Protein AF-0000000079724326 (afdb_homodimer)

Structure (mmCIF, N/CA/C/O backbone):
data_AF-0000000079724326-model_v1
#
loop_
_entity.id
_entity.type
_entity.pdbx_description
1 polymer 'SDR family oxidoreductase'
#
loop_
_atom_site.group_PDB
_atom_site.id
_atom_site.type_symbol
_atom_site.label_atom_id
_atom_site.label_alt_id
_atom_site.label_comp_id
_atom_site.label_asym_id
_atom_site.label_entity_id
_atom_site.label_seq_id
_atom_site.pdbx_PDB_ins_code
_atom_site.Cartn_x
_atom_site.Cartn_y
_atom_site.Cartn_z
_atom_site.occupancy
_atom_site.B_iso_or_equiv
_atom_site.auth_seq_id
_atom_site.auth_comp_id
_atom_site.auth_asym_id
_atom_site.auth_atom_id
_atom_site.pdbx_PDB_model_num
ATOM 1 N N . MET A 1 1 ? -2.639 23.531 23.125 1 91.56 1 MET A N 1
ATOM 2 C CA . MET A 1 1 ? -1.637 22.484 22.891 1 91.56 1 MET A CA 1
ATOM 3 C C . MET A 1 1 ? -0.807 22.812 21.656 1 91.56 1 MET A C 1
ATOM 5 O O . MET A 1 1 ? 0.272 22.25 21.469 1 91.56 1 MET A O 1
ATOM 9 N N . LEU A 1 2 ? -1.224 23.781 20.859 1 97 2 LEU A N 1
ATOM 10 C CA . LEU A 1 2 ? -0.565 24.047 19.594 1 97 2 LEU A CA 1
ATOM 11 C C . LEU A 1 2 ? -0.166 25.516 19.484 1 97 2 LEU A C 1
ATOM 13 O O . LEU A 1 2 ? -0.039 26.047 18.375 1 97 2 LEU A O 1
ATOM 17 N N . LYS A 1 3 ? 0.004 26.156 20.609 1 94.75 3 LYS A N 1
ATOM 18 C CA . LYS A 1 3 ? 0.373 27.578 20.609 1 94.75 3 LYS A CA 1
ATOM 19 C C . LYS A 1 3 ? 1.635 27.812 19.781 1 94.75 3 LYS A C 1
ATOM 21 O O . LYS A 1 3 ? 2.631 27.109 19.938 1 94.75 3 LYS A O 1
ATOM 26 N N . ASN A 1 4 ? 1.562 28.734 18.844 1 91.81 4 ASN A N 1
ATOM 27 C CA . ASN A 1 4 ? 2.637 29.234 17.984 1 91.81 4 ASN A CA 1
ATOM 28 C C . ASN A 1 4 ? 3.016 28.234 16.906 1 91.81 4 ASN A C 1
ATOM 30 O O . ASN A 1 4 ? 4.004 28.406 16.203 1 91.81 4 ASN A O 1
ATOM 34 N N . LYS A 1 5 ? 2.316 27.141 16.812 1 96.75 5 LYS A N 1
ATOM 35 C CA . LYS A 1 5 ? 2.568 26.188 15.742 1 96.75 5 LYS A CA 1
ATOM 36 C C . LYS A 1 5 ? 1.776 26.547 14.484 1 96.75 5 LYS A C 1
ATOM 38 O O . LYS A 1 5 ? 0.598 26.891 14.57 1 96.75 5 LYS A O 1
ATOM 43 N N . VAL A 1 6 ? 2.426 26.516 13.359 1 98 6 VAL A N 1
ATOM 44 C CA . VAL A 1 6 ? 1.787 26.766 12.07 1 98 6 VAL A CA 1
ATOM 45 C C . VAL A 1 6 ? 1.521 25.438 11.367 1 98 6 VAL A C 1
ATOM 47 O O . VAL A 1 6 ? 2.457 24.734 10.969 1 98 6 VAL A O 1
ATOM 50 N N . ILE A 1 7 ? 0.243 25.125 11.188 1 98.62 7 ILE A N 1
ATOM 51 C CA . ILE A 1 7 ? -0.161 23.812 10.695 1 98.62 7 ILE A CA 1
ATOM 52 C C . ILE A 1 7 ? -0.804 23.969 9.312 1 98.62 7 ILE A C 1
ATOM 54 O O . ILE A 1 7 ? -1.754 24.734 9.148 1 98.62 7 ILE A O 1
ATOM 58 N N . PHE A 1 8 ? -0.26 23.281 8.328 1 98.81 8 PHE A N 1
ATOM 59 C CA . PHE A 1 8 ? -0.875 23.172 7.016 1 98.81 8 PHE A CA 1
ATOM 60 C C . PHE A 1 8 ? -1.782 21.938 6.945 1 98.81 8 PHE A C 1
ATOM 62 O O . PHE A 1 8 ? -1.324 20.812 7.129 1 98.81 8 PHE A O 1
ATOM 69 N N . VAL A 1 9 ? -3.033 22.125 6.707 1 98.88 9 VAL A N 1
ATOM 70 C CA . VAL A 1 9 ? -3.969 21.031 6.539 1 98.88 9 VAL A CA 1
ATOM 71 C C . VAL A 1 9 ? -4.367 20.906 5.07 1 98.88 9 VAL A C 1
ATOM 73 O O . VAL A 1 9 ? -5.117 21.734 4.551 1 98.88 9 VAL A O 1
ATOM 76 N N . ALA A 1 10 ? -3.83 19.906 4.391 1 98.81 10 ALA A N 1
ATOM 77 C CA . ALA A 1 10 ? -4.266 19.594 3.031 1 98.81 10 ALA A CA 1
ATOM 78 C C . ALA A 1 10 ? -5.566 18.797 3.043 1 98.81 10 ALA A C 1
ATOM 80 O O . ALA A 1 10 ? -5.691 17.812 3.785 1 98.81 10 ALA A O 1
ATOM 81 N N . GLY A 1 11 ? -6.457 19.172 2.162 1 98.62 11 GLY A N 1
ATOM 82 C CA . GLY A 1 11 ? -7.785 18.578 2.244 1 98.62 11 GLY A CA 1
ATOM 83 C C . GLY A 1 11 ? -8.609 19.125 3.396 1 98.62 11 GLY A C 1
ATOM 84 O O . GLY A 1 11 ? -9.383 18.391 4.016 1 98.62 11 GLY A O 1
ATOM 85 N N . GLY A 1 12 ? -8.43 20.375 3.695 1 98.56 12 GLY A N 1
ATOM 86 C CA . GLY A 1 12 ? -8.953 20.969 4.914 1 98.56 12 GLY A CA 1
ATOM 87 C C . GLY A 1 12 ? -10.445 21.219 4.863 1 98.56 12 GLY A C 1
ATOM 88 O O . GLY A 1 12 ? -11.07 21.484 5.895 1 98.56 12 GLY A O 1
ATOM 89 N N . THR A 1 13 ? -11.062 21.094 3.695 1 98.31 13 THR A N 1
ATOM 90 C CA . THR A 1 13 ? -12.492 21.375 3.604 1 98.31 13 THR A CA 1
ATOM 91 C C . THR A 1 13 ? -13.289 20.062 3.531 1 98.31 13 THR A C 1
ATOM 93 O O . THR A 1 13 ? -14.516 20.094 3.389 1 98.31 13 THR A O 1
ATOM 96 N N . GLY A 1 14 ? -12.617 18.922 3.607 1 96.88 14 GLY A N 1
ATOM 97 C CA . GLY A 1 14 ? -13.289 17.625 3.623 1 96.88 14 GLY A CA 1
ATOM 98 C C . GLY A 1 14 ? -13.898 17.297 4.969 1 96.88 14 GLY A C 1
ATOM 99 O O . GLY A 1 14 ? -13.867 18.109 5.895 1 96.88 14 GLY A O 1
ATOM 100 N N . LEU A 1 15 ? -14.406 16.094 5.098 1 95.31 15 LEU A N 1
ATOM 101 C CA . LEU A 1 15 ? -15.133 15.633 6.277 1 95.31 15 LEU A CA 1
ATOM 102 C C . LEU A 1 15 ? -14.258 15.711 7.523 1 95.31 15 LEU A C 1
ATOM 104 O O . LEU A 1 15 ? -14.625 16.359 8.508 1 95.31 15 LEU A O 1
ATOM 108 N N . LEU A 1 16 ? -13.109 15.078 7.504 1 97.31 16 LEU A N 1
ATOM 109 C CA . LEU A 1 16 ? -12.188 15.117 8.633 1 97.31 16 LEU A CA 1
ATOM 110 C C . LEU A 1 16 ? -11.391 16.422 8.641 1 97.31 16 LEU A C 1
ATOM 112 O O . LEU A 1 16 ? -11.141 16.984 9.703 1 97.31 16 LEU A O 1
ATOM 116 N N . GLY A 1 17 ? -11.055 16.906 7.453 1 98.31 17 GLY A N 1
ATOM 117 C CA . GLY A 1 17 ? -10.227 18.094 7.312 1 98.31 17 GLY A CA 1
ATOM 118 C C . GLY A 1 17 ? -10.812 19.312 7.996 1 98.31 17 GLY A C 1
ATOM 119 O O . GLY A 1 17 ? -10.094 20.062 8.656 1 98.31 17 GLY A O 1
ATOM 120 N N . ARG A 1 18 ? -12.109 19.469 7.875 1 98.25 18 ARG A N 1
ATOM 121 C CA . ARG A 1 18 ? -12.773 20.609 8.484 1 98.25 18 ARG A CA 1
ATOM 122 C C . ARG A 1 18 ? -12.641 20.578 10 1 98.25 18 ARG A C 1
ATOM 124 O O . ARG A 1 18 ? -12.359 21.609 10.625 1 98.25 18 ARG A O 1
ATOM 131 N N . ARG A 1 19 ? -12.797 19.422 10.57 1 98.31 19 ARG A N 1
ATOM 132 C CA . ARG A 1 19 ? -12.758 19.297 12.023 1 98.31 19 ARG A CA 1
ATOM 133 C C . ARG A 1 19 ? -11.328 19.406 12.547 1 98.31 19 ARG A C 1
ATOM 135 O O . ARG A 1 19 ? -11.094 19.953 13.625 1 98.31 19 ARG A O 1
ATOM 142 N N . ILE A 1 20 ? -10.398 18.875 11.789 1 98.56 20 ILE A N 1
ATOM 143 C CA . ILE A 1 20 ? -8.984 19.016 12.148 1 98.56 20 ILE A CA 1
ATOM 144 C C . ILE A 1 20 ? -8.578 20.484 12.109 1 98.56 20 ILE A C 1
ATOM 146 O O . ILE A 1 20 ? -7.898 20.969 13.016 1 98.56 20 ILE A O 1
ATOM 150 N N . SER A 1 21 ? -9.039 21.156 11.094 1 98.62 21 SER A N 1
ATOM 151 C CA . SER A 1 21 ? -8.727 22.578 10.953 1 98.62 21 SER A CA 1
ATOM 152 C C . SER A 1 21 ? -9.273 23.375 12.133 1 98.62 21 SER A C 1
ATOM 154 O O . SER A 1 21 ? -8.562 24.188 12.711 1 98.62 21 SER A O 1
ATOM 156 N N . LYS A 1 22 ? -10.508 23.109 12.5 1 98.38 22 LYS A N 1
ATOM 157 C CA . LYS A 1 22 ? -11.086 23.781 13.648 1 98.38 22 LYS A CA 1
ATOM 158 C C . LYS A 1 22 ? -10.32 23.453 14.93 1 98.38 22 LYS A C 1
ATOM 160 O O . LYS A 1 22 ? -10.094 24.312 15.766 1 98.38 22 LYS A O 1
ATOM 165 N N . ALA A 1 23 ? -9.945 22.203 15.047 1 98.38 23 ALA A N 1
ATOM 166 C CA . ALA A 1 23 ? -9.219 21.766 16.234 1 98.38 23 ALA A CA 1
ATOM 167 C C . ALA A 1 23 ? -7.875 22.484 16.344 1 98.38 23 ALA A C 1
ATOM 169 O O . ALA A 1 23 ? -7.418 22.797 17.453 1 98.38 23 ALA A O 1
ATOM 170 N N . VAL A 1 24 ? -7.238 22.734 15.219 1 98.31 24 VAL A N 1
ATOM 171 C CA . VAL A 1 24 ? -5.98 23.469 15.219 1 98.31 24 VAL A CA 1
ATOM 172 C C . VAL A 1 24 ? -6.199 24.859 15.82 1 98.31 24 VAL A C 1
ATOM 174 O O . VAL A 1 24 ? -5.461 25.281 16.719 1 98.31 24 VAL A O 1
ATOM 177 N N . LEU A 1 25 ? -7.242 25.516 15.391 1 98 25 LEU A N 1
ATOM 178 C CA . LEU A 1 25 ? -7.551 26.859 15.867 1 98 25 LEU A CA 1
ATOM 179 C C . LEU A 1 25 ? -7.977 26.844 17.328 1 98 25 LEU A C 1
ATOM 181 O O . LEU A 1 25 ? -7.539 27.672 18.125 1 98 25 LEU A O 1
ATOM 185 N N . MET A 1 26 ? -8.742 25.828 17.672 1 96.94 26 MET A N 1
ATOM 186 C CA . MET A 1 26 ? -9.242 25.703 19.047 1 96.94 26 MET A CA 1
ATOM 187 C C . MET A 1 26 ? -8.094 25.484 20.016 1 96.94 26 MET A C 1
ATOM 189 O O . MET A 1 26 ? -8.188 25.859 21.188 1 96.94 26 MET A O 1
ATOM 193 N N . ASN A 1 27 ? -7.016 24.969 19.547 1 97.12 27 ASN A N 1
ATOM 194 C CA . ASN A 1 27 ? -5.887 24.656 20.422 1 97.12 27 ASN A CA 1
ATOM 195 C C . ASN A 1 27 ? -4.766 25.688 20.266 1 97.12 27 ASN A C 1
ATOM 197 O O . ASN A 1 27 ? -3.621 25.422 20.641 1 97.12 27 ASN A O 1
ATOM 201 N N . GLY A 1 28 ? -5.082 26.828 19.625 1 96.19 28 GLY A N 1
ATOM 202 C CA . GLY A 1 28 ? -4.199 27.984 19.625 1 96.19 28 GLY A CA 1
ATOM 203 C C . GLY A 1 28 ? -3.221 28 18.469 1 96.19 28 GLY A C 1
ATOM 204 O O . GLY A 1 28 ? -2.342 28.859 18.391 1 96.19 28 GLY A O 1
ATOM 205 N N . GLY A 1 29 ? -3.342 27.031 17.578 1 97.25 29 GLY A N 1
ATOM 206 C CA . GLY A 1 29 ? -2.455 26.984 16.422 1 97.25 29 GLY A CA 1
ATOM 207 C C . GLY A 1 29 ? -2.846 27.953 15.328 1 97.25 29 GLY A C 1
ATOM 208 O O . GLY A 1 29 ? -3.963 28.484 15.32 1 97.25 29 GLY A O 1
ATOM 209 N N . LYS A 1 30 ? -1.854 28.281 14.516 1 97.31 30 LYS A N 1
ATOM 210 C CA . LYS A 1 30 ? -2.105 28.969 13.258 1 97.31 30 LYS A CA 1
ATOM 211 C C . LYS A 1 30 ? -2.393 28 12.125 1 97.31 30 LYS A C 1
ATOM 213 O O . LYS A 1 30 ? -1.738 26.953 12.016 1 97.31 30 LYS A O 1
ATOM 218 N N . LEU A 1 31 ? -3.369 28.344 11.312 1 98.19 31 LEU A N 1
ATOM 219 C CA . LEU A 1 31 ? -3.891 27.375 10.352 1 98.19 31 LEU A CA 1
ATOM 220 C C . LEU A 1 31 ? -3.666 27.859 8.922 1 98.19 31 LEU A C 1
ATOM 222 O O . LEU A 1 31 ? -3.941 29.016 8.602 1 98.19 31 LEU A O 1
ATOM 226 N N . ILE A 1 32 ? -3.033 27.047 8.102 1 98.5 32 ILE A N 1
ATOM 227 C CA . ILE A 1 32 ? -3.104 27.156 6.648 1 98.5 32 ILE A CA 1
ATOM 228 C C . ILE A 1 32 ? -4.09 26.125 6.102 1 98.5 32 ILE A C 1
ATOM 230 O O . ILE A 1 32 ? -3.799 24.922 6.082 1 98.5 32 ILE A O 1
ATOM 234 N N . LEU A 1 33 ? -5.219 26.625 5.668 1 98.56 33 LEU A N 1
ATOM 235 C CA . LEU A 1 33 ? -6.316 25.797 5.195 1 98.56 33 LEU A CA 1
ATOM 236 C C . LEU A 1 33 ? -6.164 25.484 3.709 1 98.56 33 LEU A C 1
ATOM 238 O O . LEU A 1 33 ? -6.535 26.297 2.861 1 98.56 33 LEU A O 1
ATOM 242 N N . GLY A 1 34 ? -5.688 24.297 3.426 1 98.69 34 GLY A N 1
ATOM 243 C CA . GLY A 1 34 ? -5.418 23.906 2.049 1 98.69 34 GLY A CA 1
ATOM 244 C C . GLY A 1 34 ? -6.477 23 1.464 1 98.69 34 GLY A C 1
ATOM 245 O O . GLY A 1 34 ? -6.93 22.062 2.123 1 98.69 34 GLY A O 1
ATOM 246 N N . ASP A 1 35 ? -6.852 23.266 0.25 1 98.75 35 ASP A N 1
ATOM 247 C CA . ASP A 1 35 ? -7.77 22.406 -0.496 1 98.75 35 ASP A CA 1
ATOM 248 C C . ASP A 1 35 ? -7.727 22.734 -1.988 1 98.75 35 ASP A C 1
ATOM 250 O O . ASP A 1 35 ? -7.293 23.812 -2.385 1 98.75 35 ASP A O 1
ATOM 254 N N . ILE A 1 36 ? -8.164 21.75 -2.74 1 98.69 36 ILE A N 1
ATOM 255 C CA . ILE A 1 36 ? -8.156 21.953 -4.184 1 98.69 36 ILE A CA 1
ATOM 256 C C . ILE A 1 36 ? -9.438 22.672 -4.609 1 98.69 36 ILE A C 1
ATOM 258 O O . ILE A 1 36 ? -9.5 23.234 -5.699 1 98.69 36 ILE A O 1
ATOM 262 N N . ASN A 1 37 ? -10.477 22.641 -3.805 1 98.44 37 ASN A N 1
ATOM 263 C CA . ASN A 1 37 ? -11.781 23.188 -4.121 1 98.44 37 ASN A CA 1
ATOM 264 C C . ASN A 1 37 ? -11.914 24.641 -3.637 1 98.44 37 ASN A C 1
ATOM 266 O O . ASN A 1 37 ? -12.211 24.875 -2.465 1 98.44 37 ASN A O 1
ATOM 270 N N . ARG A 1 38 ? -11.836 25.562 -4.555 1 98.19 38 ARG A N 1
ATOM 271 C CA . ARG A 1 38 ? -11.859 26.984 -4.215 1 98.19 38 ARG A CA 1
ATOM 272 C C . ARG A 1 38 ? -13.172 27.375 -3.549 1 98.19 38 ARG A C 1
ATOM 274 O O . ARG A 1 38 ? -13.188 28.078 -2.541 1 98.19 38 ARG A O 1
ATOM 281 N N . SER A 1 39 ? -14.281 26.891 -4.133 1 98.56 39 SER A N 1
ATOM 282 C CA . SER A 1 39 ? -15.594 27.219 -3.584 1 98.56 39 SER A CA 1
ATOM 283 C C . SER A 1 39 ? -15.734 26.719 -2.156 1 98.56 39 SER A C 1
ATOM 285 O O . SER A 1 39 ? -16.281 27.406 -1.296 1 98.56 39 SER A O 1
ATOM 287 N N . ALA A 1 40 ? -15.266 25.516 -1.891 1 98.5 40 ALA A N 1
ATOM 288 C CA . ALA A 1 40 ? -15.312 24.953 -0.548 1 98.5 40 ALA A CA 1
ATOM 289 C C . ALA A 1 40 ? -14.445 25.75 0.422 1 98.5 40 ALA A C 1
ATOM 291 O O . ALA A 1 40 ? -14.82 25.938 1.58 1 98.5 40 ALA A O 1
ATOM 292 N N . LEU A 1 41 ? -13.281 26.203 -0.019 1 98.56 41 LEU A N 1
ATOM 293 C CA . LEU A 1 41 ? -12.406 27.031 0.8 1 98.56 41 LEU A CA 1
ATOM 294 C C . LEU A 1 41 ? -13.102 28.328 1.206 1 98.56 41 LEU A C 1
ATOM 296 O O . LEU A 1 41 ? -13.094 28.703 2.381 1 98.56 41 LEU A O 1
ATOM 300 N N . ASP A 1 42 ? -13.727 28.969 0.241 1 98 42 ASP A N 1
ATOM 301 C CA . ASP A 1 42 ? -14.383 30.25 0.489 1 98 42 ASP A CA 1
ATOM 302 C C . ASP A 1 42 ? -15.531 30.078 1.488 1 98 42 ASP A C 1
ATOM 304 O O . ASP A 1 42 ? -15.672 30.891 2.412 1 98 42 ASP A O 1
ATOM 308 N N . LYS A 1 43 ? -16.344 29.078 1.277 1 98.25 43 LYS A N 1
ATOM 309 C CA . LYS A 1 43 ? -17.469 28.828 2.168 1 98.25 43 LYS A CA 1
ATOM 310 C C . LYS A 1 43 ? -16.984 28.531 3.588 1 98.25 43 LYS A C 1
ATOM 312 O O . LYS A 1 43 ? -17.547 29.062 4.555 1 98.25 43 LYS A O 1
ATOM 317 N N . PHE A 1 44 ? -15.977 27.703 3.703 1 98.25 44 PHE A N 1
ATOM 318 C CA . PHE A 1 44 ? -15.492 27.328 5.023 1 98.25 44 PHE A CA 1
ATOM 319 C C . PHE A 1 44 ? -14.789 28.5 5.699 1 98.25 44 PHE A C 1
ATOM 321 O O . PHE A 1 44 ? -14.867 28.656 6.918 1 98.25 44 PHE A O 1
ATOM 328 N N . LYS A 1 45 ? -14.094 29.297 4.938 1 97.44 45 LYS A N 1
ATOM 329 C CA . LYS A 1 45 ? -13.469 30.516 5.473 1 97.44 45 LYS A CA 1
ATOM 330 C C . LYS A 1 45 ? -14.5 31.391 6.184 1 97.44 45 LYS A C 1
ATOM 332 O O . LYS A 1 45 ? -14.227 31.922 7.258 1 97.44 45 LYS A O 1
ATOM 337 N N . LEU A 1 46 ? -15.625 31.562 5.598 1 97.06 46 LEU A N 1
ATOM 338 C CA . LEU A 1 46 ? -16.672 32.375 6.195 1 97.06 46 LEU A CA 1
ATOM 339 C C . LEU A 1 46 ? -17.109 31.812 7.543 1 97.06 46 LEU A C 1
ATOM 341 O O . LEU A 1 46 ? -17.297 32.562 8.5 1 97.06 46 LEU A O 1
ATOM 345 N N . GLU A 1 47 ? -17.219 30.531 7.555 1 97.38 47 GLU A N 1
ATOM 346 C CA . GLU A 1 47 ? -17.578 29.859 8.805 1 97.38 47 GLU A CA 1
ATOM 347 C C . GLU A 1 47 ? -16.516 30.078 9.867 1 97.38 47 GLU A C 1
ATOM 349 O O . GLU A 1 47 ? -16.828 30.375 11.023 1 97.38 47 GLU A O 1
ATOM 354 N N . LEU A 1 48 ? -15.25 29.953 9.508 1 97.75 48 LEU A N 1
ATOM 355 C CA . LEU A 1 48 ? -14.141 30.109 10.445 1 97.75 48 LEU A CA 1
ATOM 356 C C . LEU A 1 48 ? -14.031 31.547 10.93 1 97.75 48 LEU A C 1
ATOM 358 O O . LEU A 1 48 ? -13.711 31.781 12.102 1 97.75 48 LEU A O 1
ATOM 362 N N . ASP A 1 49 ? -14.305 32.469 10.055 1 97 49 ASP A N 1
ATOM 363 C CA . ASP A 1 49 ? -14.273 33.875 10.43 1 97 49 ASP A CA 1
ATOM 364 C C . ASP A 1 49 ? -15.273 34.156 11.547 1 97 49 ASP A C 1
ATOM 3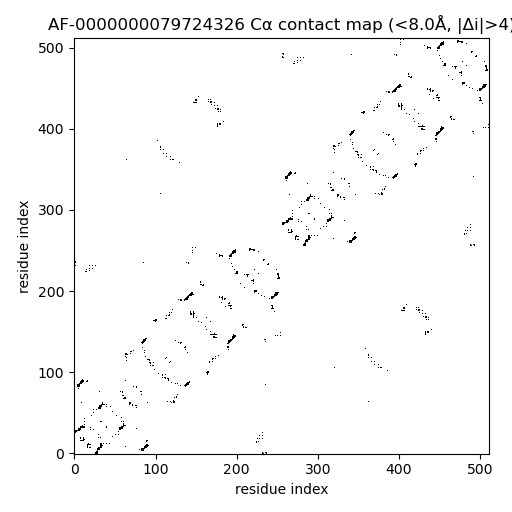66 O O . ASP A 1 49 ? -14.992 34.969 12.445 1 97 49 ASP A O 1
ATOM 370 N N . GLU A 1 50 ? -16.375 33.562 11.445 1 96.94 50 GLU A N 1
ATOM 371 C CA . GLU A 1 50 ? -17.422 33.75 12.438 1 96.94 50 GLU A CA 1
ATOM 372 C C . GLU A 1 50 ? -17.094 33.031 13.75 1 96.94 50 GLU A C 1
ATOM 374 O O . GLU A 1 50 ? -17.281 33.594 14.828 1 96.94 50 GLU A O 1
ATOM 379 N N . GLU A 1 51 ? -16.609 31.844 13.664 1 96.44 51 GLU A N 1
ATOM 380 C CA . GLU A 1 51 ? -16.406 31 14.828 1 96.44 51 GLU A CA 1
ATOM 381 C C . GLU A 1 51 ? -15.117 31.375 15.562 1 96.44 51 GLU A C 1
ATOM 383 O O . GLU A 1 51 ? -15.023 31.234 16.781 1 96.44 51 GLU A O 1
ATOM 388 N N . PHE A 1 52 ? -14.156 31.812 14.797 1 95.06 52 PHE A N 1
ATOM 389 C CA . PHE A 1 52 ? -12.844 32.125 15.344 1 95.06 52 PHE A CA 1
ATOM 390 C C . PHE A 1 52 ? -12.391 33.531 14.922 1 95.06 52 PHE A C 1
ATOM 392 O O . PHE A 1 52 ? -11.352 33.656 14.281 1 95.06 52 PHE A O 1
ATOM 399 N N . PRO A 1 53 ? -13.008 34.531 15.375 1 92 53 PRO A N 1
ATOM 400 C CA . PRO A 1 53 ? -12.75 35.875 14.898 1 92 53 PRO A CA 1
ATOM 401 C C . PRO A 1 53 ? -11.367 36.406 15.281 1 92 53 PRO A C 1
ATOM 403 O O . PRO A 1 53 ? -10.82 37.281 14.617 1 92 53 PRO A O 1
ATOM 406 N N . SER A 1 54 ? -10.75 35.906 16.234 1 91.56 54 SER A N 1
ATOM 407 C CA . SER A 1 54 ? -9.469 36.406 16.719 1 91.56 54 SER A CA 1
ATOM 408 C C . SER A 1 54 ? -8.312 35.531 16.266 1 91.56 54 SER A C 1
ATOM 410 O O . SER A 1 54 ? -7.145 35.844 16.5 1 91.56 54 SER A O 1
ATOM 412 N N . GLN A 1 55 ? -8.625 34.438 15.695 1 87.62 55 GLN A N 1
ATOM 413 C CA . GLN A 1 55 ? -7.57 33.469 15.352 1 87.62 55 GLN A CA 1
ATOM 414 C C . GLN A 1 55 ? -7.023 33.75 13.953 1 87.62 55 GLN A C 1
ATOM 416 O O . GLN A 1 55 ? -7.719 34.312 13.109 1 87.62 55 GLN A O 1
ATOM 421 N N . LYS A 1 56 ? -5.793 33.375 13.773 1 84.88 56 LYS A N 1
ATOM 422 C CA . LYS A 1 56 ? -5.074 33.625 12.523 1 84.88 56 LYS A CA 1
ATOM 423 C C . LYS A 1 56 ? -5.125 32.375 11.617 1 84.88 56 LYS A C 1
ATOM 425 O O . LYS A 1 56 ? -4.82 31.266 12.047 1 84.88 56 LYS A O 1
ATOM 430 N N . TYR A 1 57 ? -5.582 32.531 10.5 1 94.25 57 TYR A N 1
ATOM 431 C CA . TYR A 1 57 ? -5.484 31.484 9.492 1 94.25 57 TYR A CA 1
ATOM 432 C C . TYR A 1 57 ? -5.531 32.062 8.086 1 94.25 57 TYR A C 1
ATOM 434 O O . TYR A 1 57 ? -5.926 33.219 7.902 1 94.25 57 TYR A O 1
ATOM 442 N N . ILE A 1 58 ? -4.984 31.312 7.113 1 96.69 58 ILE A N 1
ATOM 443 C CA . ILE A 1 58 ? -5.086 31.656 5.699 1 96.69 58 ILE A CA 1
ATOM 444 C C . ILE A 1 58 ? -5.578 30.453 4.906 1 96.69 58 ILE A C 1
ATOM 446 O O . ILE A 1 58 ? -5.52 29.312 5.391 1 96.69 58 ILE A O 1
ATOM 450 N N . THR A 1 59 ? -6.145 30.734 3.711 1 97.88 59 THR A N 1
ATOM 451 C CA . THR A 1 59 ? -6.527 29.672 2.793 1 97.88 59 THR A CA 1
ATOM 452 C C . THR A 1 59 ? -5.457 29.453 1.727 1 97.88 59 THR A C 1
ATOM 454 O O . THR A 1 59 ? -4.711 30.391 1.397 1 97.88 59 THR A O 1
ATOM 457 N N . SER A 1 60 ? -5.328 28.266 1.279 1 98 60 SER A N 1
ATOM 458 C CA . SER A 1 60 ? -4.367 27.906 0.239 1 98 60 SER A CA 1
ATOM 459 C C . SER A 1 60 ? -4.977 26.953 -0.774 1 98 60 SER A C 1
ATOM 461 O O . SER A 1 60 ? -5.422 25.859 -0.41 1 98 60 SER A O 1
ATOM 463 N N . LEU A 1 61 ? -5.055 27.453 -2.055 1 98.25 61 LEU A N 1
ATOM 464 C CA . LEU A 1 61 ? -5.461 26.547 -3.127 1 98.25 61 LEU A CA 1
ATOM 465 C C . LEU A 1 61 ? -4.332 25.578 -3.482 1 98.25 61 LEU A C 1
ATOM 467 O O . LEU A 1 61 ? -3.281 26 -3.975 1 98.25 61 LEU A O 1
ATOM 471 N N . ILE A 1 62 ? -4.566 24.281 -3.273 1 98.69 62 ILE A N 1
ATOM 472 C CA . ILE A 1 62 ? -3.477 23.328 -3.455 1 98.69 62 ILE A CA 1
ATOM 473 C C . ILE A 1 62 ? -4.012 22.047 -4.098 1 98.69 62 ILE A C 1
ATOM 475 O O . ILE A 1 62 ? -5.074 21.562 -3.717 1 98.69 62 ILE A O 1
ATOM 479 N N . ASP A 1 63 ? -3.393 21.594 -5.102 1 98.81 63 ASP A N 1
ATOM 480 C CA . ASP A 1 63 ? -3.52 20.234 -5.652 1 98.81 63 ASP A CA 1
ATOM 481 C C . ASP A 1 63 ? -2.326 19.375 -5.258 1 98.81 63 ASP A C 1
ATOM 483 O O . ASP A 1 63 ? -1.205 19.609 -5.715 1 98.81 63 ASP A O 1
ATOM 487 N N . ILE A 1 64 ? -2.576 18.344 -4.422 1 98.81 64 ILE A N 1
ATOM 488 C CA . ILE A 1 64 ? -1.482 17.562 -3.863 1 98.81 64 ILE A CA 1
ATOM 489 C C . ILE A 1 64 ? -0.862 16.688 -4.957 1 98.81 64 ILE A C 1
ATOM 491 O O . ILE A 1 64 ? 0.18 16.062 -4.742 1 98.81 64 ILE A O 1
ATOM 495 N N . ASN A 1 65 ? -1.461 16.625 -6.098 1 98.56 65 ASN A N 1
ATOM 496 C CA . ASN A 1 65 ? -0.959 15.828 -7.219 1 98.56 65 ASN A CA 1
ATOM 497 C C . ASN A 1 65 ? -0.189 16.688 -8.211 1 98.56 65 ASN A C 1
ATOM 499 O O . ASN A 1 65 ? 0.142 16.234 -9.312 1 98.56 65 ASN A O 1
ATOM 503 N N . GLU A 1 66 ? 0.048 17.969 -7.867 1 98.75 66 GLU A N 1
ATOM 504 C CA . GLU A 1 66 ? 0.778 18.891 -8.727 1 98.75 66 GLU A CA 1
ATOM 505 C C . GLU A 1 66 ? 1.916 19.578 -7.969 1 98.75 66 GLU A C 1
ATOM 507 O O . GLU A 1 66 ? 1.677 20.422 -7.105 1 98.75 66 GLU A O 1
ATOM 512 N N . LYS A 1 67 ? 3.135 19.297 -8.383 1 98.44 67 LYS A N 1
ATOM 513 C CA . LYS A 1 67 ? 4.328 19.75 -7.68 1 98.44 67 LYS A CA 1
ATOM 514 C C . LYS A 1 67 ? 4.355 21.281 -7.559 1 98.44 67 LYS A C 1
ATOM 516 O O . LYS A 1 67 ? 4.582 21.812 -6.477 1 98.44 67 LYS A O 1
ATOM 521 N N . ASN A 1 68 ? 4.125 21.906 -8.648 1 98.5 68 ASN A N 1
ATOM 522 C CA . ASN A 1 68 ? 4.172 23.359 -8.625 1 98.5 68 ASN A CA 1
ATOM 523 C C . ASN A 1 68 ? 3.088 23.953 -7.727 1 98.5 68 ASN A C 1
ATOM 525 O O . ASN A 1 68 ? 3.305 24.969 -7.07 1 98.5 68 ASN A O 1
ATOM 529 N N . SER A 1 69 ? 1.933 23.328 -7.746 1 98.75 69 SER A N 1
ATOM 530 C CA . SER A 1 69 ? 0.869 23.75 -6.844 1 98.75 69 SER A CA 1
ATOM 531 C C . SER A 1 69 ? 1.313 23.672 -5.387 1 98.75 69 SER A C 1
ATOM 533 O O . SER A 1 69 ? 1.07 24.594 -4.609 1 98.75 69 SER A O 1
ATOM 535 N N . ILE A 1 70 ? 2.016 22.641 -5.039 1 98.81 70 ILE A N 1
ATOM 536 C CA . ILE A 1 70 ? 2.494 22.422 -3.68 1 98.81 70 ILE A CA 1
ATOM 537 C C . ILE A 1 70 ? 3.578 23.438 -3.338 1 98.81 70 ILE A C 1
ATOM 539 O O . ILE A 1 70 ? 3.531 24.078 -2.281 1 98.81 70 ILE A O 1
ATOM 543 N N . LEU A 1 71 ? 4.492 23.594 -4.258 1 98.25 71 LEU A N 1
ATOM 544 C CA . LEU A 1 71 ? 5.59 24.531 -4.027 1 98.25 71 LEU A CA 1
ATOM 545 C C . LEU A 1 71 ? 5.062 25.953 -3.844 1 98.25 71 LEU A C 1
ATOM 547 O O . LEU A 1 71 ? 5.496 26.656 -2.936 1 98.25 71 LEU A O 1
ATOM 551 N N . ASN A 1 72 ? 4.145 26.312 -4.691 1 98.12 72 ASN A N 1
ATOM 552 C CA . ASN A 1 72 ? 3.537 27.641 -4.57 1 98.12 72 ASN A CA 1
ATOM 553 C C . ASN A 1 72 ? 2.801 27.797 -3.242 1 98.12 72 ASN A C 1
ATOM 555 O O . ASN A 1 72 ? 2.859 28.859 -2.615 1 98.12 72 ASN A O 1
ATOM 559 N N . SER A 1 73 ? 2.107 26.797 -2.854 1 97.81 73 SER A N 1
ATOM 560 C CA . SER A 1 73 ? 1.375 26.828 -1.592 1 97.81 73 SER A CA 1
ATOM 561 C C . SER A 1 73 ? 2.32 27 -0.408 1 97.81 73 SER A C 1
ATOM 563 O O . SER A 1 73 ? 2.027 27.766 0.514 1 97.81 73 SER A O 1
ATOM 565 N N . ILE A 1 74 ? 3.445 26.25 -0.392 1 97.81 74 ILE A N 1
ATOM 566 C CA . ILE A 1 74 ? 4.441 26.375 0.668 1 97.81 74 ILE A CA 1
ATOM 567 C C . ILE A 1 74 ? 4.988 27.797 0.699 1 97.81 74 ILE A C 1
ATOM 569 O O . ILE A 1 74 ? 5.02 28.438 1.754 1 97.81 74 ILE A O 1
ATOM 573 N N . GLN A 1 75 ? 5.316 28.297 -0.459 1 96.31 75 GLN A N 1
ATOM 574 C CA . GLN A 1 75 ? 5.895 29.625 -0.553 1 96.31 75 GLN A CA 1
ATOM 575 C C . GLN A 1 75 ? 4.914 30.688 -0.069 1 96.31 75 GLN A C 1
ATOM 577 O O . GLN A 1 75 ? 5.281 31.578 0.7 1 96.31 75 GLN A O 1
ATOM 582 N N . ASP A 1 76 ? 3.717 30.594 -0.511 1 95.5 76 ASP A N 1
ATOM 583 C CA . ASP A 1 76 ? 2.693 31.562 -0.152 1 95.5 76 ASP A CA 1
ATOM 584 C C . ASP A 1 76 ? 2.391 31.516 1.344 1 95.5 76 ASP A C 1
ATOM 586 O O . ASP A 1 76 ? 1.987 32.531 1.933 1 95.5 76 ASP A O 1
ATOM 590 N N . SER A 1 77 ? 2.533 30.359 1.95 1 93.69 77 SER A N 1
ATOM 591 C CA . SER A 1 77 ? 2.191 30.156 3.355 1 93.69 77 SER A CA 1
ATOM 592 C C . SER A 1 77 ? 3.26 30.75 4.27 1 93.69 77 SER A C 1
ATOM 594 O O . SER A 1 77 ? 2.971 31.125 5.406 1 93.69 77 SER A O 1
ATOM 596 N N . ILE A 1 78 ? 4.465 30.875 3.783 1 93.31 78 ILE A N 1
ATOM 597 C CA . ILE A 1 78 ? 5.578 31.344 4.598 1 93.31 78 ILE A CA 1
ATOM 598 C C . ILE A 1 78 ? 5.496 32.844 4.77 1 93.31 78 ILE A C 1
ATOM 600 O O . ILE A 1 78 ? 5.93 33.406 5.793 1 93.31 78 ILE A O 1
ATOM 604 N N . LEU A 1 79 ? 4.918 33.5 3.844 1 88 79 LEU A N 1
ATOM 605 C CA . LEU A 1 79 ? 4.879 34.969 3.85 1 88 79 LEU A CA 1
ATOM 606 C C . LEU A 1 79 ? 4.172 35.469 5.098 1 88 79 LEU A C 1
ATOM 608 O O . LEU A 1 79 ? 4.746 36.25 5.859 1 88 79 LEU A O 1
ATOM 612 N N . PRO A 1 80 ? 3.082 35.031 5.379 1 90.12 80 PRO A N 1
ATOM 613 C CA . PRO A 1 80 ? 2.35 35.594 6.516 1 90.12 80 PRO A CA 1
ATOM 614 C C . PRO A 1 80 ? 2.779 34.969 7.852 1 90.12 80 PRO A C 1
ATOM 616 O O . PRO A 1 80 ? 2.654 35.625 8.891 1 90.12 80 PRO A O 1
ATOM 619 N N . PHE A 1 81 ? 3.27 33.781 7.914 1 92.31 81 PHE A N 1
ATOM 620 C CA . PHE A 1 81 ? 3.461 33.094 9.188 1 92.31 81 PHE A CA 1
ATOM 621 C C . PHE A 1 81 ? 4.941 32.875 9.469 1 92.31 81 PHE A C 1
ATOM 623 O O . PHE A 1 81 ? 5.32 32.5 10.586 1 92.31 81 PHE A O 1
ATOM 630 N N . GLY A 1 82 ? 5.777 33.062 8.516 1 92.75 82 GLY A N 1
ATOM 631 C CA . GLY A 1 82 ? 7.219 32.969 8.672 1 92.75 82 GLY A CA 1
ATOM 632 C C . GLY A 1 82 ? 7.742 31.531 8.555 1 92.75 82 GLY A C 1
ATOM 633 O O . GLY A 1 82 ? 8.906 31.328 8.203 1 92.75 82 GLY A O 1
ATOM 634 N N . ARG A 1 83 ? 6.852 30.625 8.922 1 95.62 83 ARG A N 1
ATOM 635 C CA . ARG A 1 83 ? 7.281 29.234 8.852 1 95.62 83 ARG A CA 1
ATOM 636 C C . ARG A 1 83 ? 6.082 28.297 8.789 1 95.62 83 ARG A C 1
ATOM 638 O O . ARG A 1 83 ? 4.941 28.719 8.992 1 95.62 83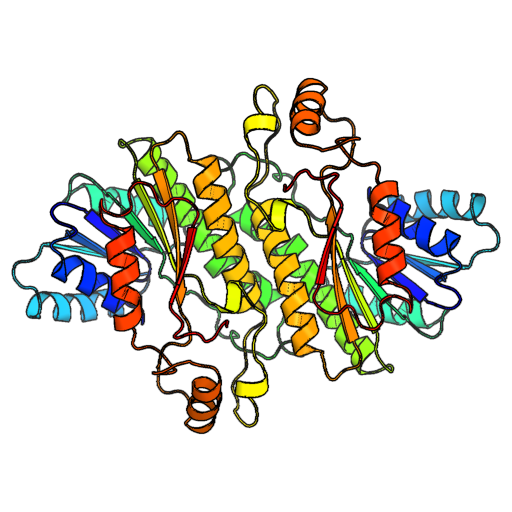 ARG A O 1
ATOM 645 N N . ILE A 1 84 ? 6.281 27.078 8.477 1 98.19 84 ILE A N 1
ATOM 646 C CA . ILE A 1 84 ? 5.336 25.969 8.602 1 98.19 84 ILE A CA 1
ATOM 647 C C . ILE A 1 84 ? 5.918 24.891 9.5 1 98.19 84 ILE A C 1
ATOM 649 O O . ILE A 1 84 ? 7.051 24.438 9.289 1 98.19 84 ILE A O 1
ATOM 653 N N . ASP A 1 85 ? 5.148 24.5 10.492 1 98.12 85 ASP A N 1
ATOM 654 C CA . ASP A 1 85 ? 5.68 23.547 11.461 1 98.12 85 ASP A CA 1
ATOM 655 C C . ASP A 1 85 ? 5.242 22.125 11.141 1 98.12 85 ASP A C 1
ATO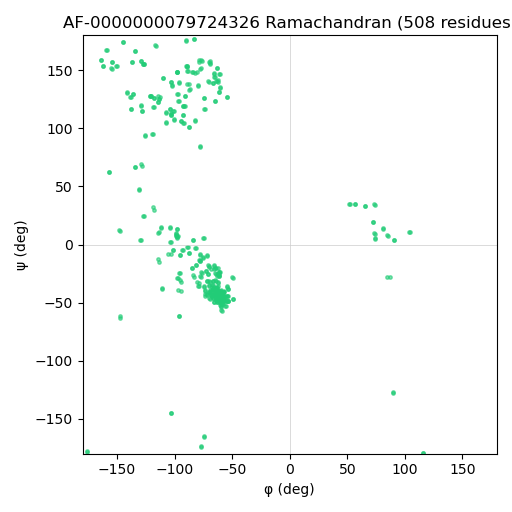M 657 O O . ASP A 1 85 ? 5.93 21.156 11.492 1 98.12 85 ASP A O 1
ATOM 661 N N . ALA A 1 86 ? 4.066 22.031 10.508 1 98.75 86 ALA A N 1
ATOM 662 C CA . ALA A 1 86 ? 3.543 20.688 10.305 1 98.75 86 ALA A CA 1
ATOM 663 C C . ALA A 1 86 ? 2.605 20.625 9.102 1 98.75 86 ALA A C 1
ATOM 665 O O . ALA A 1 86 ? 2.008 21.641 8.727 1 98.75 86 ALA A O 1
ATOM 666 N N . LEU A 1 87 ? 2.568 19.469 8.492 1 98.88 87 LEU A N 1
ATOM 667 C CA . LEU A 1 87 ? 1.62 19.094 7.438 1 98.88 87 LEU A CA 1
ATOM 668 C C . LEU A 1 87 ? 0.672 18 7.914 1 98.88 87 LEU A C 1
ATOM 670 O O . LEU A 1 87 ? 1.111 17 8.477 1 98.88 87 LEU A O 1
ATOM 674 N N . VAL A 1 88 ? -0.601 18.203 7.785 1 98.94 88 VAL A N 1
ATOM 675 C CA . VAL A 1 88 ? -1.594 17.141 7.934 1 98.94 88 VAL A CA 1
ATOM 676 C C . VAL A 1 88 ? -2.16 16.781 6.566 1 98.94 88 VAL A C 1
ATOM 678 O O . VAL A 1 88 ? -2.785 17.609 5.898 1 98.94 88 VAL A O 1
ATOM 681 N N . ASN A 1 89 ? -1.892 15.586 6.137 1 98.75 89 ASN A N 1
ATOM 682 C CA . ASN A 1 89 ? -2.49 15.055 4.918 1 98.75 89 ASN A CA 1
ATOM 683 C C . ASN A 1 89 ? -3.889 14.5 5.172 1 98.75 89 ASN A C 1
ATOM 685 O O . ASN A 1 89 ? -4.035 13.391 5.68 1 98.75 89 ASN A O 1
ATOM 689 N N . SER A 1 90 ? -4.852 15.227 4.711 1 98.5 90 SER A N 1
ATOM 690 C CA . SER A 1 90 ? -6.223 14.773 4.934 1 98.5 90 SER A CA 1
ATOM 691 C C . SER A 1 90 ? -7.02 14.781 3.635 1 98.5 90 SER A C 1
ATOM 693 O O . SER A 1 90 ? -8.227 14.523 3.641 1 98.5 90 SER A O 1
ATOM 695 N N . ALA A 1 91 ? -6.352 15.109 2.518 1 98.19 91 ALA A N 1
ATOM 696 C CA . ALA A 1 91 ? -7.02 15.07 1.218 1 98.19 91 ALA A CA 1
ATOM 697 C C . ALA A 1 91 ? -7.41 13.648 0.838 1 98.19 91 ALA A C 1
ATOM 699 O O . ALA A 1 91 ? -6.688 12.695 1.148 1 98.19 91 ALA A O 1
ATOM 700 N N . TYR A 1 92 ? -8.523 13.531 0.204 1 96.12 92 TYR A N 1
ATOM 701 C CA . TYR A 1 92 ? -9.016 12.219 -0.211 1 96.12 92 TYR A CA 1
ATOM 702 C C . TYR A 1 92 ? -9.508 12.258 -1.652 1 96.12 92 TYR A C 1
ATOM 704 O O . TYR A 1 92 ? -10.688 12.031 -1.916 1 96.12 92 TYR A O 1
ATOM 712 N N . PRO A 1 93 ? -8.602 12.453 -2.576 1 97.19 93 PRO A N 1
ATOM 713 C CA . PRO A 1 93 ? -9.008 12.477 -3.984 1 97.19 93 PRO A CA 1
ATOM 714 C C . PRO A 1 93 ? -9.406 11.094 -4.5 1 97.19 93 PRO A C 1
ATOM 716 O O . PRO A 1 93 ? -8.812 10.086 -4.105 1 97.19 93 PRO A O 1
ATOM 719 N N . ARG A 1 94 ? -10.438 11.016 -5.32 1 96.62 94 ARG A N 1
ATOM 720 C CA . ARG A 1 94 ? -10.891 9.789 -5.965 1 96.62 94 ARG A CA 1
ATOM 721 C C . ARG A 1 94 ? -11.555 10.086 -7.305 1 96.62 94 ARG A C 1
ATOM 723 O O . ARG A 1 94 ? -12.023 11.203 -7.535 1 96.62 94 ARG A O 1
ATOM 730 N N . ASN A 1 95 ? -11.5 9.117 -8.172 1 97.75 95 ASN A N 1
ATOM 731 C CA . ASN A 1 95 ? -12.164 9.328 -9.453 1 97.75 95 ASN A CA 1
ATOM 732 C C . ASN A 1 95 ? -13.656 9.016 -9.367 1 97.75 95 ASN A C 1
ATOM 734 O O . ASN A 1 95 ? -14.156 8.633 -8.305 1 97.75 95 ASN A O 1
ATOM 738 N N . LYS A 1 96 ? -14.398 9.234 -10.477 1 96.25 96 LYS A N 1
ATOM 739 C CA . LYS A 1 96 ? -15.852 9.141 -10.492 1 96.25 96 LYS A CA 1
ATOM 740 C C . LYS A 1 96 ? -16.312 7.695 -10.352 1 96.25 96 LYS A C 1
ATOM 742 O O . LYS A 1 96 ? -17.469 7.438 -10.031 1 96.25 96 LYS A O 1
ATOM 747 N N . ASN A 1 97 ? -15.438 6.715 -10.602 1 96.12 97 ASN A N 1
ATOM 748 C CA . ASN A 1 97 ? -15.797 5.301 -10.594 1 96.12 97 ASN A CA 1
ATOM 749 C C . ASN A 1 97 ? -15.438 4.637 -9.266 1 96.12 97 ASN A C 1
ATOM 751 O O . ASN A 1 97 ? -15.57 3.42 -9.117 1 96.12 97 ASN A O 1
ATOM 755 N N . TYR A 1 98 ? -15.008 5.453 -8.352 1 95.44 98 TYR A N 1
ATOM 756 C CA . TYR A 1 98 ? -14.578 4.938 -7.059 1 95.44 98 TYR A CA 1
ATOM 757 C C . TYR A 1 98 ? -15.742 4.285 -6.316 1 95.44 98 TYR A C 1
ATOM 759 O O . TYR A 1 98 ? -16.859 4.793 -6.344 1 95.44 98 TYR A O 1
ATOM 767 N N . GLY A 1 99 ? -15.461 3.154 -5.637 1 93.44 99 GLY A N 1
ATOM 768 C CA . GLY A 1 99 ? -16.469 2.525 -4.797 1 93.44 99 GLY A CA 1
ATOM 769 C C . GLY A 1 99 ? -17.078 1.284 -5.422 1 93.44 99 GLY A C 1
ATOM 770 O O . GLY A 1 99 ? -18.031 0.716 -4.887 1 93.44 99 GLY A O 1
ATOM 771 N N . ARG A 1 100 ? -16.531 0.752 -6.508 1 95 100 ARG A N 1
ATOM 772 C CA . ARG A 1 100 ? -17.031 -0.452 -7.168 1 95 100 ARG A CA 1
ATOM 773 C C . ARG A 1 100 ? -16.609 -1.704 -6.395 1 95 100 ARG A C 1
ATOM 775 O O . ARG A 1 100 ? -15.68 -1.67 -5.598 1 95 100 ARG A O 1
ATOM 782 N N . HIS A 1 101 ? -17.375 -2.756 -6.656 1 96.25 101 HIS A N 1
ATOM 783 C CA . HIS A 1 101 ? -17.016 -4.062 -6.125 1 96.25 101 HIS A CA 1
ATOM 784 C C . HIS A 1 101 ? -15.766 -4.605 -6.816 1 96.25 101 HIS A C 1
ATOM 786 O O . HIS A 1 101 ? -15.484 -4.258 -7.965 1 96.25 101 HIS A O 1
ATOM 792 N N . PHE A 1 102 ? -15.07 -5.508 -6.172 1 97.62 102 PHE A N 1
ATOM 793 C CA . PHE A 1 102 ? -13.758 -6.012 -6.539 1 97.62 102 PHE A CA 1
ATOM 794 C C . PHE A 1 102 ? -13.719 -6.418 -8.008 1 97.62 102 PHE A C 1
ATOM 796 O O . PHE A 1 102 ? -12.836 -5.988 -8.758 1 97.62 102 PHE A O 1
ATOM 803 N N . PHE A 1 103 ? -14.695 -7.148 -8.484 1 97.62 103 PHE A N 1
ATOM 804 C CA . PHE A 1 103 ? -14.672 -7.707 -9.828 1 97.62 103 PHE A CA 1
ATOM 805 C C . PHE A 1 103 ? -15.039 -6.645 -10.859 1 97.62 103 PHE A C 1
ATOM 807 O O . PHE A 1 103 ? -14.828 -6.84 -12.062 1 97.62 103 PHE A O 1
ATOM 814 N N . ASP A 1 104 ? -15.586 -5.504 -10.367 1 97.38 104 ASP A N 1
ATOM 815 C CA . ASP A 1 104 ? -16.062 -4.461 -11.273 1 97.38 104 ASP A CA 1
ATOM 816 C C . ASP A 1 104 ? -15.047 -3.316 -11.367 1 97.38 104 ASP A C 1
ATOM 818 O O . ASP A 1 104 ? -15.25 -2.365 -12.125 1 97.38 104 ASP A O 1
ATOM 822 N N . VAL A 1 105 ? -14.023 -3.367 -10.609 1 98.06 105 VAL A N 1
ATOM 823 C CA . VAL A 1 105 ? -13 -2.33 -10.641 1 98.06 105 VAL A CA 1
ATOM 824 C C . VAL A 1 105 ? -12.141 -2.49 -11.898 1 98.06 105 VAL A C 1
ATOM 826 O O . VAL A 1 105 ? -11.602 -3.57 -12.156 1 98.06 105 VAL A O 1
ATOM 829 N N . GLU A 1 106 ? -12.039 -1.438 -12.633 1 98.31 106 GLU A N 1
ATOM 830 C CA . GLU A 1 106 ? -11.188 -1.445 -13.812 1 98.31 106 GLU A CA 1
ATOM 831 C C . GLU A 1 106 ? -9.742 -1.115 -13.453 1 98.31 106 GLU A C 1
ATOM 833 O O . GLU A 1 106 ? -9.484 -0.306 -12.555 1 98.31 106 GLU A O 1
ATOM 838 N N . TYR A 1 107 ? -8.844 -1.722 -14.25 1 98.44 107 TYR A N 1
ATOM 839 C CA . TYR A 1 107 ? -7.422 -1.481 -14.047 1 98.44 107 TYR A CA 1
ATOM 840 C C . TYR A 1 107 ? -7.113 0.012 -14.055 1 98.44 107 TYR A C 1
ATOM 842 O O . TYR A 1 107 ? -6.391 0.509 -13.188 1 98.44 107 TYR A O 1
ATOM 850 N N . SER A 1 108 ? -7.625 0.675 -15.039 1 98.5 108 SER A N 1
ATOM 851 C CA . SER A 1 108 ? -7.355 2.102 -15.188 1 98.5 108 SER A CA 1
ATOM 852 C C . SER A 1 108 ? -7.855 2.889 -13.984 1 98.5 108 SER A C 1
ATOM 854 O O . SER A 1 108 ? -7.195 3.826 -13.531 1 98.5 108 SER A O 1
ATOM 856 N N . ASP A 1 109 ? -9.031 2.535 -13.461 1 98.56 109 ASP A N 1
ATOM 857 C CA . ASP A 1 109 ? -9.586 3.199 -12.289 1 98.56 109 ASP A CA 1
ATOM 858 C C . ASP A 1 109 ? -8.727 2.928 -11.047 1 98.56 109 ASP A C 1
ATOM 860 O O . ASP A 1 109 ? -8.445 3.842 -10.273 1 98.56 109 ASP A O 1
ATOM 864 N N . PHE A 1 110 ? -8.359 1.686 -10.859 1 98.75 110 PHE A N 1
ATOM 865 C CA . PHE A 1 110 ? -7.488 1.297 -9.75 1 98.75 110 PHE A CA 1
ATOM 866 C C . PHE A 1 110 ? -6.207 2.119 -9.75 1 98.75 110 PHE A C 1
ATOM 868 O O . PHE A 1 110 ? -5.855 2.736 -8.742 1 98.75 110 PHE A O 1
ATOM 875 N N . CYS A 1 111 ? -5.605 2.207 -10.883 1 98.75 111 CYS A N 1
ATOM 876 C CA . CYS A 1 111 ? -4.328 2.896 -11.023 1 98.75 111 CYS A CA 1
ATOM 877 C C . CYS A 1 111 ? -4.492 4.398 -10.82 1 98.75 111 CYS A C 1
ATOM 879 O O . CYS A 1 111 ? -3.646 5.039 -10.195 1 98.75 111 CYS A O 1
ATOM 881 N N . GLU A 1 112 ? -5.523 4.93 -11.398 1 98.69 112 GLU A N 1
ATOM 882 C CA . GLU A 1 112 ? -5.77 6.359 -11.234 1 98.69 112 GLU A CA 1
ATOM 883 C C . GLU A 1 112 ? -5.961 6.719 -9.758 1 98.69 112 GLU A C 1
ATOM 885 O O . GLU A 1 112 ? -5.41 7.707 -9.281 1 98.69 112 GLU A O 1
ATOM 890 N N . ASN A 1 113 ? -6.715 5.949 -9.07 1 98.75 113 ASN A N 1
ATOM 891 C CA . ASN A 1 113 ? -6.961 6.223 -7.66 1 98.75 113 ASN A CA 1
ATOM 892 C C . ASN A 1 113 ? -5.691 6.07 -6.832 1 98.75 113 ASN A C 1
ATOM 894 O O . ASN A 1 113 ? -5.453 6.844 -5.898 1 98.75 113 ASN A O 1
ATOM 898 N N . LEU A 1 114 ? -4.84 5.066 -7.145 1 98.75 114 LEU A N 1
ATOM 899 C CA . LEU A 1 114 ? -3.533 4.953 -6.508 1 98.75 114 LEU A CA 1
ATOM 900 C C . LEU A 1 114 ? -2.73 6.238 -6.684 1 98.75 114 LEU A C 1
ATOM 902 O O . LEU A 1 114 ? -2.156 6.754 -5.723 1 98.75 114 LEU A O 1
ATOM 906 N N . SER A 1 115 ? -2.711 6.676 -7.883 1 98.69 115 SER A N 1
ATOM 907 C CA . SER A 1 115 ? -1.924 7.859 -8.219 1 98.69 115 SER A CA 1
ATOM 908 C C . SER A 1 115 ? -2.453 9.094 -7.5 1 98.69 115 SER A C 1
ATOM 910 O O . SER A 1 115 ? -1.681 9.867 -6.926 1 98.69 115 SER A O 1
ATOM 912 N N . LEU A 1 116 ? -3.744 9.289 -7.543 1 98.56 116 LEU A N 1
ATOM 913 C CA . LEU A 1 116 ? -4.363 10.492 -6.98 1 98.56 116 LEU A CA 1
ATOM 914 C C . LEU A 1 116 ? -4.129 10.57 -5.477 1 98.56 116 LEU A C 1
ATOM 916 O O . LEU A 1 116 ? -3.732 11.617 -4.961 1 98.56 116 LEU A O 1
ATOM 920 N N . HIS A 1 117 ? -4.301 9.453 -4.797 1 98.56 117 HIS A N 1
ATOM 921 C CA . HIS A 1 117 ? -4.301 9.5 -3.338 1 98.56 117 HIS A CA 1
ATOM 922 C C . HIS A 1 117 ? -2.926 9.164 -2.773 1 98.56 117 HIS A C 1
ATOM 924 O O . HIS A 1 117 ? -2.268 10.023 -2.178 1 98.56 117 HIS A O 1
ATOM 930 N N . LEU A 1 118 ? -2.465 7.945 -3.057 1 98.81 118 LEU A N 1
ATOM 931 C CA . LEU A 1 118 ? -1.156 7.543 -2.555 1 98.81 118 LEU A CA 1
ATOM 932 C C . LEU A 1 118 ? -0.047 8.352 -3.217 1 98.81 118 LEU A C 1
ATOM 934 O O . LEU A 1 118 ? 0.889 8.797 -2.547 1 98.81 118 LEU A O 1
ATOM 938 N N . GLY A 1 119 ? -0.159 8.531 -4.527 1 98.81 119 GLY A N 1
ATOM 939 C CA . GLY A 1 119 ? 0.795 9.383 -5.215 1 98.81 119 GLY A CA 1
ATOM 940 C C . GLY A 1 119 ? 0.806 10.805 -4.691 1 98.81 119 GLY A C 1
ATOM 941 O O . GLY A 1 119 ? 1.872 11.398 -4.52 1 98.81 119 GLY A O 1
ATOM 942 N N . GLY A 1 120 ? -0.353 11.352 -4.48 1 98.88 120 GLY A N 1
ATOM 943 C CA . GLY A 1 120 ? -0.462 12.695 -3.924 1 98.88 120 GLY A CA 1
ATOM 944 C C . GLY A 1 120 ? 0.133 12.812 -2.533 1 98.88 120 GLY A C 1
ATOM 945 O O . GLY A 1 120 ? 0.821 13.789 -2.23 1 98.88 120 GLY A O 1
ATOM 946 N N . TYR A 1 121 ? -0.171 11.836 -1.634 1 98.81 121 TYR A N 1
ATOM 947 C CA . TYR A 1 121 ? 0.395 11.812 -0.29 1 98.81 121 TYR A CA 1
ATOM 948 C C . TYR A 1 121 ? 1.917 11.758 -0.34 1 98.81 121 TYR A C 1
ATOM 950 O O . TYR A 1 121 ? 2.596 12.422 0.45 1 98.81 121 TYR A O 1
ATOM 958 N N . PHE A 1 122 ? 2.438 10.953 -1.237 1 98.88 122 PHE A N 1
ATOM 959 C CA . PHE A 1 122 ? 3.881 10.906 -1.442 1 98.88 122 PHE A CA 1
ATOM 960 C C . PHE A 1 122 ? 4.41 12.273 -1.86 1 98.88 122 PHE A C 1
ATOM 962 O O . PHE A 1 122 ? 5.336 12.805 -1.238 1 98.88 122 PHE A O 1
ATOM 969 N N . LEU A 1 123 ? 3.828 12.836 -2.885 1 98.94 123 LEU A N 1
ATOM 970 C CA . LEU A 1 123 ? 4.348 14.062 -3.479 1 98.94 123 LEU A CA 1
ATOM 971 C C . LEU A 1 123 ? 4.312 15.211 -2.475 1 98.94 123 LEU A C 1
ATOM 973 O O . LEU A 1 123 ? 5.309 15.914 -2.291 1 98.94 123 LEU A O 1
ATOM 977 N N . VAL A 1 124 ? 3.211 15.383 -1.818 1 98.88 124 VAL A N 1
ATOM 978 C CA . VAL A 1 124 ? 3.074 16.516 -0.904 1 98.88 124 VAL A CA 1
ATOM 979 C C . VAL A 1 124 ? 4 16.328 0.296 1 98.88 124 VAL A C 1
ATOM 981 O O . VAL A 1 124 ? 4.629 17.281 0.762 1 98.88 124 VAL A O 1
ATOM 984 N N . SER A 1 125 ? 4.105 15.102 0.817 1 98.88 125 SER A N 1
ATOM 985 C CA . SER A 1 125 ? 5.023 14.812 1.914 1 98.88 125 SER A CA 1
ATOM 986 C C . SER A 1 125 ? 6.469 15.062 1.505 1 98.88 125 SER A C 1
ATOM 988 O O . SER A 1 125 ? 7.254 15.609 2.285 1 98.88 125 SER A O 1
ATOM 990 N N . GLN A 1 126 ? 6.766 14.617 0.259 1 98.81 126 GLN A N 1
ATOM 991 C CA . GLN A 1 126 ? 8.125 14.789 -0.252 1 98.81 126 GLN A CA 1
ATOM 992 C C . GLN A 1 126 ? 8.508 16.266 -0.299 1 98.81 126 GLN A C 1
ATOM 994 O O . GLN A 1 126 ? 9.586 16.641 0.153 1 98.81 126 GLN A O 1
ATOM 999 N N . GLN A 1 127 ? 7.637 17.094 -0.813 1 98.81 127 GLN A N 1
ATOM 1000 C CA . GLN A 1 127 ? 7.934 18.516 -0.963 1 98.81 127 GLN A CA 1
ATOM 1001 C C . GLN A 1 127 ? 7.984 19.203 0.393 1 98.81 127 GLN A C 1
ATOM 1003 O O . GLN A 1 127 ? 8.836 20.062 0.626 1 98.81 127 GLN A O 1
ATOM 1008 N N . PHE A 1 128 ? 7.094 18.891 1.291 1 98.81 128 PHE A N 1
ATOM 1009 C CA . PHE A 1 128 ? 7.137 19.469 2.629 1 98.81 128 PHE A CA 1
ATOM 1010 C C . PHE A 1 128 ? 8.367 19 3.387 1 98.81 128 PHE A C 1
ATOM 1012 O O . PHE A 1 128 ? 8.977 19.766 4.137 1 98.81 128 PHE A O 1
ATOM 1019 N N . ALA A 1 129 ? 8.719 17.719 3.191 1 98.75 129 ALA A N 1
ATOM 1020 C CA . ALA A 1 129 ? 9.938 17.203 3.824 1 98.75 129 ALA A CA 1
ATOM 1021 C C . ALA A 1 129 ? 11.164 17.969 3.346 1 98.75 129 ALA A C 1
ATOM 1023 O O . ALA A 1 129 ? 12.078 18.234 4.129 1 98.75 129 ALA A O 1
ATOM 1024 N N . LYS A 1 130 ? 11.195 18.234 2.033 1 98.38 130 LYS A N 1
ATOM 1025 C CA . LYS A 1 130 ? 12.289 19.047 1.514 1 98.38 130 LYS A CA 1
ATOM 1026 C C . LYS A 1 130 ? 12.336 20.406 2.213 1 98.38 130 LYS A C 1
ATOM 1028 O O . LYS A 1 130 ? 13.398 20.844 2.674 1 98.38 130 LYS A O 1
ATOM 1033 N N . TYR A 1 131 ? 11.203 21.047 2.314 1 98.19 131 TYR A N 1
ATOM 1034 C CA . TYR A 1 131 ? 11.109 22.328 3.006 1 98.19 131 TYR A CA 1
ATOM 1035 C C . TYR A 1 131 ? 11.562 22.188 4.457 1 98.19 131 TYR A C 1
ATOM 1037 O O . TYR A 1 131 ? 12.359 23 4.938 1 98.19 131 TYR A O 1
ATOM 1045 N N . PHE A 1 132 ? 11.07 21.203 5.191 1 98.38 132 PHE A N 1
ATOM 1046 C CA . PHE A 1 132 ? 11.383 21 6.602 1 98.38 132 PHE A CA 1
ATOM 1047 C C . PHE A 1 132 ? 12.867 20.734 6.797 1 98.38 132 PHE A C 1
ATOM 1049 O O . PHE A 1 132 ? 13.469 21.203 7.77 1 98.38 132 PHE A O 1
ATOM 1056 N N . SER A 1 133 ? 13.391 19.938 5.832 1 97.5 133 SER A N 1
ATOM 1057 C CA . SER A 1 133 ? 14.805 19.609 5.922 1 97.5 133 SER A CA 1
ATOM 1058 C C . SER A 1 133 ? 15.672 20.859 5.848 1 97.5 133 SER A C 1
ATOM 1060 O O . SER A 1 133 ? 16.766 20.891 6.434 1 97.5 133 SER A O 1
ATOM 1062 N N . GLU A 1 134 ? 15.133 21.859 5.215 1 95.69 134 GLU A N 1
ATOM 1063 C CA . GLU A 1 134 ? 15.867 23.109 5.023 1 95.69 134 GLU A CA 1
ATOM 1064 C C . GLU A 1 134 ? 15.523 24.125 6.109 1 95.69 134 GLU A C 1
ATOM 1066 O O . GLU A 1 134 ? 16.156 25.172 6.211 1 95.69 134 GLU A O 1
ATOM 1071 N N . ASN A 1 135 ? 14.508 23.906 6.98 1 93.5 135 ASN A N 1
ATOM 1072 C CA . ASN A 1 135 ? 13.992 24.891 7.922 1 93.5 135 ASN A CA 1
ATOM 1073 C C . ASN A 1 135 ? 13.875 24.312 9.328 1 93.5 135 ASN A C 1
ATOM 1075 O O . ASN A 1 135 ? 12.852 24.484 10 1 93.5 135 ASN A O 1
ATOM 1079 N N . GLN A 1 136 ? 14.828 23.625 9.914 1 90.31 136 GLN A N 1
ATOM 1080 C CA . GLN A 1 136 ? 15.016 23.188 11.297 1 90.31 136 GLN A CA 1
ATOM 1081 C C . GLN A 1 136 ? 14.07 22.031 11.641 1 90.31 136 GLN A C 1
ATOM 1083 O O . GLN A 1 136 ? 13.75 21.828 12.812 1 90.31 136 GLN A O 1
ATOM 1088 N N . GLY A 1 137 ? 13.406 21.484 10.688 1 96.25 137 GLY A N 1
ATOM 1089 C CA . GLY A 1 137 ? 12.609 20.297 10.953 1 96.25 137 GLY A CA 1
ATOM 1090 C C . GLY A 1 137 ? 11.125 20.516 10.758 1 96.25 137 GLY A C 1
ATOM 1091 O O . GLY A 1 137 ? 10.703 21.594 10.312 1 96.25 137 GLY A O 1
ATOM 1092 N N . GLY A 1 138 ? 10.352 19.438 11.016 1 98 138 GLY A N 1
ATOM 1093 C CA . GLY A 1 138 ? 8.914 19.5 10.812 1 98 138 GLY A CA 1
ATOM 1094 C C . GLY A 1 138 ? 8.188 18.234 11.242 1 98 138 GLY A C 1
ATOM 1095 O O . GLY A 1 138 ? 8.766 17.391 11.938 1 98 138 GLY A O 1
ATOM 1096 N N . ASN A 1 139 ? 6.93 18.25 11.039 1 98.62 139 ASN A N 1
ATOM 1097 C CA . ASN A 1 139 ? 6.008 17.203 11.469 1 98.62 139 ASN A CA 1
ATOM 1098 C C . ASN A 1 139 ? 4.973 16.906 10.391 1 98.62 139 ASN A C 1
ATOM 1100 O O . ASN A 1 139 ? 4.402 17.812 9.789 1 98.62 139 ASN A O 1
ATOM 1104 N N . ILE A 1 140 ? 4.867 15.633 10.047 1 98.88 140 ILE A N 1
ATOM 1105 C CA . ILE A 1 140 ? 3.881 15.219 9.055 1 98.88 140 ILE A CA 1
ATOM 1106 C C . ILE A 1 140 ? 2.918 14.211 9.68 1 98.88 140 ILE A C 1
ATOM 1108 O O . ILE A 1 140 ? 3.348 13.227 10.289 1 98.88 140 ILE A O 1
ATOM 1112 N N . ILE A 1 141 ? 1.643 14.453 9.57 1 98.94 141 ILE A N 1
ATOM 1113 C CA . ILE A 1 141 ? 0.605 13.523 10.016 1 98.94 141 ILE A CA 1
ATOM 1114 C C . ILE A 1 141 ? -0.237 13.086 8.82 1 98.94 141 ILE A C 1
ATOM 1116 O O . ILE A 1 141 ? -0.837 13.914 8.133 1 98.94 141 ILE A O 1
ATOM 1120 N N . ASN A 1 142 ? -0.237 11.812 8.531 1 98.88 142 ASN A N 1
ATOM 1121 C CA . ASN A 1 142 ? -1.07 11.227 7.488 1 98.88 142 ASN A CA 1
ATOM 1122 C C . ASN A 1 142 ? -2.359 10.641 8.055 1 98.88 142 ASN A C 1
ATOM 1124 O O . ASN A 1 142 ? -2.35 10.031 9.125 1 98.88 142 ASN A O 1
ATOM 1128 N N . ILE A 1 143 ? -3.441 10.859 7.332 1 98.81 143 ILE A N 1
ATOM 1129 C CA . ILE A 1 143 ? -4.695 10.211 7.703 1 98.81 143 ILE A CA 1
ATOM 1130 C C . ILE A 1 143 ? -4.832 8.891 6.953 1 98.81 143 ILE A C 1
ATOM 1132 O O . ILE A 1 143 ? -5.008 8.875 5.73 1 98.81 143 ILE A O 1
ATOM 1136 N N . ALA A 1 144 ? -4.75 7.832 7.672 1 98.56 144 ALA A N 1
ATOM 1137 C CA . ALA A 1 144 ? -4.922 6.484 7.133 1 98.56 144 ALA A CA 1
ATOM 1138 C C . ALA A 1 144 ? -6.293 5.922 7.492 1 98.56 144 ALA A C 1
ATOM 1140 O O . ALA A 1 144 ? -7.309 6.602 7.332 1 98.56 144 ALA A O 1
ATOM 1141 N N . SER A 1 145 ? -6.406 4.629 7.746 1 98.5 145 SER A N 1
ATOM 1142 C CA . SER A 1 145 ? -7.645 3.93 8.078 1 98.5 145 SER A CA 1
ATOM 1143 C C . SER A 1 145 ? -7.363 2.574 8.719 1 98.5 145 SER A C 1
ATOM 1145 O O . SER A 1 145 ? -6.332 1.957 8.445 1 98.5 145 SER A O 1
ATOM 1147 N N . VAL A 1 146 ? -8.328 2.117 9.523 1 98.19 146 VAL A N 1
ATOM 1148 C CA . VAL A 1 146 ? -8.219 0.768 10.07 1 98.19 146 VAL A CA 1
ATOM 1149 C C . VAL A 1 146 ? -8.211 -0.25 8.93 1 98.19 146 VAL A C 1
ATOM 1151 O O . VAL A 1 146 ? -7.641 -1.337 9.07 1 98.19 146 VAL A O 1
ATOM 1154 N N . TYR A 1 147 ? -8.773 0.158 7.809 1 97.5 147 TYR A N 1
ATOM 1155 C CA . TYR A 1 147 ? -8.812 -0.773 6.688 1 97.5 147 TYR A CA 1
ATOM 1156 C C . TYR A 1 147 ? -7.504 -0.731 5.902 1 97.5 147 TYR A C 1
ATOM 1158 O O . TYR A 1 147 ? -7.363 -1.417 4.887 1 97.5 147 TYR A O 1
ATOM 1166 N N . GLY A 1 148 ? -6.531 0.022 6.34 1 98 148 GLY A N 1
ATOM 1167 C CA . GLY A 1 148 ? -5.145 -0.129 5.93 1 98 148 GLY A CA 1
ATOM 1168 C C . GLY A 1 148 ? -4.379 -1.126 6.777 1 98 148 GLY A C 1
ATOM 1169 O O . GLY A 1 148 ? -3.256 -1.506 6.434 1 98 148 GLY A O 1
ATOM 1170 N N . MET A 1 149 ? -5.039 -1.595 7.859 1 95.81 149 MET A N 1
ATOM 1171 C CA . MET A 1 149 ? -4.383 -2.463 8.836 1 95.81 149 MET A CA 1
ATOM 1172 C C . MET A 1 149 ? -4.953 -3.875 8.773 1 95.81 149 MET A C 1
ATOM 1174 O O . MET A 1 149 ? -4.223 -4.852 8.961 1 95.81 149 MET A O 1
ATOM 1178 N N . ILE A 1 150 ? -6.246 -3.961 8.57 1 96.62 150 ILE A N 1
ATOM 1179 C CA . ILE A 1 150 ? -6.918 -5.254 8.57 1 96.62 150 ILE A CA 1
ATOM 1180 C C . ILE A 1 150 ? -7.738 -5.41 7.289 1 96.62 150 ILE A C 1
ATOM 1182 O O . ILE A 1 150 ? -8.102 -4.418 6.652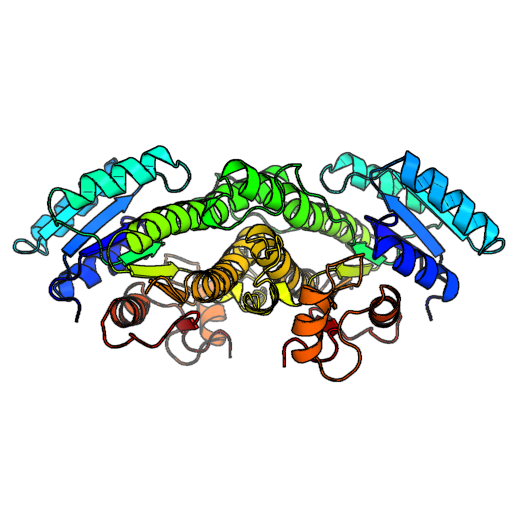 1 96.62 150 ILE A O 1
ATOM 1186 N N . ALA A 1 151 ? -7.992 -6.652 6.895 1 96.56 151 ALA A N 1
ATOM 1187 C CA . ALA A 1 151 ? -8.969 -6.906 5.836 1 96.56 151 ALA A CA 1
ATOM 1188 C C . ALA A 1 151 ? -10.352 -6.414 6.242 1 96.56 151 ALA A C 1
ATOM 1190 O O . ALA A 1 151 ? -10.727 -6.48 7.414 1 96.56 151 ALA A O 1
ATOM 1191 N N . PRO A 1 152 ? -11.109 -5.945 5.273 1 96.56 152 PRO A N 1
ATOM 1192 C CA . PRO A 1 152 ? -12.453 -5.457 5.598 1 96.56 152 PRO A CA 1
ATOM 1193 C C . PRO A 1 152 ? -13.359 -6.547 6.156 1 96.56 152 PRO A C 1
ATOM 1195 O O . PRO A 1 152 ? -13.258 -7.711 5.754 1 96.56 152 PRO A O 1
ATOM 1198 N N . LYS A 1 153 ? -14.117 -6.156 7.125 1 96.25 153 LYS A N 1
ATOM 1199 C CA . LYS A 1 153 ? -15.203 -7.016 7.582 1 96.25 153 LYS A CA 1
ATOM 1200 C C . LYS A 1 153 ? -16.391 -6.945 6.629 1 96.25 153 LYS A C 1
ATOM 1202 O O . LYS A 1 153 ? -17.391 -6.27 6.914 1 96.25 153 LYS A O 1
ATOM 1207 N N . PHE A 1 154 ? -16.359 -7.715 5.59 1 96.25 154 PHE A N 1
ATOM 1208 C CA . PHE A 1 154 ? -17.312 -7.582 4.492 1 96.25 154 PHE A CA 1
ATOM 1209 C C . PHE A 1 154 ? -18.719 -7.918 4.957 1 96.25 154 PHE A C 1
ATOM 1211 O O . PHE A 1 154 ? -19.703 -7.516 4.324 1 96.25 154 PHE A O 1
ATOM 1218 N N . GLU A 1 155 ? -18.844 -8.656 6.062 1 94.62 155 GLU A N 1
ATOM 1219 C CA . GLU A 1 155 ? -20.141 -9.055 6.574 1 94.62 155 GLU A CA 1
ATOM 1220 C C . GLU A 1 155 ? -20.984 -7.84 6.965 1 94.62 155 GLU A C 1
ATOM 1222 O O . GLU A 1 155 ? -22.219 -7.895 6.949 1 94.62 155 GLU A O 1
ATOM 1227 N N . ILE A 1 156 ? -20.344 -6.715 7.301 1 96 156 ILE A N 1
ATOM 1228 C CA . ILE A 1 156 ? -21.094 -5.559 7.781 1 96 156 ILE A CA 1
ATOM 1229 C C . ILE A 1 156 ? -21.75 -4.844 6.598 1 96 156 ILE A C 1
ATOM 1231 O O . ILE A 1 156 ? -22.625 -3.986 6.785 1 96 156 ILE A O 1
ATOM 1235 N N . TYR A 1 157 ? -21.312 -5.172 5.414 1 95.12 157 TYR A N 1
ATOM 1236 C CA . TYR A 1 157 ? -21.859 -4.543 4.211 1 95.12 157 TYR A CA 1
ATOM 1237 C C . TYR A 1 157 ? -23 -5.371 3.631 1 95.12 157 TYR A C 1
ATOM 1239 O O . TYR A 1 157 ? -23.656 -4.949 2.682 1 95.12 157 TYR A O 1
ATOM 1247 N N . LYS A 1 158 ? -23.281 -6.578 4.223 1 91.12 158 LYS A N 1
ATOM 1248 C CA . LYS A 1 158 ? -24.328 -7.453 3.713 1 91.12 158 LYS A CA 1
ATOM 1249 C C . LYS A 1 158 ? -25.688 -6.766 3.754 1 91.12 158 LYS A C 1
ATOM 1251 O O . LYS A 1 158 ? -26.016 -6.082 4.727 1 91.12 158 LYS A O 1
ATOM 1256 N N . ASP A 1 159 ? -26.438 -6.898 2.678 1 88.69 159 ASP A N 1
ATOM 1257 C CA . ASP A 1 159 ? -27.781 -6.367 2.547 1 88.69 159 ASP A CA 1
ATOM 1258 C C . ASP A 1 159 ? -27.766 -4.848 2.414 1 88.69 159 ASP A C 1
ATOM 1260 O O . ASP A 1 159 ? -28.688 -4.168 2.875 1 88.69 159 ASP A O 1
ATOM 1264 N N . THR A 1 160 ? -26.672 -4.281 2.047 1 90.75 160 THR A N 1
ATOM 1265 C CA . THR A 1 160 ? -26.516 -2.881 1.677 1 90.75 160 THR A CA 1
ATOM 1266 C C . THR A 1 160 ? -25.859 -2.752 0.304 1 90.75 160 THR A C 1
ATOM 1268 O O . THR A 1 160 ? -25.234 -3.697 -0.182 1 90.75 160 THR A O 1
ATOM 1271 N N . PRO A 1 161 ? -26.109 -1.685 -0.291 1 88.31 161 PRO A N 1
ATOM 1272 C CA . PRO A 1 161 ? -25.422 -1.483 -1.564 1 88.31 161 PRO A CA 1
ATOM 1273 C C . PRO A 1 161 ? -23.953 -1.113 -1.383 1 88.31 161 PRO A C 1
ATOM 1275 O O . PRO A 1 161 ? -23.25 -0.863 -2.365 1 88.31 161 PRO A O 1
ATOM 1278 N N . MET A 1 162 ? -23.5 -1.135 -0.177 1 91.69 162 MET A N 1
ATOM 1279 C CA . MET A 1 162 ? -22.156 -0.651 0.125 1 91.69 162 MET A CA 1
ATOM 1280 C C . MET A 1 162 ? -21.141 -1.774 0.001 1 91.69 162 MET A C 1
ATOM 1282 O O . MET A 1 162 ? -21.5 -2.953 0.048 1 91.69 162 MET A O 1
ATOM 1286 N N . THR A 1 163 ? -19.922 -1.443 -0.275 1 93.44 163 THR A N 1
ATOM 1287 C CA . THR A 1 163 ? -18.766 -2.332 -0.206 1 93.44 163 THR A CA 1
ATOM 1288 C C . THR A 1 163 ? -17.531 -1.569 0.248 1 93.44 163 THR A C 1
ATOM 1290 O O . THR A 1 163 ? -17.594 -0.379 0.559 1 93.44 163 THR A O 1
ATOM 1293 N N . MET A 1 164 ? -16.484 -2.285 0.443 1 94.88 164 MET A N 1
ATOM 1294 C CA . MET A 1 164 ? -15.188 -1.671 0.694 1 94.88 164 MET A CA 1
ATOM 1295 C C . MET A 1 164 ? -14.297 -1.754 -0.542 1 94.88 164 MET A C 1
ATOM 1297 O O . MET A 1 164 ? -13.938 -2.848 -0.979 1 94.88 164 MET A O 1
ATOM 1301 N N . PRO A 1 165 ? -13.977 -0.581 -1.05 1 96.5 165 PRO A N 1
ATOM 1302 C CA . PRO A 1 165 ? -13.188 -0.598 -2.285 1 96.5 165 PRO A CA 1
ATOM 1303 C C . PRO A 1 165 ? -11.781 -1.155 -2.084 1 96.5 165 PRO A C 1
ATOM 1305 O O . PRO A 1 165 ? -11.117 -0.82 -1.1 1 96.5 165 PRO A O 1
ATOM 1308 N N . VAL A 1 166 ? -11.297 -1.978 -3.053 1 98.19 166 VAL A N 1
ATOM 1309 C CA . VAL A 1 166 ? -9.984 -2.6 -2.98 1 98.19 166 VAL A CA 1
ATOM 1310 C C . VAL A 1 166 ? -8.898 -1.527 -3.078 1 98.19 166 VAL A C 1
ATOM 1312 O O . VAL A 1 166 ? -7.84 -1.646 -2.455 1 98.19 166 VAL A O 1
ATOM 1315 N N . GLU A 1 167 ? -9.148 -0.428 -3.807 1 98 167 GLU A N 1
ATOM 1316 C CA . GLU A 1 167 ? -8.219 0.69 -3.908 1 98 167 GLU A CA 1
ATOM 1317 C C . GLU A 1 167 ? -7.957 1.317 -2.541 1 98 167 GLU A C 1
ATOM 1319 O O . GLU A 1 167 ? -6.816 1.659 -2.217 1 98 167 GLU A O 1
ATOM 1324 N N . TYR A 1 168 ? -9.07 1.442 -1.782 1 97.5 168 TYR A N 1
ATOM 1325 C CA . TYR A 1 168 ? -8.969 2.045 -0.457 1 97.5 168 TYR A CA 1
ATOM 1326 C C . TYR A 1 168 ? -8.047 1.235 0.443 1 97.5 168 TYR A C 1
ATOM 1328 O O . TYR A 1 168 ? -7.148 1.791 1.08 1 97.5 168 TYR A O 1
ATOM 1336 N N . ALA A 1 169 ? -8.305 -0.036 0.449 1 97.44 169 ALA A N 1
ATOM 1337 C CA . ALA A 1 169 ? -7.496 -0.939 1.268 1 97.44 169 ALA A CA 1
ATOM 1338 C C . ALA A 1 169 ? -6.023 -0.868 0.877 1 97.44 169 ALA A C 1
ATOM 1340 O O . ALA A 1 169 ? -5.152 -0.752 1.741 1 97.44 169 ALA A O 1
ATOM 1341 N N . ALA A 1 170 ? -5.766 -0.944 -0.398 1 98.5 170 ALA A N 1
ATOM 1342 C CA . ALA A 1 170 ? -4.395 -0.885 -0.896 1 98.5 170 ALA A CA 1
ATOM 1343 C C . ALA A 1 170 ? -3.744 0.452 -0.555 1 98.5 170 ALA A C 1
ATOM 1345 O O . ALA A 1 170 ? -2.623 0.491 -0.041 1 98.5 170 ALA A O 1
ATOM 1346 N N . ILE A 1 171 ? -4.414 1.548 -0.811 1 98.75 171 ILE A N 1
ATOM 1347 C CA . ILE A 1 171 ? -3.896 2.9 -0.628 1 98.75 171 ILE A CA 1
ATOM 1348 C C . ILE A 1 171 ? -3.605 3.146 0.851 1 98.75 171 ILE A C 1
ATOM 1350 O O . ILE A 1 171 ? -2.51 3.582 1.209 1 98.75 171 ILE A O 1
ATOM 1354 N N . LYS A 1 172 ? -4.562 2.842 1.688 1 98.81 172 LYS A N 1
ATOM 1355 C CA . LYS A 1 172 ? -4.418 3.195 3.098 1 98.81 172 LYS A CA 1
ATOM 1356 C C . LYS A 1 172 ? -3.379 2.312 3.783 1 98.81 172 LYS A C 1
ATOM 1358 O O . LYS A 1 172 ? -2.678 2.762 4.691 1 98.81 172 LYS A O 1
ATOM 1363 N N . SER A 1 173 ? -3.234 1.06 3.354 1 98.75 173 SER A N 1
ATOM 1364 C CA . SER A 1 173 ? -2.135 0.247 3.861 1 98.75 173 SER A CA 1
ATOM 1365 C C . SER A 1 173 ? -0.784 0.825 3.453 1 98.75 173 SER A C 1
ATOM 1367 O O . SER A 1 173 ? 0.147 0.875 4.262 1 98.75 173 SER A O 1
ATOM 1369 N N . ALA A 1 174 ? -0.733 1.24 2.236 1 98.81 174 ALA A N 1
ATOM 1370 C CA . ALA A 1 174 ? 0.509 1.825 1.736 1 98.81 174 ALA A CA 1
ATOM 1371 C C . ALA A 1 174 ? 0.804 3.156 2.424 1 98.81 174 ALA A C 1
ATOM 1373 O O . ALA A 1 174 ? 1.966 3.5 2.652 1 98.81 174 ALA A O 1
ATOM 1374 N N . VAL A 1 175 ? -0.188 3.922 2.754 1 98.88 175 VAL A N 1
ATOM 1375 C CA . VAL A 1 175 ? -0.007 5.176 3.479 1 98.88 175 VAL A CA 1
ATOM 1376 C C . VAL A 1 175 ? 0.604 4.898 4.852 1 98.88 175 VAL A C 1
ATOM 1378 O O . VAL A 1 175 ? 1.522 5.602 5.281 1 98.88 175 VAL A O 1
ATOM 1381 N N . ILE A 1 176 ? 0.074 3.896 5.562 1 98.81 176 ILE A N 1
ATOM 1382 C CA . ILE A 1 176 ? 0.613 3.523 6.867 1 98.81 176 ILE A CA 1
ATOM 1383 C C . ILE A 1 176 ? 2.09 3.16 6.73 1 98.81 176 ILE A C 1
ATOM 1385 O O . ILE A 1 176 ? 2.924 3.627 7.508 1 98.81 176 ILE A O 1
ATOM 1389 N N . HIS A 1 177 ? 2.369 2.412 5.703 1 98.81 177 HIS A N 1
ATOM 1390 C CA . HIS A 1 177 ? 3.752 1.977 5.539 1 98.81 177 HIS A CA 1
ATOM 1391 C C . HIS A 1 177 ? 4.637 3.123 5.066 1 98.81 177 HIS A C 1
ATOM 1393 O O . HIS A 1 177 ? 5.809 3.207 5.449 1 98.81 177 HIS A O 1
ATOM 1399 N N . LEU A 1 178 ? 4.133 3.941 4.172 1 98.75 178 LEU A N 1
ATOM 1400 C CA . LEU A 1 178 ? 4.84 5.145 3.744 1 98.75 178 LEU A CA 1
ATOM 1401 C C . LEU A 1 178 ? 5.23 6 4.945 1 98.75 178 LEU A C 1
ATOM 1403 O O . LEU A 1 178 ? 6.312 6.594 4.965 1 98.75 178 LEU A O 1
ATOM 1407 N N . THR A 1 179 ? 4.363 6.066 5.918 1 98.81 179 THR A N 1
ATOM 1408 C CA . THR A 1 179 ? 4.625 6.793 7.156 1 98.81 179 THR A CA 1
ATOM 1409 C C . THR A 1 179 ? 5.871 6.25 7.852 1 98.81 179 THR A C 1
ATOM 1411 O O . THR A 1 179 ? 6.785 7.008 8.18 1 98.81 179 THR A O 1
ATOM 1414 N N . ALA A 1 180 ? 5.914 4.945 8.031 1 98.5 180 ALA A N 1
ATOM 1415 C CA . ALA A 1 180 ? 7.059 4.309 8.68 1 98.5 180 ALA A CA 1
ATOM 1416 C C . ALA A 1 180 ? 8.328 4.504 7.855 1 98.5 180 ALA A C 1
ATOM 1418 O O . ALA A 1 180 ? 9.398 4.766 8.406 1 98.5 180 ALA A O 1
ATOM 1419 N N . TYR A 1 181 ? 8.219 4.355 6.551 1 98.69 181 TYR A N 1
ATOM 1420 C CA . TYR A 1 181 ? 9.344 4.57 5.652 1 98.69 181 TYR A CA 1
ATOM 1421 C C . TYR A 1 181 ? 9.93 5.965 5.84 1 98.69 181 TYR A C 1
ATOM 1423 O O . TYR A 1 181 ? 11.141 6.117 6.039 1 98.69 181 TYR A O 1
ATOM 1431 N N . MET A 1 182 ? 9.086 6.969 5.758 1 98.75 182 MET A N 1
ATOM 1432 C CA . MET A 1 182 ? 9.531 8.352 5.824 1 98.75 182 MET A CA 1
ATOM 1433 C C . MET A 1 182 ? 10.125 8.672 7.195 1 98.75 182 MET A C 1
ATOM 1435 O O . MET A 1 182 ? 11.125 9.391 7.293 1 98.75 182 MET A O 1
ATOM 1439 N N . ALA A 1 183 ? 9.477 8.164 8.258 1 98.62 183 ALA A N 1
ATOM 1440 C CA . ALA A 1 183 ? 10 8.391 9.602 1 98.62 183 ALA A CA 1
ATOM 1441 C C . ALA A 1 183 ? 11.453 7.93 9.703 1 98.62 183 ALA A C 1
ATOM 1443 O O . ALA A 1 183 ? 12.297 8.625 10.266 1 98.62 183 ALA A O 1
ATOM 1444 N N . LYS A 1 184 ? 11.734 6.719 9.133 1 98 184 LYS A N 1
ATOM 1445 C CA . LYS A 1 184 ? 13.094 6.176 9.172 1 98 184 LYS A CA 1
ATOM 1446 C C . LYS A 1 184 ? 14.023 6.945 8.234 1 98 184 LYS A C 1
ATOM 1448 O O . LYS A 1 184 ? 15.133 7.312 8.617 1 98 184 LYS A O 1
ATOM 1453 N N . TYR A 1 185 ? 13.57 7.242 7.043 1 97.69 185 TYR A N 1
ATOM 1454 C CA . TYR A 1 185 ? 14.391 7.906 6.035 1 97.69 185 TYR A CA 1
ATOM 1455 C C . TYR A 1 185 ? 14.781 9.305 6.492 1 97.69 185 TYR A C 1
ATOM 1457 O O . TYR A 1 185 ? 15.891 9.766 6.215 1 97.69 185 TYR A O 1
ATOM 1465 N N . LEU A 1 186 ? 13.859 9.969 7.152 1 97.62 186 LEU A N 1
ATOM 1466 C CA . LEU A 1 186 ? 14.039 11.375 7.508 1 97.62 186 LEU A CA 1
ATOM 1467 C C . LEU A 1 186 ? 14.531 11.508 8.945 1 97.62 186 LEU A C 1
ATOM 1469 O O . LEU A 1 186 ? 14.492 12.602 9.516 1 97.62 186 LEU A O 1
ATOM 1473 N N . SER A 1 187 ? 14.969 10.438 9.523 1 94 187 SER A N 1
ATOM 1474 C CA . SER A 1 187 ? 15.281 10.391 10.945 1 94 187 SER A CA 1
ATOM 1475 C C . SER A 1 187 ? 16.391 11.367 11.297 1 94 187 SER A C 1
ATOM 1477 O O . SER A 1 187 ? 16.484 11.828 12.438 1 94 187 SER A O 1
ATOM 1479 N N . ASP A 1 188 ? 17.219 11.742 10.344 1 94.62 188 ASP A N 1
ATOM 1480 C CA . ASP A 1 188 ? 18.344 12.625 10.617 1 94.62 188 ASP A CA 1
ATOM 1481 C C . ASP A 1 188 ? 18.016 14.07 10.25 1 94.62 188 ASP A C 1
ATOM 1483 O O . ASP A 1 188 ? 18.891 14.938 10.281 1 94.62 188 ASP A O 1
ATOM 1487 N N . LYS A 1 189 ? 16.781 14.383 9.945 1 96.5 189 LYS A N 1
ATOM 1488 C CA . LYS A 1 189 ? 16.391 15.703 9.453 1 96.5 189 LYS A CA 1
ATOM 1489 C C . LYS A 1 189 ? 15.492 16.422 10.453 1 96.5 189 LYS A C 1
ATOM 1491 O O . LYS A 1 189 ? 14.906 17.453 10.141 1 96.5 189 LYS A O 1
ATOM 1496 N N . ASN A 1 190 ? 15.359 15.867 11.695 1 96.88 190 ASN A N 1
ATOM 1497 C CA . ASN A 1 190 ? 14.469 16.422 12.711 1 96.88 190 ASN A CA 1
ATOM 1498 C C . ASN A 1 190 ? 13.031 16.516 12.211 1 96.88 190 ASN A C 1
ATOM 1500 O O . ASN A 1 190 ? 12.367 17.531 12.375 1 96.88 190 ASN A O 1
ATOM 1504 N N . ILE A 1 191 ? 12.664 15.578 11.43 1 98.31 191 ILE A N 1
ATOM 1505 C CA . ILE A 1 191 ? 11.305 15.469 10.906 1 98.31 191 ILE A CA 1
ATOM 1506 C C . ILE A 1 191 ? 10.633 14.219 11.469 1 98.31 191 ILE A C 1
ATOM 1508 O O . ILE A 1 191 ? 11.211 13.125 11.43 1 98.31 191 ILE A O 1
ATOM 1512 N N . ARG A 1 192 ? 9.461 14.383 12.094 1 98.06 192 ARG A N 1
ATOM 1513 C CA . ARG A 1 192 ? 8.664 13.234 12.523 1 98.06 192 ARG A CA 1
ATOM 1514 C C . ARG A 1 192 ? 7.496 12.992 11.578 1 98.06 192 ARG A C 1
ATOM 1516 O O . ARG A 1 192 ? 6.906 13.938 11.055 1 98.06 192 ARG A O 1
ATOM 1523 N N . VAL A 1 193 ? 7.246 11.75 11.305 1 98.81 193 VAL A N 1
ATOM 1524 C CA . VAL A 1 193 ? 6.141 11.336 10.445 1 98.81 193 VAL A CA 1
ATOM 1525 C C . VAL A 1 193 ? 5.312 10.266 11.148 1 98.81 193 VAL A C 1
ATOM 1527 O O . VAL A 1 193 ? 5.84 9.227 11.555 1 98.81 193 VAL A O 1
ATOM 1530 N N . ASN A 1 194 ? 4.023 10.547 11.375 1 98.88 194 ASN A N 1
ATOM 1531 C CA . ASN A 1 194 ? 3.084 9.602 11.969 1 98.88 194 ASN A CA 1
ATOM 1532 C C . ASN A 1 194 ? 1.761 9.578 11.211 1 98.88 194 ASN A C 1
ATOM 1534 O O . ASN A 1 194 ? 1.542 10.383 10.305 1 98.88 194 ASN A O 1
ATOM 1538 N N . CYS A 1 195 ? 0.951 8.586 11.477 1 98.69 195 CYS A N 1
ATOM 1539 C CA . CYS A 1 195 ? -0.393 8.57 10.906 1 98.69 195 CYS A CA 1
ATOM 1540 C C . CYS A 1 195 ? -1.419 8.141 11.953 1 98.69 195 CYS A C 1
ATOM 1542 O O . CYS A 1 195 ? -1.056 7.641 13.016 1 98.69 195 CYS A O 1
ATOM 1544 N N . VAL A 1 196 ? -2.641 8.508 11.742 1 98.62 196 VAL A N 1
ATOM 1545 C CA . VAL A 1 196 ? -3.77 7.996 12.508 1 98.62 196 VAL A CA 1
ATOM 1546 C C . VAL A 1 196 ? -4.629 7.098 11.625 1 98.62 196 VAL A C 1
ATOM 1548 O O . VAL A 1 196 ? -4.766 7.344 10.422 1 98.62 196 VAL A O 1
ATOM 1551 N N . SER A 1 197 ? -5.152 6.074 12.172 1 98.75 197 SER A N 1
ATOM 1552 C CA . SER A 1 197 ? -6.074 5.164 11.5 1 98.75 197 SER A CA 1
ATOM 1553 C C . SER A 1 197 ? -7.426 5.129 12.203 1 98.75 197 SER A C 1
ATOM 1555 O O . SER A 1 197 ? -7.621 4.363 13.148 1 98.75 197 SER A O 1
ATOM 1557 N N . PRO A 1 198 ? -8.367 5.953 11.688 1 98.44 198 PRO A N 1
ATOM 1558 C CA . PRO A 1 198 ? -9.719 5.922 12.266 1 98.44 198 PRO A CA 1
ATOM 1559 C C . PRO A 1 198 ? -10.531 4.723 11.797 1 98.44 198 PRO A C 1
ATOM 1561 O O . PRO A 1 198 ? -10.312 4.215 10.695 1 98.44 198 PRO A O 1
ATOM 1564 N N . GLY A 1 199 ? -11.445 4.34 12.688 1 97.81 199 GLY A N 1
ATOM 1565 C CA . GLY A 1 199 ? -12.547 3.506 12.234 1 97.81 199 GLY A CA 1
ATOM 1566 C C . GLY A 1 199 ? -13.586 4.27 11.43 1 97.81 199 GLY A C 1
ATOM 1567 O O . GLY A 1 199 ? -13.297 5.348 10.898 1 97.81 199 GLY A O 1
ATOM 1568 N N . GLY A 1 200 ? -14.711 3.688 11.25 1 97 200 GLY A N 1
ATOM 1569 C CA . GLY A 1 200 ? -15.758 4.301 10.445 1 97 200 GLY A CA 1
ATOM 1570 C C . GLY A 1 200 ? -16.234 5.629 11 1 97 200 GLY A C 1
ATOM 1571 O O . GLY A 1 200 ? -16.438 5.766 12.211 1 97 200 GLY A O 1
ATOM 1572 N N . ILE A 1 201 ? -16.297 6.613 10.117 1 96.94 201 ILE A N 1
ATOM 1573 C CA . ILE A 1 201 ? -16.812 7.926 10.461 1 96.94 201 ILE A CA 1
ATOM 1574 C C . ILE A 1 201 ? -18.281 8.031 10.031 1 96.94 201 ILE A C 1
ATOM 1576 O O . ILE A 1 201 ? -18.625 7.723 8.883 1 96.94 201 ILE A O 1
ATOM 1580 N N . LEU A 1 202 ? -19.062 8.445 10.914 1 95.31 202 LEU A N 1
ATOM 1581 C CA . LEU A 1 202 ? -20.484 8.57 10.625 1 95.31 202 LEU A CA 1
ATOM 1582 C C . LEU A 1 202 ? -20.734 9.625 9.555 1 95.31 202 LEU A C 1
ATOM 1584 O O . LEU A 1 202 ? -20.219 10.742 9.648 1 95.31 202 LEU A O 1
ATOM 1588 N N . ASP A 1 203 ? -21.391 9.289 8.445 1 93.19 203 ASP A N 1
ATOM 1589 C CA . ASP A 1 203 ? -21.719 10.18 7.336 1 93.19 203 ASP A CA 1
ATOM 1590 C C . ASP A 1 203 ? -22.906 9.656 6.543 1 93.19 203 ASP A C 1
ATOM 1592 O O . ASP A 1 203 ? -22.812 9.422 5.34 1 93.19 203 ASP A O 1
ATOM 1596 N N . ASN A 1 204 ? -24.047 9.531 7.109 1 92.25 204 ASN A N 1
ATOM 1597 C CA . ASN A 1 204 ? -25.344 9.188 6.535 1 92.25 204 ASN A CA 1
ATOM 1598 C C . ASN A 1 204 ? -25.344 7.758 5.992 1 92.25 204 ASN A C 1
ATOM 1600 O O . ASN A 1 204 ? -25.984 7.484 4.969 1 92.25 204 ASN A O 1
ATOM 1604 N N . GLN A 1 205 ? -24.641 6.809 6.559 1 94.25 205 GLN A N 1
ATOM 1605 C CA . GLN A 1 205 ? -24.703 5.406 6.152 1 94.25 205 GLN A CA 1
ATOM 1606 C C . GLN A 1 205 ? -26.047 4.785 6.523 1 94.25 205 GLN A C 1
ATOM 1608 O O . GLN A 1 205 ? -26.719 5.25 7.449 1 94.25 205 GLN A O 1
ATOM 1613 N N . PRO A 1 206 ? -26.438 3.742 5.824 1 94.31 206 PRO A N 1
ATOM 1614 C CA . PRO A 1 206 ? -27.703 3.072 6.121 1 94.31 206 PRO A CA 1
ATOM 1615 C C . PRO A 1 206 ? -27.734 2.459 7.52 1 94.31 206 PRO A C 1
ATOM 1617 O O . PRO A 1 206 ? -26.703 1.984 8.016 1 94.31 206 PRO A O 1
ATOM 1620 N N . GLU A 1 207 ? -28.938 2.389 8.016 1 93.62 207 GLU A N 1
ATOM 1621 C CA . GLU A 1 207 ? -29.141 1.887 9.375 1 93.62 207 GLU A CA 1
ATOM 1622 C C . GLU A 1 207 ? -28.656 0.445 9.508 1 93.62 207 GLU A C 1
ATOM 1624 O O . GLU A 1 207 ? -28.078 0.072 10.523 1 93.62 207 GLU A O 1
ATOM 1629 N N . ALA A 1 208 ? -28.984 -0.342 8.523 1 94.25 208 ALA A N 1
ATOM 1630 C CA . ALA A 1 208 ? -28.578 -1.743 8.57 1 94.25 208 ALA A CA 1
ATOM 1631 C C . ALA A 1 208 ? -27.062 -1.866 8.703 1 94.25 208 ALA A C 1
ATOM 1633 O O . ALA A 1 208 ? -26.562 -2.711 9.461 1 94.25 208 ALA A O 1
ATOM 1634 N N . PHE A 1 209 ? -26.328 -1.062 8.031 1 95.94 209 PHE A N 1
ATOM 1635 C CA . PHE A 1 209 ? -24.875 -1.021 8.117 1 95.94 209 PHE A CA 1
ATOM 1636 C C . PHE A 1 209 ? -24.422 -0.548 9.492 1 95.94 209 PHE A C 1
ATOM 1638 O O . PHE A 1 209 ? -23.516 -1.142 10.094 1 95.94 209 PHE A O 1
ATOM 1645 N N . LEU A 1 210 ? -25.062 0.475 10.016 1 96.06 210 LEU A N 1
ATOM 1646 C CA . LEU A 1 210 ? -24.672 1.06 11.297 1 96.06 210 LEU A CA 1
ATOM 1647 C C . LEU A 1 210 ? -24.844 0.046 12.422 1 96.06 210 LEU A C 1
ATOM 1649 O O . LEU A 1 210 ? -23.984 -0.038 13.312 1 96.06 210 LEU A O 1
ATOM 1653 N N . LYS A 1 211 ? -25.891 -0.704 12.359 1 95 211 LYS A N 1
ATOM 1654 C CA . LYS A 1 211 ? -26.156 -1.713 13.383 1 95 211 LYS A CA 1
ATOM 1655 C C . LYS A 1 211 ? -25.094 -2.805 13.359 1 95 211 LYS A C 1
ATOM 1657 O O . LYS A 1 211 ? -24.531 -3.15 14.398 1 95 211 LYS A O 1
ATOM 1662 N N . LYS A 1 212 ? -24.844 -3.322 12.203 1 96.44 212 LYS A N 1
ATOM 1663 C CA . LYS A 1 212 ? -23.844 -4.375 12.062 1 96.44 212 LYS A CA 1
ATOM 1664 C C . LYS A 1 212 ? -22.453 -3.869 12.438 1 96.44 212 LYS A C 1
ATOM 1666 O O . LYS A 1 212 ? -21.656 -4.59 13.055 1 96.44 212 LYS A O 1
ATOM 1671 N N . TYR A 1 213 ? -22.125 -2.613 12.016 1 97.38 213 TYR A N 1
ATOM 1672 C CA . TYR A 1 213 ? -20.844 -2.01 12.352 1 97.38 213 TYR A CA 1
ATOM 1673 C C . TYR A 1 213 ? -20.656 -1.91 13.859 1 97.38 213 TYR A C 1
ATOM 1675 O O . TYR A 1 213 ? -19.594 -2.258 14.391 1 97.38 213 TYR A O 1
ATOM 1683 N N . ARG A 1 214 ? -21.656 -1.488 14.555 1 96.62 214 ARG A N 1
ATOM 1684 C CA . ARG A 1 214 ? -21.609 -1.298 16 1 96.62 214 ARG A CA 1
ATOM 1685 C C . ARG A 1 214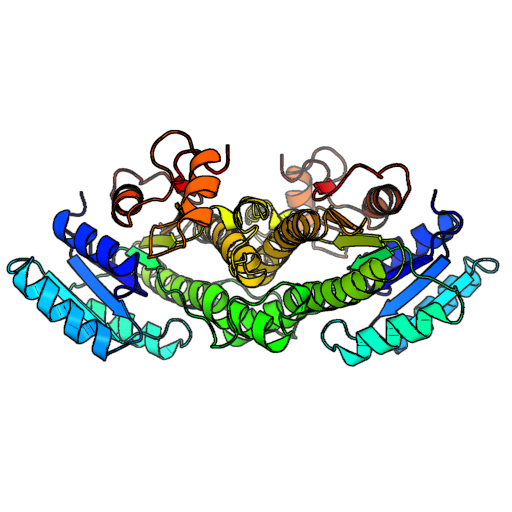 ? -21.344 -2.617 16.719 1 96.62 214 ARG A C 1
ATOM 1687 O O . ARG A 1 214 ? -20.641 -2.646 17.734 1 96.62 214 ARG A O 1
ATOM 1694 N N . GLU A 1 215 ? -21.812 -3.699 16.172 1 96.38 215 GLU A N 1
ATOM 1695 C CA . GLU A 1 215 ? -21.641 -5.02 16.781 1 96.38 215 GLU A CA 1
ATOM 1696 C C . GLU A 1 215 ? -20.156 -5.402 16.828 1 96.38 215 GLU A C 1
ATOM 1698 O O . GLU A 1 215 ? -19.766 -6.297 17.578 1 96.38 215 GLU A O 1
ATOM 1703 N N . ASN A 1 216 ? -19.391 -4.746 16 1 96.81 216 ASN A N 1
ATOM 1704 C CA . ASN A 1 216 ? -17.969 -5.047 15.953 1 96.81 216 ASN A CA 1
ATOM 1705 C C . ASN A 1 216 ? -17.141 -4.043 16.766 1 96.81 216 ASN A C 1
ATOM 1707 O O . ASN A 1 216 ? -15.914 -4.043 16.703 1 96.81 216 ASN A O 1
ATOM 1711 N N . CYS A 1 217 ? -17.812 -3.176 17.516 1 96.81 217 CYS A N 1
ATOM 1712 C CA . CYS A 1 217 ? -17.156 -2.145 18.312 1 96.81 217 CYS A CA 1
ATOM 1713 C C . CYS A 1 217 ? -17.406 -2.354 19.797 1 96.81 217 CYS A C 1
ATOM 1715 O O . CYS A 1 217 ? -18.172 -3.236 20.188 1 96.81 217 CYS A O 1
ATOM 1717 N N . LEU A 1 218 ? -16.703 -1.586 20.641 1 94.75 218 LEU A N 1
ATOM 1718 C CA . LEU A 1 218 ? -16.734 -1.823 22.078 1 94.75 218 LEU A CA 1
ATOM 1719 C C . LEU A 1 218 ? -17.797 -0.946 22.75 1 94.75 218 LEU A C 1
ATOM 1721 O O . LEU A 1 218 ? -18.359 -1.323 23.781 1 94.75 218 LEU A O 1
ATOM 1725 N N . SER A 1 219 ? -18.062 0.21 22.266 1 91.5 219 SER A N 1
ATOM 1726 C CA . SER A 1 219 ? -18.938 1.125 23 1 91.5 219 SER A CA 1
ATOM 1727 C C . SER A 1 219 ? -19.75 1.982 22.031 1 91.5 219 SER A C 1
ATOM 1729 O O . SER A 1 219 ? -20.938 1.709 21.797 1 91.5 219 SER A O 1
ATOM 1731 N N . LYS A 1 220 ? -19.297 2.795 21.188 1 92.38 220 LYS A N 1
ATOM 1732 C CA . LYS A 1 220 ? -19.922 3.861 20.422 1 92.38 220 LYS A CA 1
ATOM 1733 C C . LYS A 1 220 ? -20.297 3.379 19.016 1 92.38 220 LYS A C 1
ATOM 1735 O O . LYS A 1 220 ? -21.375 3.691 18.516 1 92.38 220 LYS A O 1
ATOM 1740 N N . GLY A 1 221 ? -19.469 2.635 18.484 1 94.75 221 GLY A N 1
ATOM 1741 C CA . GLY A 1 221 ? -19.594 2.303 17.078 1 94.75 221 GLY A CA 1
ATOM 1742 C C . GLY A 1 221 ? -18.875 3.273 16.172 1 94.75 221 GLY A C 1
ATOM 1743 O O . GLY A 1 221 ? -17.672 3.527 16.359 1 94.75 221 GLY A O 1
ATOM 1744 N N . MET A 1 222 ? -19.641 3.803 15.141 1 96.75 222 MET A N 1
ATOM 1745 C CA . MET A 1 222 ? -19.016 4.742 14.219 1 96.75 222 MET A CA 1
ATOM 1746 C C . MET A 1 222 ? -18.625 6.031 14.93 1 96.75 222 MET A C 1
ATOM 1748 O O . MET A 1 222 ? -19.344 6.504 15.805 1 96.75 222 MET A O 1
ATOM 1752 N N . LEU A 1 223 ? -17.578 6.609 14.516 1 97.44 223 LEU A N 1
ATOM 1753 C CA . LEU A 1 223 ? -17.016 7.805 15.125 1 97.44 223 LEU A CA 1
ATOM 1754 C C . LEU A 1 223 ? -17.625 9.07 14.523 1 97.44 223 LEU A C 1
ATOM 1756 O O . LEU A 1 223 ? -18.031 9.07 13.359 1 97.44 223 LEU A O 1
ATOM 1760 N N . ASP A 1 224 ? -17.688 10.094 15.391 1 96.44 224 ASP A N 1
ATOM 1761 C CA . ASP A 1 224 ? -17.797 11.453 14.867 1 96.44 224 ASP A CA 1
ATOM 1762 C C . ASP A 1 224 ? -16.422 11.984 14.438 1 96.44 224 ASP A C 1
ATOM 1764 O O . ASP A 1 224 ? -15.406 11.648 15.039 1 96.44 224 ASP A O 1
ATOM 1768 N N . PRO A 1 225 ? -16.406 12.82 13.438 1 95.69 225 PRO A N 1
ATOM 1769 C CA . PRO A 1 225 ? -15.109 13.391 13.039 1 95.69 225 PRO A CA 1
ATOM 1770 C C . PRO A 1 225 ? -14.336 13.977 14.211 1 95.69 225 PRO A C 1
ATOM 1772 O O . PRO A 1 225 ? -13.102 13.883 14.25 1 95.69 225 PRO A O 1
ATOM 1775 N N . ASP A 1 226 ? -15 14.414 15.195 1 96.31 226 ASP A N 1
ATOM 1776 C CA . ASP A 1 226 ? -14.352 15.031 16.359 1 96.31 226 ASP A CA 1
ATOM 1777 C C . ASP A 1 226 ? -13.617 13.984 17.188 1 96.31 226 ASP A C 1
ATOM 1779 O O . ASP A 1 226 ? -12.656 14.312 17.891 1 96.31 226 ASP A O 1
ATOM 1783 N N . ASP A 1 227 ? -14.07 12.773 17.094 1 96.5 227 ASP A N 1
ATOM 1784 C CA . ASP A 1 227 ? -13.445 11.695 17.859 1 96.5 227 ASP A CA 1
ATOM 1785 C C . ASP A 1 227 ? -12.016 11.453 17.391 1 96.5 227 ASP A C 1
ATOM 1787 O O . ASP A 1 227 ? -11.211 10.859 18.109 1 96.5 227 ASP A O 1
ATOM 1791 N N . VAL A 1 228 ? -11.688 11.93 16.188 1 97.31 228 VAL A N 1
ATOM 1792 C CA . VAL A 1 228 ? -10.383 11.672 15.57 1 97.31 228 VAL A CA 1
ATOM 1793 C C . VAL A 1 228 ? -9.438 12.828 15.859 1 97.31 228 VAL A C 1
ATOM 1795 O O . VAL A 1 228 ? -8.219 12.641 15.922 1 97.31 228 VAL A O 1
ATOM 1798 N N . THR A 1 229 ? -9.914 14.039 16.125 1 97.75 229 THR A N 1
ATOM 1799 C CA . THR A 1 229 ? -9.133 15.266 16.125 1 97.75 229 THR A CA 1
ATOM 1800 C C . THR A 1 229 ? -8.164 15.305 17.297 1 97.75 229 THR A C 1
ATOM 1802 O O . THR A 1 229 ? -7.078 15.875 17.203 1 97.75 229 THR A O 1
ATOM 1805 N N . GLY A 1 230 ? -8.57 14.672 18.438 1 96.88 230 GLY A N 1
ATOM 1806 C CA . GLY A 1 230 ? -7.691 14.672 19.609 1 96.88 230 GLY A CA 1
ATOM 1807 C C . GLY A 1 230 ? -6.348 14.023 19.328 1 96.88 230 GLY A C 1
ATOM 1808 O O . GLY A 1 230 ? -5.309 14.547 19.75 1 96.88 230 GLY A O 1
ATOM 1809 N N . SER A 1 231 ? -6.383 12.898 18.688 1 97.88 231 SER A N 1
ATOM 1810 C CA . SER A 1 231 ? -5.148 12.195 18.359 1 97.88 231 SER A CA 1
ATOM 1811 C C . SER A 1 231 ? -4.285 13.008 17.406 1 97.88 231 SER A C 1
ATOM 1813 O O . SER A 1 231 ? -3.059 13.008 17.516 1 97.88 231 SER A O 1
ATOM 1815 N N . VAL A 1 232 ? -4.926 13.719 16.453 1 98.5 232 VAL A N 1
ATOM 1816 C CA . VAL A 1 232 ? -4.191 14.547 15.508 1 98.5 232 VAL A CA 1
ATOM 1817 C C . VAL A 1 232 ? -3.535 15.719 16.234 1 98.5 232 VAL A C 1
ATOM 1819 O O . VAL A 1 232 ? -2.35 16 16.031 1 98.5 232 VAL A O 1
ATOM 1822 N N . VAL A 1 233 ? -4.27 16.359 17.125 1 98.56 233 VAL A N 1
ATOM 1823 C CA . VAL A 1 233 ? -3.748 17.484 17.906 1 98.56 233 VAL A CA 1
ATOM 1824 C C . VAL A 1 233 ? -2.588 17.016 18.781 1 98.56 233 VAL A C 1
ATOM 1826 O O . VAL A 1 233 ? -1.558 17.688 18.859 1 98.56 233 VAL A O 1
ATOM 1829 N N . PHE A 1 234 ? -2.775 15.852 19.406 1 98.31 234 PHE A N 1
ATOM 1830 C CA . PHE A 1 234 ? -1.72 15.258 20.219 1 98.31 234 PHE A CA 1
ATOM 1831 C C . PHE A 1 234 ? -0.452 15.062 19.391 1 98.31 234 PHE A C 1
ATOM 1833 O O . PHE A 1 234 ? 0.632 15.477 19.797 1 98.31 234 PHE A O 1
ATOM 1840 N N . LEU A 1 235 ? -0.592 14.539 18.172 1 98.38 235 LEU A N 1
ATOM 1841 C CA . LEU A 1 235 ? 0.555 14.25 17.328 1 98.38 235 LEU A CA 1
ATOM 1842 C C . LEU A 1 235 ? 1.171 15.531 16.781 1 98.38 235 LEU A C 1
ATOM 1844 O O . LEU A 1 235 ? 2.348 15.555 16.422 1 98.38 235 LEU A O 1
ATOM 1848 N N . LEU A 1 236 ? 0.417 16.594 16.719 1 98.44 236 LEU A N 1
ATOM 1849 C CA . LEU A 1 236 ? 0.915 17.891 16.25 1 98.44 236 LEU A CA 1
ATOM 1850 C C . LEU A 1 236 ? 1.663 18.625 17.359 1 98.44 236 LEU A C 1
ATOM 1852 O O . LEU A 1 236 ? 2.41 19.562 17.094 1 98.44 236 LEU A O 1
ATOM 1856 N N . SER A 1 237 ? 1.446 18.203 18.594 1 97.62 237 SER A N 1
ATOM 1857 C CA . SER A 1 237 ? 1.971 18.938 19.75 1 97.62 237 SER A CA 1
ATOM 1858 C C . SER A 1 237 ? 3.365 18.438 20.125 1 97.62 237 SER A C 1
ATOM 1860 O O . SER A 1 237 ? 3.836 17.422 19.594 1 97.62 237 SER A O 1
ATOM 1862 N N . ASP A 1 238 ? 3.932 19.094 21.094 1 95.19 238 ASP A N 1
ATOM 1863 C CA . ASP A 1 238 ? 5.25 18.734 21.594 1 95.19 238 ASP A CA 1
ATOM 1864 C C . ASP A 1 238 ? 5.16 17.578 22.594 1 95.19 238 ASP A C 1
ATOM 1866 O O . ASP A 1 238 ? 6.18 17 22.984 1 95.19 238 ASP A O 1
ATOM 1870 N N . GLN A 1 239 ? 3.961 17.188 22.859 1 94.31 239 GLN A N 1
ATOM 1871 C CA . GLN A 1 239 ? 3.771 16.062 23.781 1 94.31 239 GLN A CA 1
ATOM 1872 C C . GLN A 1 239 ? 4.051 14.734 23.094 1 94.31 239 GLN A C 1
ATOM 1874 O O . GLN A 1 239 ? 4.156 13.695 23.766 1 94.31 239 GLN A O 1
ATOM 1879 N N . SER A 1 240 ? 4.227 14.812 21.812 1 96.12 240 SER A N 1
ATOM 1880 C CA . SER A 1 240 ? 4.453 13.594 21.047 1 96.12 240 SER A CA 1
ATOM 1881 C C . SER A 1 240 ? 5.82 13.602 20.375 1 96.12 240 SER A C 1
ATOM 1883 O O . SER A 1 240 ? 5.996 13.016 19.297 1 96.12 240 SER A O 1
ATOM 1885 N N . LYS A 1 241 ? 6.785 14.258 20.969 1 93.69 241 LYS A N 1
ATOM 1886 C CA . LYS A 1 241 ? 8.078 14.539 20.359 1 93.69 241 LYS A CA 1
ATOM 1887 C C . LYS A 1 241 ? 8.82 13.25 20.016 1 93.69 241 LYS A C 1
ATOM 1889 O O . LYS A 1 241 ? 9.609 13.219 19.062 1 93.69 241 LYS A O 1
ATOM 1894 N N . PHE A 1 242 ? 8.5 12.188 20.797 1 95.06 242 PHE A N 1
ATOM 1895 C CA . PHE A 1 242 ? 9.273 10.969 20.594 1 95.06 242 PHE A CA 1
ATOM 1896 C C . PHE A 1 242 ? 8.406 9.867 20 1 95.06 242 PHE A C 1
ATOM 1898 O O . PHE A 1 242 ? 8.766 8.688 20.047 1 95.06 242 PHE A O 1
ATOM 1905 N N . ILE A 1 243 ? 7.266 10.227 19.5 1 96.75 243 ILE A N 1
ATOM 1906 C CA . ILE A 1 243 ? 6.441 9.336 18.688 1 96.75 243 ILE A CA 1
ATOM 1907 C C . ILE A 1 243 ? 6.73 9.555 17.203 1 96.75 243 ILE A C 1
ATOM 1909 O O . ILE A 1 243 ? 6.398 10.609 16.656 1 96.75 243 ILE A O 1
ATOM 1913 N N . ASN A 1 244 ? 7.414 8.656 16.609 1 98.19 244 ASN A N 1
ATOM 1914 C CA . ASN A 1 244 ? 7.824 8.734 15.219 1 98.19 244 ASN A CA 1
ATOM 1915 C C . ASN A 1 244 ? 7.621 7.41 14.492 1 98.19 244 ASN A C 1
ATOM 1917 O O . ASN A 1 244 ? 8.016 6.355 15 1 98.19 244 ASN A O 1
ATOM 1921 N N . GLY A 1 245 ? 6.949 7.434 13.312 1 98.44 245 GLY A N 1
ATOM 1922 C CA . GLY A 1 245 ? 6.711 6.246 12.508 1 98.44 245 GLY A CA 1
ATOM 1923 C C . GLY A 1 245 ? 5.535 5.418 12.992 1 98.44 245 GLY A C 1
ATOM 1924 O O . GLY A 1 245 ? 5.402 4.25 12.625 1 98.44 245 GLY A O 1
ATOM 1925 N N . GLN A 1 246 ? 4.703 5.984 13.875 1 97.75 246 GLN A N 1
ATOM 1926 C CA . GLN A 1 246 ? 3.654 5.207 14.523 1 97.75 246 GLN A CA 1
ATOM 1927 C C . GLN A 1 246 ? 2.309 5.402 13.828 1 97.75 246 GLN A C 1
ATOM 1929 O O . GLN A 1 246 ? 2.078 6.43 13.195 1 97.75 246 GLN A O 1
ATOM 1934 N N . ASN A 1 247 ? 1.486 4.434 13.828 1 98.44 247 ASN A N 1
ATOM 1935 C CA . ASN A 1 247 ? 0.073 4.461 13.469 1 98.44 247 ASN A CA 1
ATOM 1936 C C . ASN A 1 247 ? -0.822 4.426 14.703 1 98.44 247 ASN A C 1
ATOM 1938 O O . ASN A 1 247 ? -0.882 3.414 15.406 1 98.44 247 ASN A O 1
ATOM 1942 N N . ILE A 1 248 ? -1.51 5.484 15 1 97.88 248 ILE A N 1
ATOM 1943 C CA . ILE A 1 248 ? -2.422 5.531 16.141 1 97.88 248 ILE A CA 1
ATOM 1944 C C . ILE A 1 248 ? -3.83 5.148 15.688 1 97.88 248 ILE A C 1
ATOM 1946 O O . ILE A 1 248 ? -4.43 5.836 14.859 1 97.88 248 ILE A O 1
ATOM 1950 N N . VAL A 1 249 ? -4.363 4.109 16.234 1 98.31 249 VAL A N 1
ATOM 1951 C CA . VAL A 1 249 ? -5.66 3.568 15.844 1 98.31 249 VAL A CA 1
ATOM 1952 C C . VAL A 1 249 ? -6.758 4.195 16.703 1 98.31 249 VAL A C 1
ATOM 1954 O O . VAL A 1 249 ? -6.629 4.273 17.922 1 98.31 249 VAL A O 1
ATOM 1957 N N . ILE A 1 250 ? -7.789 4.746 16.109 1 98 250 ILE A N 1
ATOM 1958 C CA . ILE A 1 250 ? -8.984 5.289 16.75 1 98 250 ILE A CA 1
ATOM 1959 C C . ILE A 1 250 ? -10.227 4.641 16.156 1 98 250 ILE A C 1
ATOM 1961 O O . ILE A 1 250 ? -10.766 5.125 15.156 1 98 250 ILE A O 1
ATOM 1965 N N . ASP A 1 251 ? -10.719 3.529 16.828 1 97.88 251 ASP A N 1
ATOM 1966 C CA . ASP A 1 251 ? -11.727 2.779 16.078 1 97.88 251 ASP A CA 1
ATOM 1967 C C . ASP A 1 251 ? -12.758 2.154 17.016 1 97.88 251 ASP A C 1
ATOM 1969 O O . ASP A 1 251 ? -13.469 1.229 16.625 1 97.88 251 ASP A O 1
ATOM 1973 N N . ASP A 1 252 ? -12.766 2.553 18.312 1 97.06 252 ASP A N 1
ATOM 1974 C CA . ASP A 1 252 ? -13.672 1.995 19.312 1 97.06 252 ASP A CA 1
ATOM 1975 C C . ASP A 1 252 ? -13.594 0.471 19.344 1 97.06 252 ASP A C 1
ATOM 1977 O O . ASP A 1 252 ? -14.609 -0.208 19.453 1 97.06 252 ASP A O 1
ATOM 1981 N N . GLY A 1 253 ? -12.422 -0.049 19.109 1 94.94 253 GLY A N 1
ATOM 1982 C CA . GLY A 1 253 ? -12.18 -1.478 19.234 1 94.94 253 GLY A CA 1
ATOM 1983 C C . GLY A 1 253 ? -12.547 -2.26 18 1 94.94 253 GLY A C 1
ATOM 1984 O O . GLY A 1 253 ? -12.516 -3.492 18 1 94.94 253 GLY A O 1
ATOM 1985 N N . PHE A 1 254 ? -12.891 -1.601 16.875 1 97.06 254 PHE A N 1
ATOM 1986 C CA . PHE A 1 254 ? -13.359 -2.26 15.656 1 97.06 254 PHE A CA 1
ATOM 1987 C C . PHE A 1 254 ? -12.359 -3.311 15.188 1 97.06 254 PHE A C 1
ATOM 1989 O O . PHE A 1 254 ? -12.75 -4.379 14.719 1 97.06 254 PHE A O 1
ATOM 1996 N N . THR A 1 255 ? -11.023 -3.053 15.352 1 96.25 255 THR A N 1
ATOM 1997 C CA . THR A 1 255 ? -10 -3.939 14.797 1 96.25 255 THR A CA 1
ATOM 1998 C C . THR A 1 255 ? -9.641 -5.039 15.797 1 96.25 255 THR A C 1
ATOM 2000 O O . THR A 1 255 ? -8.812 -5.898 15.5 1 96.25 255 THR A O 1
ATOM 2003 N N . LEU A 1 256 ? -10.281 -4.992 17.047 1 90.38 256 LEU A N 1
ATOM 2004 C CA . LEU A 1 256 ? -10 -6.008 18.047 1 90.38 256 LEU A CA 1
ATOM 2005 C C . LEU A 1 256 ? -10.836 -7.262 17.812 1 90.38 256 LEU A C 1
ATOM 2007 O O . LEU A 1 256 ? -11.945 -7.18 17.297 1 90.38 256 LEU A O 1
ATOM 2011 N N . MET B 1 1 ? 4.934 -32.812 -4.039 1 91.38 1 MET B N 1
ATOM 2012 C CA . MET B 1 1 ? 3.98 -32.062 -3.242 1 91.38 1 MET B CA 1
ATOM 2013 C C . MET B 1 1 ? 2.949 -31.359 -4.133 1 91.38 1 MET B C 1
ATOM 2015 O O . MET B 1 1 ? 1.896 -30.938 -3.656 1 91.38 1 MET B O 1
ATOM 2019 N N . LEU B 1 2 ? 3.156 -31.344 -5.438 1 97 2 LEU B N 1
ATOM 2020 C CA . LEU B 1 2 ? 2.289 -30.594 -6.336 1 97 2 LEU B CA 1
ATOM 2021 C C . LEU B 1 2 ? 1.771 -31.484 -7.461 1 97 2 LEU B C 1
ATOM 2023 O O . LEU B 1 2 ? 1.431 -30.984 -8.539 1 97 2 LEU B O 1
ATOM 2027 N N . LYS B 1 3 ? 1.732 -32.75 -7.223 1 94.81 3 LYS B N 1
ATOM 2028 C CA . LYS B 1 3 ? 1.269 -33.688 -8.242 1 94.81 3 LYS B CA 1
ATOM 2029 C C . LYS B 1 3 ? -0.121 -33.312 -8.75 1 94.81 3 LYS B C 1
ATOM 2031 O O . LYS B 1 3 ? -1.027 -33.062 -7.953 1 94.81 3 LYS B O 1
ATOM 2036 N N . ASN B 1 4 ? -0.256 -33.188 -10.055 1 91.88 4 ASN B N 1
ATOM 2037 C CA . ASN B 1 4 ? -1.482 -32.938 -10.805 1 91.88 4 ASN B CA 1
ATOM 2038 C C . ASN B 1 4 ? -1.95 -31.5 -10.648 1 91.88 4 ASN B C 1
ATOM 2040 O O . ASN B 1 4 ? -3.049 -31.141 -11.078 1 91.88 4 ASN B O 1
ATOM 2044 N N . LYS B 1 5 ? -1.196 -30.672 -9.992 1 96.75 5 LYS B N 1
ATOM 2045 C CA . LYS B 1 5 ? -1.541 -29.25 -9.891 1 96.75 5 LYS B CA 1
ATOM 2046 C C . LYS B 1 5 ? -0.984 -28.469 -11.07 1 96.75 5 LYS B C 1
ATOM 2048 O O . LYS B 1 5 ? 0.164 -28.672 -11.469 1 96.75 5 LYS B O 1
ATOM 2053 N N . VAL B 1 6 ? -1.795 -27.641 -11.664 1 98 6 VAL B N 1
ATOM 2054 C CA . VAL B 1 6 ? -1.385 -26.766 -12.758 1 98 6 VAL B CA 1
ATOM 2055 C C . VAL B 1 6 ? -1.131 -25.359 -12.227 1 98 6 VAL B C 1
ATOM 2057 O O . VAL B 1 6 ? -2.062 -24.672 -11.797 1 98 6 VAL B O 1
ATOM 2060 N N . ILE B 1 7 ? 0.121 -24.938 -12.305 1 98.62 7 ILE B N 1
ATOM 2061 C CA . ILE B 1 7 ? 0.54 -23.688 -11.68 1 98.62 7 ILE B CA 1
ATOM 2062 C C . ILE B 1 7 ? 0.95 -22.688 -12.75 1 98.62 7 ILE B C 1
ATOM 2064 O O . ILE B 1 7 ? 1.806 -22.984 -13.586 1 98.62 7 ILE B O 1
ATOM 2068 N N . PHE B 1 8 ? 0.312 -21.531 -12.758 1 98.81 8 PHE B N 1
ATOM 2069 C CA . PHE B 1 8 ? 0.721 -20.406 -13.594 1 98.81 8 PHE B CA 1
ATOM 2070 C C . PHE B 1 8 ? 1.692 -19.5 -12.844 1 98.81 8 PHE B C 1
ATOM 2072 O O . PHE B 1 8 ? 1.35 -18.953 -11.797 1 98.81 8 PHE B O 1
ATOM 2079 N N . VAL B 1 9 ? 2.879 -19.344 -13.328 1 98.88 9 VAL B N 1
ATOM 2080 C CA . VAL B 1 9 ? 3.855 -18.438 -12.734 1 98.88 9 VAL B CA 1
ATOM 2081 C C . VAL B 1 9 ? 4.027 -17.219 -13.625 1 98.88 9 VAL B C 1
ATOM 2083 O O . VAL B 1 9 ? 4.625 -17.297 -14.695 1 98.88 9 VAL B O 1
ATOM 2086 N N . ALA B 1 10 ? 3.467 -16.094 -13.211 1 98.81 10 ALA B N 1
ATOM 2087 C CA . ALA B 1 10 ? 3.715 -14.82 -13.891 1 98.81 10 ALA B CA 1
ATOM 2088 C C . ALA B 1 10 ? 5.055 -14.227 -13.469 1 98.81 10 ALA B C 1
ATOM 2090 O O . ALA B 1 10 ? 5.363 -14.164 -12.273 1 98.81 10 ALA B O 1
ATOM 2091 N N . GLY B 1 11 ? 5.762 -13.719 -14.43 1 98.62 11 GLY B N 1
ATOM 2092 C CA . GLY B 1 11 ? 7.125 -13.312 -14.133 1 98.62 11 GLY B CA 1
ATOM 2093 C C . GLY B 1 11 ? 8.07 -14.477 -13.961 1 98.62 11 GLY B C 1
ATOM 2094 O O . GLY B 1 11 ? 8.984 -14.43 -13.133 1 98.62 11 GLY B O 1
ATOM 2095 N N . GLY B 1 12 ? 7.859 -15.516 -14.703 1 98.56 12 GLY B N 1
ATOM 2096 C CA . GLY B 1 12 ? 8.523 -16.797 -14.477 1 98.56 12 GLY B CA 1
ATOM 2097 C C . GLY B 1 12 ? 9.969 -16.797 -14.93 1 98.56 12 GLY B C 1
ATOM 2098 O O . GLY B 1 12 ? 10.727 -17.719 -14.586 1 98.56 12 GLY B O 1
ATOM 2099 N N . THR B 1 13 ? 10.406 -15.797 -15.664 1 98.25 13 THR B N 1
ATOM 2100 C CA . THR B 1 13 ? 11.781 -15.805 -16.156 1 98.25 13 THR B CA 1
ATOM 2101 C C . THR B 1 13 ? 12.648 -14.852 -15.328 1 98.25 13 THR B C 1
ATOM 2103 O O . THR B 1 13 ? 13.828 -14.672 -15.625 1 98.25 13 THR B O 1
ATOM 2106 N N . GLY B 1 14 ? 12.07 -14.219 -14.305 1 96.81 14 GLY B N 1
ATOM 2107 C CA . GLY B 1 14 ? 12.828 -13.359 -13.406 1 96.81 14 GLY B CA 1
ATOM 2108 C C . GLY B 1 14 ? 13.664 -14.125 -12.398 1 96.81 14 GLY B C 1
ATOM 2109 O O . GLY B 1 14 ? 13.719 -15.352 -12.445 1 96.81 14 GLY B O 1
ATOM 2110 N N . LEU B 1 15 ? 14.281 -13.414 -11.484 1 95.19 15 LEU B N 1
ATOM 2111 C CA . LEU B 1 15 ? 15.211 -13.969 -10.508 1 95.19 15 LEU B CA 1
ATOM 2112 C C . LEU B 1 15 ? 14.531 -15.039 -9.656 1 95.19 15 LEU B C 1
ATOM 2114 O O . LEU B 1 15 ? 15 -16.172 -9.586 1 95.19 15 LEU B O 1
ATOM 2118 N N . LEU B 1 16 ? 13.445 -14.688 -8.992 1 97.25 16 LEU B N 1
ATOM 2119 C CA . LEU B 1 16 ? 12.711 -15.648 -8.172 1 97.25 16 LEU B CA 1
ATOM 2120 C C . LEU B 1 16 ? 11.836 -16.547 -9.047 1 97.25 16 LEU B C 1
ATOM 2122 O O . LEU B 1 16 ? 11.711 -17.734 -8.773 1 97.25 16 LEU B O 1
ATOM 2126 N N . GLY B 1 17 ? 11.281 -15.977 -10.109 1 98.31 17 GLY B N 1
ATOM 2127 C CA . GLY B 1 17 ? 10.352 -16.688 -10.977 1 98.31 17 GLY B CA 1
ATOM 2128 C C . GLY B 1 17 ? 10.945 -17.953 -11.57 1 98.31 17 GLY B C 1
ATOM 2129 O O . GLY B 1 17 ? 10.289 -18.984 -11.617 1 98.31 17 GLY B O 1
ATOM 2130 N N . ARG B 1 18 ? 12.195 -17.859 -11.961 1 98.19 18 ARG B N 1
ATOM 2131 C CA . ARG B 1 18 ? 12.859 -19.016 -12.562 1 98.19 18 ARG B CA 1
ATOM 2132 C C . ARG B 1 18 ? 12.961 -20.172 -11.578 1 98.19 18 ARG B C 1
ATOM 2134 O O . ARG B 1 18 ? 12.711 -21.312 -11.93 1 98.19 18 ARG B O 1
ATOM 2141 N N . ARG B 1 19 ? 13.289 -19.844 -10.352 1 98.31 19 ARG B N 1
ATOM 2142 C CA . ARG B 1 19 ? 13.484 -20.875 -9.344 1 98.31 19 ARG B CA 1
ATOM 2143 C C . ARG B 1 19 ? 12.148 -21.453 -8.883 1 98.31 19 ARG B C 1
ATOM 2145 O O . ARG B 1 19 ? 12.047 -22.641 -8.586 1 98.31 19 ARG B O 1
ATOM 2152 N N . ILE B 1 20 ? 11.156 -20.609 -8.805 1 98.5 20 ILE B N 1
ATOM 2153 C CA . ILE B 1 20 ? 9.812 -21.062 -8.461 1 98.5 20 ILE B CA 1
ATOM 2154 C C . ILE B 1 20 ? 9.297 -22 -9.547 1 98.5 20 ILE B C 1
ATOM 2156 O O . ILE B 1 20 ? 8.734 -23.062 -9.25 1 98.5 20 ILE B O 1
ATOM 2160 N N . SER B 1 21 ? 9.539 -21.625 -10.766 1 98.62 21 SER B N 1
ATOM 2161 C CA . SER B 1 21 ? 9.109 -22.453 -11.891 1 98.62 21 SER B CA 1
ATOM 2162 C C . SER B 1 21 ? 9.766 -23.828 -11.852 1 98.62 21 SER B C 1
ATOM 2164 O O . SER B 1 21 ? 9.094 -24.844 -12 1 98.62 21 SER B O 1
ATOM 2166 N N . LYS B 1 22 ? 11.062 -23.844 -11.609 1 98.38 22 LYS B N 1
ATOM 2167 C CA . LYS B 1 22 ? 11.758 -25.109 -11.5 1 98.38 22 LYS B CA 1
ATOM 2168 C C . LYS B 1 22 ? 11.234 -25.938 -10.32 1 98.38 22 LYS B C 1
ATOM 2170 O O . LYS B 1 22 ? 11.07 -27.156 -10.422 1 98.38 22 LYS B O 1
ATOM 2175 N N . ALA B 1 23 ? 10.977 -25.25 -9.227 1 98.31 23 ALA B N 1
ATOM 2176 C CA . ALA B 1 23 ? 10.469 -25.938 -8.039 1 98.31 23 ALA B CA 1
ATOM 2177 C C . ALA B 1 23 ? 9.117 -26.578 -8.312 1 98.31 23 ALA B C 1
ATOM 2179 O O . ALA B 1 23 ? 8.82 -27.656 -7.789 1 98.31 23 ALA B O 1
ATOM 2180 N N . VAL B 1 24 ? 8.289 -25.922 -9.117 1 98.31 24 VAL B N 1
ATOM 2181 C CA . VAL B 1 24 ? 6.996 -26.5 -9.492 1 98.31 24 VAL B CA 1
ATOM 2182 C C . VAL B 1 24 ? 7.203 -27.828 -10.211 1 98.31 24 VAL B C 1
ATOM 2184 O O . VAL B 1 24 ? 6.586 -28.828 -9.859 1 98.31 24 VAL B O 1
ATOM 2187 N N . LEU B 1 25 ? 8.125 -27.844 -11.141 1 98 25 LEU B N 1
ATOM 2188 C CA . LEU B 1 25 ? 8.406 -29.047 -11.914 1 98 25 LEU B CA 1
ATOM 2189 C C . LEU B 1 25 ? 9.055 -30.109 -11.047 1 98 25 LEU B C 1
ATOM 2191 O O . LEU B 1 25 ? 8.68 -31.297 -11.125 1 98 25 LEU B O 1
ATOM 2195 N N . MET B 1 26 ? 9.93 -29.672 -10.18 1 97 26 MET B N 1
ATOM 2196 C CA . MET B 1 26 ? 10.648 -30.594 -9.297 1 97 26 MET B CA 1
ATOM 2197 C C . MET B 1 26 ? 9.68 -31.297 -8.344 1 97 26 MET B C 1
ATOM 2199 O O . MET B 1 26 ? 9.93 -32.438 -7.922 1 97 26 MET B O 1
ATOM 2203 N N . ASN B 1 27 ? 8.578 -30.672 -8.078 1 97.12 27 ASN B N 1
ATOM 2204 C CA . ASN B 1 27 ? 7.625 -31.234 -7.125 1 97.12 27 ASN B CA 1
ATOM 2205 C C . ASN B 1 27 ? 6.422 -31.844 -7.828 1 97.12 27 ASN B C 1
ATOM 2207 O O . ASN B 1 27 ? 5.379 -32.062 -7.211 1 97.12 27 ASN B O 1
ATOM 2211 N N . GLY B 1 28 ? 6.555 -32.062 -9.148 1 96.19 28 GLY B N 1
ATOM 2212 C CA . GLY B 1 28 ? 5.602 -32.875 -9.891 1 96.19 28 GLY B CA 1
ATOM 2213 C C . GLY B 1 28 ? 4.457 -32.062 -10.477 1 96.19 28 GLY B C 1
ATOM 2214 O O . GLY B 1 28 ? 3.518 -32.625 -11.039 1 96.19 28 GLY B O 1
ATOM 2215 N N . GLY B 1 29 ? 4.508 -30.766 -10.32 1 97.25 29 GLY B N 1
ATOM 2216 C CA . GLY B 1 29 ? 3.461 -29.922 -10.867 1 97.25 29 GLY B CA 1
ATOM 2217 C C . GLY B 1 29 ? 3.604 -29.688 -12.359 1 97.25 29 GLY B C 1
ATOM 2218 O O . GLY B 1 29 ? 4.664 -29.938 -12.93 1 97.25 29 GLY B O 1
ATOM 2219 N N . LYS B 1 30 ? 2.471 -29.328 -12.953 1 97.38 30 LYS B N 1
ATOM 2220 C CA . LYS B 1 30 ? 2.469 -28.812 -14.32 1 97.38 30 LYS B CA 1
ATOM 2221 C C . LYS B 1 30 ? 2.648 -27.297 -14.32 1 97.38 30 LYS B C 1
ATOM 2223 O O . LYS B 1 30 ? 2.051 -26.594 -13.508 1 97.38 30 LYS B O 1
ATOM 2228 N N . LEU B 1 31 ? 3.463 -26.828 -15.25 1 98.19 31 LEU B N 1
ATOM 2229 C CA . LEU B 1 31 ? 3.898 -25.438 -15.188 1 98.19 31 LEU B CA 1
ATOM 2230 C C . LEU B 1 31 ? 3.42 -24.672 -16.422 1 98.19 31 LEU B C 1
ATOM 2232 O O . LEU B 1 31 ? 3.559 -25.141 -17.547 1 98.19 31 LEU B O 1
ATOM 2236 N N . ILE B 1 32 ? 2.734 -23.562 -16.203 1 98.5 32 ILE B N 1
ATOM 2237 C CA . ILE B 1 32 ? 2.572 -22.516 -17.203 1 98.5 32 ILE B CA 1
ATOM 2238 C C . ILE B 1 32 ? 3.537 -21.375 -16.922 1 98.5 32 ILE B C 1
ATOM 2240 O O . ILE B 1 32 ? 3.336 -20.609 -15.969 1 98.5 32 ILE B O 1
ATOM 2244 N N . LEU B 1 33 ? 4.547 -21.281 -17.75 1 98.56 33 LEU B N 1
ATOM 2245 C CA . LEU B 1 33 ? 5.613 -20.312 -17.578 1 98.56 33 LEU B CA 1
ATOM 2246 C C . LEU B 1 33 ? 5.254 -18.984 -18.25 1 98.56 33 LEU B C 1
ATOM 2248 O O . LEU B 1 33 ? 5.43 -18.828 -19.469 1 98.56 33 LEU B O 1
ATOM 2252 N N . GLY B 1 34 ? 4.82 -18.031 -17.453 1 98.69 34 GLY B N 1
ATOM 2253 C CA . GLY B 1 34 ? 4.371 -16.766 -17.969 1 98.69 34 GLY B CA 1
ATOM 2254 C C . GLY B 1 34 ? 5.391 -15.648 -17.812 1 98.69 34 GLY B C 1
ATOM 2255 O O . GLY B 1 34 ? 6.012 -15.523 -16.75 1 98.69 34 GLY B O 1
ATOM 2256 N N . ASP B 1 35 ? 5.551 -14.859 -18.828 1 98.75 35 ASP B N 1
ATOM 2257 C CA . ASP B 1 35 ? 6.402 -13.672 -18.781 1 98.75 35 ASP B CA 1
ATOM 2258 C C . ASP B 1 35 ? 6.109 -12.742 -19.953 1 98.75 35 ASP B C 1
ATOM 2260 O O . ASP B 1 35 ? 5.539 -13.172 -20.969 1 98.75 35 ASP B O 1
ATOM 2264 N N . ILE B 1 36 ? 6.488 -11.516 -19.75 1 98.69 36 ILE B N 1
ATOM 2265 C CA . ILE B 1 36 ? 6.25 -10.539 -20.797 1 98.69 36 ILE B CA 1
ATOM 2266 C C . ILE B 1 36 ? 7.391 -10.578 -21.812 1 98.69 36 ILE B C 1
ATOM 2268 O O . ILE B 1 36 ? 7.246 -10.109 -22.938 1 98.69 36 ILE B O 1
ATOM 2272 N N . ASN B 1 37 ? 8.539 -11.094 -21.453 1 98.44 37 ASN B N 1
ATOM 2273 C CA . ASN B 1 37 ? 9.742 -11.109 -22.281 1 98.44 37 ASN B CA 1
ATOM 2274 C C . ASN B 1 37 ? 9.844 -12.391 -23.094 1 98.44 37 ASN B C 1
ATOM 2276 O O . ASN B 1 37 ? 10.305 -13.422 -22.594 1 98.44 37 ASN B O 1
ATOM 2280 N N . ARG B 1 38 ? 9.555 -12.305 -24.375 1 98.19 38 ARG B N 1
ATOM 2281 C CA . ARG B 1 38 ? 9.523 -13.469 -25.25 1 98.19 38 ARG B CA 1
ATOM 2282 C C . ARG B 1 38 ? 10.898 -14.125 -25.328 1 98.19 38 ARG B C 1
ATOM 2284 O O . ARG B 1 38 ? 11.016 -15.352 -25.234 1 98.19 38 ARG B O 1
ATOM 2291 N N . SER B 1 39 ? 11.93 -13.297 -25.5 1 98.56 39 SER B N 1
ATOM 2292 C CA . SER B 1 39 ? 13.289 -13.828 -25.609 1 98.56 39 SER B CA 1
ATOM 2293 C C . SER B 1 39 ? 13.688 -14.586 -24.344 1 98.56 39 SER B C 1
ATOM 2295 O O . SER B 1 39 ? 14.312 -15.641 -24.422 1 98.56 39 SER B O 1
ATOM 2297 N N . ALA B 1 40 ? 13.352 -14.055 -23.188 1 98.44 40 ALA B N 1
ATOM 2298 C CA . ALA B 1 40 ? 13.648 -14.711 -21.922 1 98.44 40 ALA B CA 1
ATOM 2299 C C . ALA B 1 40 ? 12.883 -16.031 -21.797 1 98.44 40 ALA B C 1
ATOM 2301 O O . ALA B 1 40 ? 13.422 -17.016 -21.281 1 98.44 40 ALA B O 1
ATOM 2302 N N . LEU B 1 41 ? 11.641 -16.062 -22.25 1 98.62 41 LEU B N 1
ATOM 2303 C CA . LEU B 1 41 ? 10.844 -17.281 -22.234 1 98.62 41 LEU B CA 1
ATOM 2304 C C . LEU B 1 41 ? 11.5 -18.375 -23.078 1 98.62 41 LEU B C 1
ATOM 2306 O O . LEU B 1 41 ? 11.648 -19.516 -22.625 1 98.62 41 LEU B O 1
ATOM 2310 N N . ASP B 1 42 ? 11.914 -18 -24.266 1 98.06 42 ASP B N 1
ATOM 2311 C CA . ASP B 1 42 ? 12.516 -18.953 -25.188 1 98.06 42 ASP B CA 1
ATOM 2312 C C . ASP B 1 42 ? 13.805 -19.531 -24.609 1 98.06 42 ASP B C 1
ATOM 2314 O O . ASP B 1 42 ? 14.031 -20.75 -24.672 1 98.06 42 ASP B O 1
ATOM 2318 N N . LYS B 1 43 ? 14.633 -18.672 -24.109 1 98.25 43 LYS B N 1
ATOM 2319 C CA . LYS B 1 43 ? 15.906 -19.109 -23.531 1 98.25 43 LYS B CA 1
ATOM 2320 C C . LYS B 1 43 ? 15.672 -20.047 -22.344 1 98.25 43 LYS B C 1
ATOM 2322 O O . LYS B 1 43 ? 16.328 -21.078 -22.234 1 98.25 43 LYS B O 1
ATOM 2327 N N . PHE B 1 44 ? 14.75 -19.672 -21.469 1 98.25 44 PHE B N 1
ATOM 2328 C CA . PHE B 1 44 ? 14.5 -20.469 -20.281 1 98.25 44 PHE B CA 1
ATOM 2329 C C . PHE B 1 44 ? 13.828 -21.781 -20.641 1 98.25 44 PHE B C 1
ATOM 2331 O O . PHE B 1 44 ? 14.086 -22.812 -20.016 1 98.25 44 PHE B O 1
ATOM 2338 N N . LYS B 1 45 ? 12.984 -21.781 -21.641 1 97.44 45 LYS B N 1
ATOM 2339 C CA . LYS B 1 45 ? 12.367 -23 -22.125 1 97.44 45 LYS B CA 1
ATOM 2340 C C . LYS B 1 45 ? 13.422 -24.031 -22.516 1 97.44 45 LYS B C 1
ATOM 2342 O O . LYS B 1 45 ? 13.281 -25.219 -22.203 1 97.44 45 LYS B O 1
ATOM 2347 N N . LEU B 1 46 ? 14.422 -23.609 -23.188 1 97.12 46 LEU B N 1
ATOM 2348 C CA . LEU B 1 46 ? 15.492 -24.516 -23.609 1 97.12 46 LEU B CA 1
ATOM 2349 C C . LEU B 1 46 ? 16.156 -25.156 -22.391 1 97.12 46 LEU B C 1
ATOM 2351 O O . LEU B 1 46 ? 16.453 -26.344 -22.391 1 97.12 46 LEU B O 1
ATOM 2355 N N . GLU B 1 47 ? 16.375 -24.344 -21.438 1 97.44 47 GLU B N 1
ATOM 2356 C CA . GLU B 1 47 ? 16.969 -24.844 -20.203 1 97.44 47 GLU B CA 1
ATOM 2357 C C . GLU B 1 47 ? 16.062 -25.875 -19.531 1 97.44 47 GLU B C 1
ATOM 2359 O O . GLU B 1 47 ? 16.547 -26.922 -19.078 1 97.44 47 GLU B O 1
ATOM 2364 N N . LEU B 1 48 ? 14.781 -25.594 -19.453 1 97.75 48 LEU B N 1
ATOM 2365 C CA . LEU B 1 48 ? 13.82 -26.484 -18.812 1 97.75 48 LEU B CA 1
ATOM 2366 C C . LEU B 1 48 ? 13.688 -27.797 -19.594 1 97.75 48 LEU B C 1
ATOM 2368 O O . LEU B 1 48 ? 13.531 -28.859 -19 1 97.75 48 LEU B O 1
ATOM 2372 N N . ASP B 1 49 ? 13.758 -27.703 -20.875 1 97.06 49 ASP B N 1
ATOM 2373 C CA . ASP B 1 49 ? 13.688 -28.891 -21.719 1 97.06 49 ASP B CA 1
ATOM 2374 C C . ASP B 1 49 ? 14.828 -29.859 -21.391 1 97.06 49 ASP B C 1
ATOM 2376 O O . ASP B 1 49 ? 14.633 -31.078 -21.391 1 97.06 49 ASP B O 1
ATOM 2380 N N . GLU B 1 50 ? 15.922 -29.312 -21.156 1 96.94 50 GLU B N 1
ATOM 2381 C CA . GLU B 1 50 ? 17.094 -30.109 -20.844 1 96.94 50 GLU B CA 1
ATOM 2382 C C . GLU B 1 50 ? 17.016 -30.688 -19.438 1 96.94 50 GLU B C 1
ATOM 2384 O O . GLU B 1 50 ? 17.328 -31.859 -19.219 1 96.94 50 GLU B O 1
ATOM 2389 N N . GLU B 1 51 ? 16.625 -29.891 -18.5 1 96.5 51 GLU B N 1
ATOM 2390 C CA . GLU B 1 51 ? 16.656 -30.25 -17.094 1 96.5 51 GLU B CA 1
ATOM 2391 C C . GLU B 1 51 ? 15.484 -31.141 -16.719 1 96.5 51 GLU B C 1
ATOM 2393 O O . GLU B 1 51 ? 15.594 -32 -15.828 1 96.5 51 GLU B O 1
ATOM 2398 N N . PHE B 1 52 ? 14.391 -30.906 -17.375 1 95.19 52 PHE B N 1
ATOM 2399 C CA . PHE B 1 52 ? 13.156 -31.625 -17.062 1 95.19 52 PHE B CA 1
ATOM 2400 C C . PHE B 1 52 ? 12.555 -32.219 -18.328 1 95.19 52 PHE B C 1
ATOM 2402 O O . PHE B 1 52 ? 11.414 -31.906 -18.688 1 95.19 52 PHE B O 1
ATOM 2409 N N . PRO B 1 53 ? 13.164 -33.188 -18.906 1 92.12 53 PRO B N 1
ATOM 2410 C CA . PRO B 1 53 ? 12.742 -33.688 -20.203 1 92.12 53 PRO B CA 1
ATOM 2411 C C . PRO B 1 53 ? 11.398 -34.438 -20.141 1 92.12 53 PRO B C 1
ATOM 2413 O O . PRO B 1 53 ? 10.695 -34.5 -21.156 1 92.12 53 PRO B O 1
ATOM 2416 N N . SER B 1 54 ? 10.961 -34.875 -19.062 1 91.69 54 SER B N 1
ATOM 2417 C CA . SER B 1 54 ? 9.742 -35.688 -18.969 1 91.69 54 SER B CA 1
ATOM 2418 C C . SER B 1 54 ? 8.594 -34.844 -18.391 1 91.69 54 SER B C 1
ATOM 2420 O O . SER B 1 54 ? 7.461 -35.344 -18.312 1 91.69 54 SER B O 1
ATOM 2422 N N . GLN B 1 55 ? 8.891 -33.688 -17.953 1 87.75 55 GLN B N 1
ATOM 2423 C CA . GLN B 1 55 ? 7.863 -32.906 -17.297 1 87.75 55 GLN B CA 1
ATOM 2424 C C . GLN B 1 55 ? 7.094 -32.031 -18.297 1 87.75 55 GLN B C 1
ATOM 2426 O O . GLN B 1 55 ? 7.609 -31.719 -19.359 1 87.75 55 GLN B O 1
ATOM 2431 N N . LYS B 1 56 ? 5.879 -31.75 -17.922 1 85.12 56 LYS B N 1
ATOM 2432 C CA . LYS B 1 56 ? 4.965 -31 -18.781 1 85.12 56 LYS B CA 1
ATOM 2433 C C . LYS B 1 56 ? 4.961 -29.516 -18.422 1 85.12 56 LYS B C 1
ATOM 2435 O O . LYS B 1 56 ? 4.805 -29.156 -17.25 1 85.12 56 LYS B O 1
ATOM 2440 N N . TYR B 1 57 ? 5.23 -28.719 -19.297 1 94.38 57 TYR B N 1
ATOM 2441 C CA . TYR B 1 57 ? 5.047 -27.281 -19.109 1 94.38 57 TYR B CA 1
ATOM 2442 C C . TYR B 1 57 ? 4.832 -26.578 -20.453 1 94.38 57 TYR B C 1
ATOM 2444 O O . TYR B 1 57 ? 5.105 -27.156 -21.5 1 94.38 57 TYR B O 1
ATOM 2452 N N . ILE B 1 58 ? 4.184 -25.391 -20.391 1 96.75 58 ILE B N 1
ATOM 2453 C CA . ILE B 1 58 ? 4.035 -24.531 -21.547 1 96.75 58 ILE B CA 1
ATOM 2454 C C . ILE B 1 58 ? 4.484 -23.109 -21.203 1 96.75 58 ILE B C 1
ATOM 2456 O O . ILE B 1 58 ? 4.582 -22.766 -20.031 1 96.75 58 ILE B O 1
ATOM 2460 N N . THR B 1 59 ? 4.844 -22.344 -22.266 1 97.94 59 THR B N 1
ATOM 2461 C CA . THR B 1 59 ? 5.16 -20.938 -22.078 1 97.94 59 THR B CA 1
ATOM 2462 C C . THR B 1 59 ? 3.953 -20.062 -22.422 1 97.94 59 THR B C 1
ATOM 2464 O O . THR B 1 59 ? 3.102 -20.453 -23.219 1 97.94 59 THR B O 1
ATOM 2467 N N . SER B 1 60 ? 3.842 -18.969 -21.766 1 98 60 SER B N 1
ATOM 2468 C CA . SER B 1 60 ? 2.76 -18.016 -22 1 98 60 SER B CA 1
ATOM 2469 C C . SER B 1 60 ? 3.275 -16.578 -21.984 1 98 60 SER B C 1
ATOM 2471 O O . SER B 1 60 ? 3.848 -16.125 -21 1 98 60 SER B O 1
ATOM 2473 N N . LEU B 1 61 ? 3.131 -15.914 -23.188 1 98.25 61 LEU B N 1
ATOM 2474 C CA . LEU B 1 61 ? 3.434 -14.492 -23.234 1 98.25 61 LEU B CA 1
ATOM 2475 C C . LEU B 1 61 ? 2.338 -13.68 -22.547 1 98.25 61 LEU B C 1
ATOM 2477 O O . LEU B 1 61 ? 1.2 -13.641 -23.016 1 98.25 61 LEU B O 1
ATOM 2481 N N . ILE B 1 62 ? 2.688 -13 -21.469 1 98.69 62 ILE B N 1
ATOM 2482 C CA . ILE B 1 62 ? 1.654 -12.328 -20.688 1 98.69 62 ILE B CA 1
ATOM 2483 C C . ILE B 1 62 ? 2.172 -10.977 -20.188 1 98.69 62 ILE B C 1
ATOM 2485 O O . ILE B 1 62 ? 3.311 -10.875 -19.734 1 98.69 62 ILE B O 1
ATOM 2489 N N . ASP B 1 63 ? 1.445 -9.953 -20.359 1 98.81 63 ASP B N 1
ATOM 2490 C CA . ASP B 1 63 ? 1.581 -8.656 -19.703 1 98.81 63 ASP B CA 1
ATOM 2491 C C . ASP B 1 63 ? 0.531 -8.484 -18.609 1 98.81 63 ASP B C 1
ATOM 2493 O O . ASP B 1 63 ? -0.662 -8.367 -18.906 1 98.81 63 ASP B O 1
ATOM 2497 N N . ILE B 1 64 ? 0.983 -8.445 -17.344 1 98.81 64 ILE B N 1
ATOM 2498 C CA . ILE B 1 64 ? 0.048 -8.445 -16.234 1 98.81 64 ILE B CA 1
ATOM 2499 C C . ILE B 1 64 ? -0.668 -7.098 -16.156 1 98.81 64 ILE B C 1
ATOM 2501 O O . ILE B 1 64 ? -1.617 -6.938 -15.383 1 98.81 64 ILE B O 1
ATOM 2505 N N . ASN B 1 65 ? -0.248 -6.141 -16.891 1 98.56 65 ASN B N 1
ATOM 2506 C CA . ASN B 1 65 ? -0.858 -4.812 -16.922 1 98.56 65 ASN B CA 1
ATOM 2507 C C . ASN B 1 65 ? -1.832 -4.664 -18.078 1 98.56 65 ASN B C 1
ATOM 2509 O O . ASN B 1 65 ? -2.287 -3.557 -18.375 1 98.56 65 ASN B O 1
ATOM 2513 N N . GLU B 1 66 ? -2.117 -5.77 -18.812 1 98.75 66 GLU B N 1
ATOM 2514 C CA . GLU B 1 66 ? -3.035 -5.762 -19.938 1 98.75 66 GLU B CA 1
ATOM 2515 C C . GLU B 1 66 ? -4.09 -6.859 -19.812 1 98.75 66 GLU B C 1
ATOM 2517 O O . GLU B 1 66 ? -3.779 -8.047 -19.953 1 98.75 66 GLU B O 1
ATOM 2522 N N . LYS B 1 67 ? -5.328 -6.457 -19.672 1 98.44 67 LYS B N 1
ATOM 2523 C CA . LYS B 1 67 ? -6.43 -7.375 -19.391 1 98.44 67 LYS B CA 1
ATOM 2524 C C . LYS B 1 67 ? -6.543 -8.445 -20.469 1 98.44 67 LYS B C 1
ATOM 2526 O O . LYS B 1 67 ? -6.641 -9.633 -20.156 1 98.44 67 LYS B O 1
ATOM 2531 N N . ASN B 1 68 ? -6.543 -8 -21.672 1 98.5 68 ASN B N 1
ATOM 2532 C CA . ASN B 1 68 ? -6.695 -8.961 -22.75 1 98.5 68 ASN B CA 1
ATOM 2533 C C . ASN B 1 68 ? -5.527 -9.945 -22.797 1 98.5 68 ASN B C 1
ATOM 2535 O O . ASN B 1 68 ? -5.711 -11.117 -23.141 1 98.5 68 ASN B O 1
ATOM 2539 N N . SER B 1 69 ? -4.352 -9.445 -22.531 1 98.75 69 SER B N 1
ATOM 2540 C CA . SER B 1 69 ? -3.193 -10.336 -22.453 1 98.75 69 SER B CA 1
ATOM 2541 C C . SER B 1 69 ? -3.4 -11.43 -21.406 1 98.75 69 SER B C 1
ATOM 2543 O O . SER B 1 69 ? -3.109 -12.594 -21.672 1 98.75 69 SER B O 1
ATOM 2545 N N . ILE B 1 70 ? -3.953 -11.078 -20.297 1 98.81 70 ILE B N 1
ATOM 2546 C CA . ILE B 1 70 ? -4.199 -12.008 -19.188 1 98.81 70 ILE B CA 1
ATOM 2547 C C . ILE B 1 70 ? -5.289 -13 -19.594 1 98.81 70 ILE B C 1
ATOM 2549 O O . ILE B 1 70 ? -5.125 -14.211 -19.422 1 98.81 70 ILE B O 1
ATOM 2553 N N . LEU B 1 71 ? -6.344 -12.461 -20.141 1 98.25 71 LEU B N 1
ATOM 2554 C CA . LEU B 1 71 ? -7.457 -13.312 -20.547 1 98.25 71 LEU B CA 1
ATOM 2555 C C . LEU B 1 71 ? -7.016 -14.328 -21.594 1 98.25 71 LEU B C 1
ATOM 2557 O O . LEU B 1 71 ? -7.355 -15.508 -21.5 1 98.25 71 LEU B O 1
ATOM 2561 N N . ASN B 1 72 ? -6.277 -13.852 -22.562 1 98.12 72 ASN B N 1
ATOM 2562 C CA . ASN B 1 72 ? -5.758 -14.75 -23.578 1 98.12 72 ASN B CA 1
ATOM 2563 C C . ASN B 1 72 ? -4.836 -15.805 -22.984 1 98.12 72 ASN B C 1
ATOM 2565 O O . ASN B 1 72 ? -4.871 -16.969 -23.391 1 98.12 72 ASN B O 1
ATOM 2569 N N . SER B 1 73 ? -4.016 -15.406 -22.078 1 97.88 73 SER B N 1
ATOM 2570 C CA . SER B 1 73 ? -3.102 -16.344 -21.422 1 97.88 73 SER B CA 1
ATOM 2571 C C . SER B 1 73 ? -3.861 -17.422 -20.672 1 97.88 73 SER B C 1
ATOM 2573 O O . SER B 1 73 ? -3.486 -18.594 -20.719 1 97.88 73 SER B O 1
ATOM 2575 N N . ILE B 1 74 ? -4.91 -17.031 -19.906 1 97.81 74 ILE B N 1
ATOM 2576 C CA . ILE B 1 74 ? -5.738 -18 -19.188 1 97.81 74 ILE B CA 1
ATOM 2577 C C . ILE B 1 74 ? -6.379 -18.969 -20.172 1 97.81 74 ILE B C 1
ATOM 2579 O O . ILE B 1 74 ? -6.293 -20.188 -20 1 97.81 74 ILE B O 1
ATOM 2583 N N . GLN B 1 75 ? -6.914 -18.422 -21.219 1 96.38 75 GLN B N 1
ATOM 2584 C CA . GLN B 1 75 ? -7.598 -19.25 -22.203 1 96.38 75 GLN B CA 1
ATOM 2585 C C . GLN B 1 75 ? -6.633 -20.234 -22.875 1 96.38 75 GLN B C 1
ATOM 2587 O O . GLN B 1 75 ? -6.941 -21.422 -23.016 1 96.38 75 GLN B O 1
ATOM 2592 N N . ASP B 1 76 ? -5.523 -19.75 -23.266 1 95.56 76 ASP B N 1
ATOM 2593 C CA . ASP B 1 76 ? -4.527 -20.562 -23.938 1 95.56 76 ASP B CA 1
ATOM 2594 C C . ASP B 1 76 ? -3.994 -21.656 -23.016 1 95.56 76 ASP B C 1
ATOM 2596 O O . ASP B 1 76 ? -3.582 -22.734 -23.484 1 95.56 76 ASP B O 1
ATOM 2600 N N . SER B 1 77 ? -3.955 -21.391 -21.734 1 93.75 77 SER B N 1
ATOM 2601 C CA . SER B 1 77 ? -3.385 -22.312 -20.75 1 93.75 77 SER B CA 1
ATOM 2602 C C . SER B 1 77 ? -4.34 -23.469 -20.453 1 93.75 77 SER B C 1
ATOM 2604 O O . SER B 1 77 ? -3.904 -24.562 -20.078 1 93.75 77 SER B O 1
ATOM 2606 N N . ILE B 1 78 ? -5.609 -23.266 -20.672 1 93.31 78 ILE B N 1
ATOM 2607 C CA . ILE B 1 78 ? -6.613 -24.266 -20.344 1 93.31 78 ILE B CA 1
ATOM 2608 C C . ILE B 1 78 ? -6.617 -25.359 -21.406 1 93.31 78 ILE B C 1
ATOM 2610 O O . ILE B 1 78 ? -6.918 -26.516 -21.109 1 93.31 78 ILE B O 1
ATOM 2614 N N . LEU B 1 79 ? -6.238 -25.016 -22.562 1 87.94 79 LEU B N 1
ATOM 2615 C CA . LEU B 1 79 ? -6.305 -25.953 -23.688 1 87.94 79 LEU B CA 1
ATOM 2616 C C . LEU B 1 79 ? -5.457 -27.188 -23.406 1 87.94 79 LEU B C 1
ATOM 2618 O O . LEU B 1 79 ? -5.961 -28.312 -23.453 1 87.94 79 LEU B O 1
ATOM 2622 N N . PRO B 1 80 ? -4.305 -27.047 -23.047 1 90.12 80 PRO B N 1
ATOM 2623 C CA . PRO B 1 80 ? -3.445 -28.219 -22.875 1 90.12 80 PRO B CA 1
ATOM 2624 C C . PRO B 1 80 ? -3.619 -28.891 -21.516 1 90.12 80 PRO B C 1
ATOM 2626 O O . PRO B 1 80 ? -3.389 -30.094 -21.391 1 90.12 80 PRO B O 1
ATOM 2629 N N . PHE B 1 81 ? -4.004 -28.203 -20.484 1 92.31 81 PHE B N 1
ATOM 2630 C CA . PHE B 1 81 ? -3.945 -28.75 -19.141 1 92.31 81 PHE B CA 1
ATOM 2631 C C . PHE B 1 81 ? -5.348 -28.938 -18.578 1 92.31 81 PHE B C 1
ATOM 2633 O O . PHE B 1 81 ? -5.52 -29.578 -17.531 1 92.31 81 PHE B O 1
ATOM 2640 N N . GLY B 1 82 ? -6.324 -28.359 -19.156 1 92.75 82 GLY B N 1
ATOM 2641 C CA . GLY B 1 82 ? -7.719 -28.531 -18.766 1 92.75 82 GLY B CA 1
ATOM 2642 C C . GLY B 1 82 ? -8.148 -27.578 -17.672 1 92.75 82 GLY B C 1
ATOM 2643 O O . GLY B 1 82 ? -9.336 -27.266 -17.547 1 92.75 82 GLY B O 1
ATOM 2644 N N . ARG B 1 83 ? -7.152 -27.203 -16.891 1 95.62 83 ARG B N 1
ATOM 2645 C CA . ARG B 1 83 ? -7.484 -26.281 -15.805 1 95.62 83 ARG B CA 1
ATOM 2646 C C . ARG B 1 83 ? -6.242 -25.547 -15.312 1 95.62 83 ARG B C 1
ATOM 2648 O O . ARG B 1 83 ? -5.121 -25.875 -15.703 1 95.62 83 ARG B O 1
ATOM 2655 N N . ILE B 1 84 ? -6.395 -24.547 -14.547 1 98.19 84 ILE B N 1
ATOM 2656 C CA . ILE B 1 84 ? -5.359 -23.859 -13.773 1 98.19 84 ILE B CA 1
ATOM 2657 C C . ILE B 1 84 ? -5.715 -23.906 -12.289 1 98.19 84 ILE B C 1
ATOM 2659 O O . ILE B 1 84 ? -6.828 -23.531 -11.906 1 98.19 84 ILE B O 1
ATOM 2663 N N . ASP B 1 85 ? -4.773 -24.359 -11.492 1 98.12 85 ASP B N 1
ATOM 2664 C CA . ASP B 1 85 ? -5.074 -24.531 -10.078 1 98.12 85 ASP B CA 1
ATOM 2665 C C . ASP B 1 85 ? -4.59 -23.328 -9.258 1 98.12 85 ASP B C 1
ATOM 2667 O O . ASP B 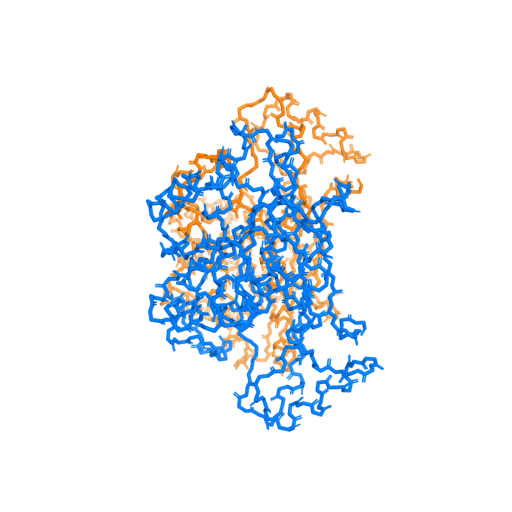1 85 ? -5.141 -23.031 -8.195 1 98.12 85 ASP B O 1
ATOM 2671 N N . ALA B 1 86 ? -3.529 -22.703 -9.773 1 98.75 86 ALA B N 1
ATOM 2672 C CA . ALA B 1 86 ? -2.947 -21.641 -8.953 1 98.75 86 ALA B CA 1
ATOM 2673 C C . ALA B 1 86 ? -2.203 -20.625 -9.812 1 98.75 86 ALA B C 1
ATOM 2675 O O . ALA B 1 86 ? -1.749 -20.953 -10.906 1 98.75 86 ALA B O 1
ATOM 2676 N N . LEU B 1 87 ? -2.17 -19.406 -9.297 1 98.88 87 LEU B N 1
ATOM 2677 C CA . LEU B 1 87 ? -1.373 -18.312 -9.828 1 98.88 87 LEU B CA 1
ATOM 2678 C C . LEU B 1 87 ? -0.285 -17.891 -8.836 1 98.88 87 LEU B C 1
ATOM 2680 O O . LEU B 1 87 ? -0.556 -17.719 -7.648 1 98.88 87 LEU B O 1
ATOM 2684 N N . VAL B 1 88 ? 0.94 -17.828 -9.273 1 98.94 88 VAL B N 1
ATOM 2685 C CA . VAL B 1 88 ? 2.02 -17.203 -8.523 1 98.94 88 VAL B CA 1
ATOM 2686 C C . VAL B 1 88 ? 2.396 -15.875 -9.188 1 98.94 88 VAL B C 1
ATOM 2688 O O . VAL B 1 88 ? 2.852 -15.852 -10.336 1 98.94 88 VAL B O 1
ATOM 2691 N N . ASN B 1 89 ? 2.146 -14.805 -8.508 1 98.75 89 ASN B N 1
ATOM 2692 C CA . ASN B 1 89 ? 2.584 -13.484 -8.961 1 98.75 89 ASN B CA 1
ATOM 2693 C C . ASN B 1 89 ? 4.039 -13.219 -8.586 1 98.75 89 ASN B C 1
ATOM 2695 O O . ASN B 1 89 ? 4.34 -12.883 -7.441 1 98.75 89 ASN B O 1
ATOM 2699 N N . SER B 1 90 ? 4.867 -13.266 -9.57 1 98.5 90 SER B N 1
ATOM 2700 C CA . SER B 1 90 ? 6.285 -13.039 -9.297 1 98.5 90 SER B CA 1
ATOM 2701 C C . SER B 1 90 ? 6.867 -11.992 -10.242 1 98.5 90 SER B C 1
ATOM 2703 O O . SER B 1 90 ? 8.07 -11.742 -10.219 1 98.5 90 SER B O 1
ATOM 2705 N N . ALA B 1 91 ? 6.008 -11.406 -11.094 1 98.12 91 ALA B N 1
ATOM 2706 C CA . ALA B 1 91 ? 6.461 -10.336 -11.984 1 98.12 91 ALA B CA 1
ATOM 2707 C C . ALA B 1 91 ? 6.887 -9.102 -11.195 1 98.12 91 ALA B C 1
ATOM 2709 O O . ALA B 1 91 ? 6.289 -8.789 -10.164 1 98.12 91 ALA B O 1
ATOM 2710 N N . TYR B 1 92 ? 7.887 -8.461 -11.672 1 95.88 92 TYR B N 1
ATOM 2711 C CA . TYR B 1 92 ? 8.391 -7.266 -11.008 1 95.88 92 TYR B CA 1
ATOM 2712 C C . TYR B 1 92 ? 8.656 -6.156 -12.016 1 95.88 92 TYR B C 1
ATOM 2714 O O . TYR B 1 92 ? 9.797 -5.723 -12.188 1 95.88 92 TYR B O 1
ATOM 2722 N N . PRO B 1 93 ? 7.609 -5.645 -12.617 1 97.12 93 PRO B N 1
ATOM 2723 C CA . PRO B 1 93 ? 7.789 -4.551 -13.578 1 97.12 93 PRO B CA 1
ATOM 2724 C C . PRO B 1 93 ? 8.195 -3.24 -12.906 1 97.12 93 PRO B C 1
ATOM 2726 O O . PRO B 1 93 ? 7.746 -2.939 -11.805 1 97.12 93 PRO B O 1
ATOM 2729 N N . ARG B 1 94 ? 9.102 -2.488 -13.508 1 96.56 94 ARG B N 1
ATOM 2730 C CA . ARG B 1 94 ? 9.539 -1.176 -13.047 1 96.56 94 ARG B CA 1
ATOM 2731 C C . ARG B 1 94 ? 9.969 -0.299 -14.219 1 96.56 94 ARG B C 1
ATOM 2733 O O . ARG B 1 94 ? 10.32 -0.808 -15.281 1 96.56 94 ARG B O 1
ATOM 2740 N N . ASN B 1 95 ? 9.852 0.98 -14.016 1 97.69 95 ASN B N 1
ATOM 2741 C CA . ASN B 1 95 ? 10.297 1.87 -15.086 1 97.69 95 ASN B CA 1
ATOM 2742 C C . ASN B 1 95 ? 11.805 2.105 -15.016 1 97.69 95 ASN B C 1
ATOM 2744 O O . ASN B 1 95 ? 12.484 1.586 -14.133 1 97.69 95 ASN B O 1
ATOM 2748 N N . LYS B 1 96 ? 12.344 2.855 -16 1 96.19 96 LYS B N 1
ATOM 2749 C CA . LYS B 1 96 ? 13.781 3.029 -16.172 1 96.19 96 LYS B CA 1
ATOM 2750 C C . LYS B 1 96 ? 14.367 3.891 -15.047 1 96.19 96 LYS B C 1
ATOM 2752 O O . LYS B 1 96 ? 15.578 3.889 -14.828 1 96.19 96 LYS B O 1
ATOM 2757 N N . ASN B 1 97 ? 13.539 4.652 -14.32 1 96.06 97 ASN B N 1
ATOM 2758 C CA . ASN B 1 97 ? 14 5.582 -13.297 1 96.06 97 ASN B CA 1
ATOM 2759 C C . ASN B 1 97 ? 13.898 4.973 -11.898 1 96.06 97 ASN B C 1
ATOM 2761 O O . ASN B 1 97 ? 14.148 5.652 -10.906 1 96.06 97 ASN B O 1
ATOM 2765 N N . TYR B 1 98 ? 13.539 3.725 -11.875 1 95.25 98 TYR B N 1
ATOM 2766 C CA . TYR B 1 98 ? 13.359 3.037 -10.602 1 95.25 98 TYR B CA 1
ATOM 2767 C C . TYR B 1 98 ? 14.672 2.977 -9.82 1 95.25 98 TYR B C 1
ATOM 2769 O O . TYR B 1 98 ? 15.734 2.76 -10.406 1 95.25 98 TYR B O 1
ATOM 2777 N N . GLY B 1 99 ? 14.586 3.148 -8.484 1 93.19 99 GLY B N 1
ATOM 2778 C CA . GLY B 1 99 ? 15.75 2.984 -7.641 1 93.19 99 GLY B CA 1
ATOM 2779 C C . GLY B 1 99 ? 16.344 4.301 -7.184 1 93.19 99 GLY B C 1
ATOM 2780 O O . GLY B 1 99 ? 17.422 4.328 -6.57 1 93.19 99 GLY B O 1
ATOM 2781 N N . ARG B 1 100 ? 15.688 5.441 -7.375 1 94.88 100 ARG B N 1
ATOM 2782 C CA . ARG B 1 100 ? 16.156 6.75 -6.945 1 94.88 100 ARG B CA 1
ATOM 2783 C C . ARG B 1 100 ? 15.969 6.938 -5.441 1 94.88 100 ARG B C 1
ATOM 2785 O O . ARG B 1 100 ? 15.172 6.234 -4.82 1 94.88 100 ARG B O 1
ATOM 2792 N N . HIS B 1 101 ? 16.766 7.859 -4.926 1 96.19 101 HIS B N 1
ATOM 2793 C CA . HIS B 1 101 ? 16.578 8.266 -3.535 1 96.19 101 HIS B CA 1
ATOM 2794 C C . HIS B 1 101 ? 15.289 9.047 -3.357 1 96.19 101 HIS B C 1
ATOM 2796 O O . HIS B 1 101 ? 14.812 9.68 -4.301 1 96.19 101 HIS B O 1
ATOM 2802 N N . PHE B 1 102 ? 14.766 9.086 -2.16 1 97.56 102 PHE B N 1
ATOM 2803 C CA . PHE B 1 102 ? 13.445 9.594 -1.8 1 97.56 102 PHE B CA 1
ATOM 2804 C C . PHE B 1 102 ? 13.211 10.969 -2.404 1 97.56 102 PHE B C 1
ATOM 2806 O O . PHE B 1 102 ? 12.195 11.203 -3.064 1 97.56 102 PHE B O 1
ATOM 2813 N N . PHE B 1 103 ? 14.148 11.883 -2.295 1 97.62 103 PHE B N 1
ATOM 2814 C CA . PHE B 1 103 ? 13.953 13.266 -2.709 1 97.62 103 PHE B CA 1
ATOM 2815 C C . PHE B 1 103 ? 14.07 13.398 -4.223 1 97.62 103 PHE B C 1
ATOM 2817 O O . PHE B 1 103 ? 13.688 14.422 -4.789 1 97.62 103 PHE B O 1
ATOM 2824 N N . ASP B 1 104 ? 14.602 12.336 -4.875 1 97.38 104 ASP B N 1
ATOM 2825 C CA . ASP B 1 104 ? 14.852 12.391 -6.312 1 97.38 104 ASP B CA 1
ATOM 2826 C C . ASP B 1 104 ? 13.758 11.656 -7.086 1 97.38 104 ASP B C 1
ATOM 2828 O O . ASP B 1 104 ? 13.773 11.633 -8.32 1 97.38 104 ASP B O 1
ATOM 2832 N N . VAL B 1 105 ? 12.867 11.031 -6.41 1 98.06 105 VAL B N 1
ATOM 2833 C CA . VAL B 1 105 ? 11.781 10.312 -7.062 1 98.06 105 VAL B CA 1
ATOM 2834 C C . VAL B 1 105 ? 10.75 11.312 -7.594 1 98.06 105 VAL B C 1
ATOM 2836 O O . VAL B 1 105 ? 10.258 12.164 -6.848 1 98.06 105 VAL B O 1
ATOM 2839 N N . GLU B 1 106 ? 10.469 11.195 -8.844 1 98.31 106 GLU B N 1
ATOM 2840 C CA . GLU B 1 106 ? 9.438 12.039 -9.445 1 98.31 106 GLU B CA 1
ATOM 2841 C C . GLU B 1 106 ? 8.047 11.453 -9.242 1 98.31 106 GLU B C 1
ATOM 2843 O O . GLU B 1 106 ? 7.879 10.234 -9.266 1 98.31 106 GLU B O 1
ATOM 2848 N N . TYR B 1 107 ? 7.094 12.383 -9.133 1 98.44 107 TYR B N 1
ATOM 2849 C CA . TYR B 1 107 ? 5.703 11.969 -8.969 1 98.44 107 TYR B CA 1
ATOM 2850 C C . TYR B 1 107 ? 5.289 11 -10.062 1 98.44 107 TYR B C 1
ATOM 2852 O O . TYR B 1 107 ? 4.672 9.969 -9.789 1 98.44 107 TYR B O 1
ATOM 2860 N N . SER B 1 108 ? 5.59 11.367 -11.266 1 98.5 108 SER B N 1
ATOM 2861 C CA . SER B 1 108 ? 5.195 10.547 -12.414 1 98.5 108 SER B CA 1
ATOM 2862 C C . SER B 1 108 ? 5.82 9.156 -12.336 1 98.5 108 SER B C 1
ATOM 2864 O O . SER B 1 108 ? 5.168 8.164 -12.664 1 98.5 108 SER B O 1
ATOM 2866 N N . ASP B 1 109 ? 7.082 9.07 -11.922 1 98.56 109 ASP B N 1
ATOM 2867 C CA . ASP B 1 109 ? 7.758 7.785 -11.781 1 98.56 109 ASP B CA 1
ATOM 2868 C C . ASP B 1 109 ? 7.129 6.953 -10.664 1 98.56 109 ASP B C 1
ATOM 2870 O O . ASP B 1 109 ? 6.902 5.754 -10.836 1 98.56 109 ASP B O 1
ATOM 2874 N N . PHE B 1 110 ? 6.887 7.574 -9.531 1 98.69 110 PHE B N 1
ATOM 2875 C CA . PHE B 1 110 ? 6.234 6.914 -8.406 1 98.69 110 PHE B CA 1
ATOM 2876 C C . PHE B 1 110 ? 4.906 6.297 -8.844 1 98.69 110 PHE B C 1
ATOM 2878 O O . PHE B 1 110 ? 4.676 5.105 -8.633 1 98.69 110 PHE B O 1
ATOM 2885 N N . CYS B 1 111 ? 4.133 7.062 -9.523 1 98.75 111 CYS B N 1
ATOM 2886 C CA . CYS B 1 111 ? 2.803 6.633 -9.938 1 98.75 111 CYS B CA 1
ATOM 2887 C C . CYS B 1 111 ? 2.889 5.527 -10.984 1 98.75 111 CYS B C 1
ATOM 2889 O O . CYS B 1 111 ? 2.104 4.578 -10.953 1 98.75 111 CYS B O 1
ATOM 2891 N N . GLU B 1 112 ? 3.773 5.711 -11.922 1 98.62 112 GLU B N 1
ATOM 2892 C CA . GLU B 1 112 ? 3.939 4.688 -12.945 1 98.62 112 GLU B CA 1
ATOM 2893 C C . GLU B 1 112 ? 4.328 3.346 -12.328 1 98.62 112 GLU B C 1
ATOM 2895 O O . GLU B 1 112 ? 3.785 2.305 -12.703 1 98.62 112 GLU B O 1
ATOM 2900 N N . ASN B 1 113 ? 5.23 3.363 -11.422 1 98.75 113 ASN B N 1
ATOM 2901 C CA . ASN B 1 113 ? 5.668 2.127 -10.789 1 98.75 113 ASN B CA 1
ATOM 2902 C C . ASN B 1 113 ? 4.555 1.5 -9.953 1 98.75 113 ASN B C 1
ATOM 2904 O O . ASN B 1 113 ? 4.41 0.277 -9.922 1 98.75 113 ASN B O 1
ATOM 2908 N N . LEU B 1 114 ? 3.746 2.318 -9.25 1 98.69 114 LEU B N 1
ATOM 2909 C CA . LEU B 1 114 ? 2.562 1.808 -8.57 1 98.69 114 LEU B CA 1
ATOM 2910 C C . LEU B 1 114 ? 1.653 1.061 -9.539 1 98.69 114 LEU B C 1
ATOM 2912 O O . LEU B 1 114 ? 1.197 -0.046 -9.242 1 98.69 114 LEU B O 1
ATOM 2916 N N . SER B 1 115 ? 1.42 1.702 -10.625 1 98.69 115 SER B N 1
ATOM 2917 C CA . SER B 1 115 ? 0.507 1.142 -11.617 1 98.69 115 SER B CA 1
ATOM 2918 C C . SER B 1 115 ? 1.05 -0.163 -12.188 1 98.69 115 SER B C 1
ATOM 2920 O O . SER B 1 115 ? 0.32 -1.15 -12.297 1 98.69 115 SER B O 1
ATOM 2922 N N . LEU B 1 116 ? 2.307 -0.164 -12.57 1 98.56 116 LEU B N 1
ATOM 2923 C CA . LEU B 1 116 ? 2.916 -1.314 -13.227 1 98.56 116 LEU B CA 1
ATOM 2924 C C . LEU B 1 116 ? 2.912 -2.531 -12.305 1 98.56 116 LEU B C 1
ATOM 2926 O O . LEU B 1 116 ? 2.521 -3.625 -12.719 1 98.56 116 LEU B O 1
ATOM 2930 N N . HIS B 1 117 ? 3.26 -2.328 -11.055 1 98.56 117 HIS B N 1
ATOM 2931 C CA . HIS B 1 117 ? 3.48 -3.473 -10.18 1 98.56 117 HIS B CA 1
ATOM 2932 C C . HIS B 1 117 ? 2.236 -3.787 -9.359 1 98.56 117 HIS B C 1
ATOM 2934 O O . HIS B 1 117 ? 1.618 -4.84 -9.539 1 98.56 117 HIS B O 1
ATOM 2940 N N . LEU B 1 118 ? 1.83 -2.826 -8.531 1 98.81 118 LEU B N 1
ATOM 2941 C CA . LEU B 1 118 ? 0.649 -3.051 -7.707 1 98.81 118 LEU B CA 1
ATOM 2942 C C . LEU B 1 118 ? -0.607 -3.143 -8.57 1 98.81 118 LEU B C 1
ATOM 2944 O O . LEU B 1 118 ? -1.457 -4.008 -8.344 1 98.81 118 LEU B O 1
ATOM 2948 N N . GLY B 1 119 ? -0.709 -2.236 -9.539 1 98.81 119 GLY B N 1
ATOM 2949 C CA . GLY B 1 119 ? -1.817 -2.332 -10.477 1 98.81 119 GLY B CA 1
ATOM 2950 C C . GLY B 1 119 ? -1.85 -3.648 -11.234 1 98.81 119 GLY B C 1
ATOM 2951 O O . GLY B 1 119 ? -2.916 -4.238 -11.414 1 98.81 119 GLY B O 1
ATOM 2952 N N . GLY B 1 120 ? -0.716 -4.074 -11.688 1 98.88 120 GLY B N 1
ATOM 2953 C CA . GLY B 1 120 ? -0.618 -5.352 -12.375 1 98.88 120 GLY B CA 1
ATOM 2954 C C . GLY B 1 120 ? -1.001 -6.531 -11.508 1 98.88 120 GLY B C 1
ATOM 2955 O O . GLY B 1 120 ? -1.704 -7.438 -11.953 1 98.88 120 GLY B O 1
ATOM 2956 N N . TYR B 1 121 ? -0.49 -6.57 -10.242 1 98.81 121 TYR B N 1
ATOM 2957 C CA . TYR B 1 121 ? -0.84 -7.629 -9.305 1 98.81 121 TYR B CA 1
ATOM 2958 C C . TYR B 1 121 ? -2.344 -7.664 -9.055 1 98.81 121 TYR B C 1
ATOM 2960 O O . TYR B 1 121 ? -2.938 -8.742 -8.961 1 98.81 121 TYR B O 1
ATOM 2968 N N . PHE B 1 122 ? -2.938 -6.5 -8.922 1 98.81 122 PHE B N 1
ATOM 2969 C CA . PHE B 1 122 ? -4.387 -6.418 -8.789 1 98.81 122 PHE B CA 1
ATOM 2970 C C . PHE B 1 122 ? -5.07 -7.02 -10.016 1 98.81 122 PHE B C 1
ATOM 2972 O O . PHE B 1 122 ? -5.922 -7.902 -9.891 1 98.81 122 PHE B O 1
ATOM 2979 N N . LEU B 1 123 ? -4.699 -6.555 -11.172 1 98.94 123 LEU B N 1
ATOM 2980 C CA . LEU B 1 123 ? -5.391 -6.926 -12.398 1 98.94 123 LEU B CA 1
ATOM 2981 C C . LEU B 1 123 ? -5.281 -8.43 -12.656 1 98.94 123 LEU B C 1
ATOM 2983 O O . LEU B 1 123 ? -6.285 -9.094 -12.922 1 98.94 123 LEU B O 1
ATOM 2987 N N . VAL B 1 124 ? -4.102 -8.953 -12.547 1 98.88 124 VAL B N 1
ATOM 2988 C CA . VAL B 1 124 ? -3.908 -10.367 -12.859 1 98.88 124 VAL B CA 1
ATOM 2989 C C . VAL B 1 124 ? -4.621 -11.227 -11.812 1 98.88 124 VAL B C 1
ATOM 2991 O O . VAL B 1 124 ? -5.238 -12.242 -12.156 1 98.88 124 VAL B O 1
ATOM 2994 N N . SER B 1 125 ? -4.559 -10.859 -10.539 1 98.88 125 SER B N 1
ATOM 2995 C CA . SER B 1 125 ? -5.273 -11.578 -9.492 1 98.88 125 SER B CA 1
ATOM 2996 C C . SER B 1 125 ? -6.781 -11.531 -9.719 1 98.88 125 SER B C 1
ATOM 2998 O O . SER B 1 125 ? -7.473 -12.531 -9.523 1 98.88 125 SER B O 1
ATOM 3000 N N . GLN B 1 126 ? -7.23 -10.312 -10.117 1 98.81 126 GLN B N 1
ATOM 3001 C CA . GLN B 1 126 ? -8.656 -10.133 -10.359 1 98.81 126 GLN B CA 1
ATOM 3002 C C . GLN B 1 126 ? -9.148 -11.078 -11.461 1 98.81 126 GLN B C 1
ATOM 3004 O O . GLN B 1 126 ? -10.172 -11.742 -11.297 1 98.81 126 GLN B O 1
ATOM 3009 N N . GLN B 1 127 ? -8.438 -11.148 -12.547 1 98.81 127 GLN B N 1
ATOM 3010 C CA . GLN B 1 127 ? -8.859 -11.969 -13.68 1 98.81 127 GLN B CA 1
ATOM 3011 C C . GLN B 1 127 ? -8.75 -13.453 -13.352 1 98.81 127 GLN B C 1
ATOM 3013 O O . GLN B 1 127 ? -9.617 -14.242 -13.727 1 98.81 127 GLN B O 1
ATOM 3018 N N . PHE B 1 128 ? -7.711 -13.875 -12.68 1 98.81 128 PHE B N 1
ATOM 3019 C CA . PHE B 1 128 ? -7.59 -15.266 -12.273 1 98.81 128 PHE B CA 1
ATOM 3020 C C . PHE B 1 128 ? -8.656 -15.633 -11.25 1 98.81 128 PHE B C 1
ATOM 3022 O O . PHE B 1 128 ? -9.195 -16.734 -11.273 1 98.81 128 PHE B O 1
ATOM 3029 N N . ALA B 1 129 ? -8.93 -14.68 -10.328 1 98.75 129 ALA B N 1
ATOM 3030 C CA . ALA B 1 129 ? -9.992 -14.93 -9.359 1 98.75 129 ALA B CA 1
ATOM 3031 C C . ALA B 1 129 ? -11.336 -15.141 -10.047 1 98.75 129 ALA B C 1
ATOM 3033 O O . ALA B 1 129 ? -12.133 -15.977 -9.625 1 98.75 129 ALA B O 1
ATOM 3034 N N . LYS B 1 130 ? -11.594 -14.32 -11.078 1 98.38 130 LYS B N 1
ATOM 3035 C CA . LYS B 1 130 ? -12.805 -14.523 -11.859 1 98.38 130 LYS B CA 1
ATOM 3036 C C . LYS B 1 130 ? -12.844 -15.93 -12.453 1 98.38 130 LYS B C 1
ATOM 3038 O O . LYS B 1 130 ? -13.852 -16.641 -12.328 1 98.38 130 LYS B O 1
ATOM 3043 N N . TYR B 1 131 ? -11.758 -16.328 -13.047 1 98.19 131 TYR B N 1
ATOM 3044 C CA . TYR B 1 131 ? -11.648 -17.672 -13.609 1 98.19 131 TYR B CA 1
ATOM 3045 C C . TYR B 1 131 ? -11.859 -18.734 -12.531 1 98.19 131 TYR B C 1
ATOM 3047 O O . TYR B 1 131 ? -12.641 -19.672 -12.727 1 98.19 131 TYR B O 1
ATOM 3055 N N . PHE B 1 132 ? -11.195 -18.625 -11.383 1 98.38 132 PHE B N 1
ATOM 3056 C CA . PHE B 1 132 ? -11.266 -19.594 -10.297 1 98.38 132 PHE B CA 1
ATOM 3057 C C . PHE B 1 132 ? -12.688 -19.672 -9.742 1 98.38 132 PHE B C 1
ATOM 3059 O O . PHE B 1 132 ? -13.156 -20.766 -9.398 1 98.38 132 PHE B O 1
ATOM 3066 N N . SER B 1 133 ? -13.289 -18.469 -9.656 1 97.44 133 SER B N 1
ATOM 3067 C CA . SER B 1 133 ? -14.641 -18.422 -9.125 1 97.44 133 SER B CA 1
ATOM 3068 C C . SER B 1 133 ? -15.602 -19.234 -9.992 1 97.44 133 SER B C 1
ATOM 3070 O O . SER B 1 133 ? -16.578 -19.781 -9.5 1 97.44 133 SER B O 1
ATOM 3072 N N . GLU B 1 134 ? -15.242 -19.344 -11.25 1 95.69 134 GLU B N 1
ATOM 3073 C CA . GLU B 1 134 ? -16.094 -20.047 -12.211 1 95.69 134 GLU B CA 1
ATOM 3074 C C . GLU B 1 134 ? -15.656 -21.5 -12.359 1 95.69 134 GLU B C 1
ATOM 3076 O O . GLU B 1 134 ? -16.344 -22.297 -13 1 95.69 134 GLU B O 1
ATOM 3081 N N . ASN B 1 135 ? -14.5 -21.969 -11.805 1 93.38 135 ASN B N 1
ATOM 3082 C CA . ASN B 1 135 ? -13.914 -23.281 -12.047 1 93.38 135 ASN B CA 1
ATOM 3083 C C . ASN B 1 135 ? -13.547 -23.969 -10.734 1 93.38 135 ASN B C 1
ATOM 3085 O O . ASN B 1 135 ? -12.445 -24.516 -10.609 1 93.38 135 ASN B O 1
ATOM 3089 N N . GLN B 1 136 ? -14.328 -24.062 -9.703 1 90.25 136 GLN B N 1
ATOM 3090 C CA . GLN B 1 136 ? -14.273 -24.844 -8.469 1 90.25 136 GLN B CA 1
ATOM 3091 C C . GLN B 1 136 ? -13.211 -24.297 -7.52 1 90.25 136 GLN B C 1
ATOM 3093 O O . GLN B 1 136 ? -12.703 -25.016 -6.668 1 90.25 136 GLN B O 1
ATOM 3098 N N . GLY B 1 137 ? -12.664 -23.172 -7.797 1 96.19 137 GLY B N 1
ATOM 3099 C CA . GLY B 1 137 ? -11.758 -22.547 -6.848 1 96.19 137 GLY B CA 1
ATOM 3100 C C . GLY B 1 137 ? -10.336 -22.438 -7.367 1 96.19 137 GLY B C 1
ATOM 3101 O O . GLY B 1 137 ? -10.062 -22.75 -8.523 1 96.19 137 GLY B O 1
ATOM 3102 N N . GLY B 1 138 ? -9.453 -21.875 -6.504 1 98 138 GLY B N 1
ATOM 3103 C CA . GLY B 1 138 ? -8.07 -21.672 -6.902 1 98 138 GLY B CA 1
ATOM 3104 C C . GLY B 1 138 ? -7.203 -21.125 -5.777 1 98 138 GLY B C 1
ATOM 3105 O O . GLY B 1 138 ? -7.598 -21.172 -4.609 1 98 138 GLY B O 1
ATOM 3106 N N . ASN B 1 139 ? -5.988 -20.891 -6.109 1 98.62 139 ASN B N 1
ATOM 3107 C CA . ASN B 1 139 ? -4.941 -20.484 -5.184 1 98.62 139 ASN B CA 1
ATOM 3108 C C . ASN B 1 139 ? -4.059 -19.391 -5.781 1 98.62 139 ASN B C 1
ATOM 3110 O O . ASN B 1 139 ? -3.656 -19.484 -6.945 1 98.62 139 ASN B O 1
ATOM 3114 N N . ILE B 1 140 ? -3.918 -18.312 -5.043 1 98.88 140 ILE B N 1
ATOM 3115 C CA . ILE B 1 140 ? -3.068 -17.219 -5.5 1 98.88 140 ILE B CA 1
ATOM 3116 C C . ILE B 1 140 ? -1.95 -16.969 -4.488 1 98.88 140 ILE B C 1
ATOM 3118 O O . ILE B 1 140 ? -2.207 -16.828 -3.289 1 98.88 140 ILE B O 1
ATOM 3122 N N . ILE B 1 141 ? -0.727 -16.938 -4.938 1 98.94 141 ILE B N 1
ATOM 3123 C CA . ILE B 1 141 ? 0.431 -16.609 -4.113 1 98.94 141 ILE B CA 1
ATOM 3124 C C . ILE B 1 141 ? 1.109 -15.359 -4.66 1 98.94 141 ILE B C 1
ATOM 3126 O O . ILE B 1 141 ? 1.538 -15.328 -5.816 1 98.94 141 ILE B O 1
ATOM 3130 N N . ASN B 1 142 ? 1.15 -14.32 -3.869 1 98.88 142 ASN B N 1
ATOM 3131 C CA . ASN B 1 142 ? 1.854 -13.086 -4.211 1 98.88 142 ASN B CA 1
ATOM 3132 C C . ASN B 1 142 ? 3.256 -13.055 -3.605 1 98.88 142 ASN B C 1
ATOM 3134 O O . ASN B 1 142 ? 3.453 -13.484 -2.467 1 98.88 142 ASN B O 1
ATOM 3138 N N . ILE B 1 143 ? 4.199 -12.562 -4.387 1 98.81 143 ILE B N 1
ATOM 3139 C CA . ILE B 1 143 ? 5.539 -12.336 -3.852 1 98.81 143 ILE B CA 1
ATOM 3140 C C . ILE B 1 143 ? 5.656 -10.906 -3.334 1 98.81 143 ILE B C 1
ATOM 3142 O O . ILE B 1 143 ? 5.637 -9.953 -4.113 1 98.81 143 ILE B O 1
ATOM 3146 N N . ALA B 1 144 ? 5.758 -10.781 -2.064 1 98.56 144 ALA B N 1
ATOM 3147 C CA . ALA B 1 144 ? 5.941 -9.492 -1.4 1 98.56 144 ALA B CA 1
ATOM 3148 C C . ALA B 1 144 ? 7.391 -9.305 -0.959 1 98.56 144 ALA B C 1
ATOM 3150 O O . ALA B 1 144 ? 8.32 -9.555 -1.734 1 98.56 144 ALA B O 1
ATOM 3151 N N . SER B 1 145 ? 7.641 -8.664 0.172 1 98.5 145 SER B N 1
ATOM 3152 C CA . SER B 1 145 ? 8.961 -8.383 0.722 1 98.5 145 SER B CA 1
ATOM 3153 C C . SER B 1 145 ? 8.875 -8.023 2.203 1 98.5 145 SER B C 1
ATOM 3155 O O . SER B 1 145 ? 7.863 -7.5 2.664 1 98.5 145 SER B O 1
ATOM 3157 N N . VAL B 1 146 ? 9.984 -8.281 2.906 1 98.19 146 VAL B N 1
ATOM 3158 C CA . VAL B 1 146 ? 10.062 -7.84 4.297 1 98.19 146 VAL B CA 1
ATOM 3159 C C . VAL B 1 146 ? 9.945 -6.316 4.363 1 98.19 146 VAL B C 1
ATOM 3161 O O . VAL B 1 146 ? 9.484 -5.766 5.367 1 98.19 146 VAL B O 1
ATOM 3164 N N . TYR B 1 147 ? 10.305 -5.684 3.262 1 97.44 147 TYR B N 1
ATOM 3165 C CA . TYR B 1 147 ? 10.234 -4.227 3.264 1 97.44 147 TYR B CA 1
ATOM 3166 C C . TYR B 1 147 ? 8.828 -3.744 2.938 1 97.44 147 TYR B C 1
ATOM 3168 O O . TYR B 1 147 ? 8.586 -2.539 2.848 1 97.44 147 TYR B O 1
ATOM 3176 N N . GLY B 1 148 ? 7.883 -4.629 2.779 1 98 148 GLY B N 1
ATOM 3177 C CA . GLY B 1 148 ? 6.461 -4.32 2.848 1 98 148 GLY B CA 1
ATOM 3178 C C . GLY B 1 148 ? 5.906 -4.383 4.258 1 98 148 GLY B C 1
ATOM 3179 O O . GLY B 1 148 ? 4.777 -3.955 4.504 1 98 148 GLY B O 1
ATOM 3180 N N . MET B 1 149 ? 6.758 -4.863 5.203 1 95.75 149 MET B N 1
ATOM 3181 C CA . MET B 1 149 ? 6.324 -5.098 6.574 1 95.75 149 MET B CA 1
ATOM 3182 C C . MET B 1 149 ? 6.977 -4.105 7.531 1 95.75 149 MET B C 1
ATOM 3184 O O . MET B 1 149 ? 6.359 -3.674 8.508 1 95.75 149 MET B O 1
ATOM 3188 N N . ILE B 1 150 ? 8.211 -3.801 7.27 1 96.62 150 ILE B N 1
ATOM 3189 C CA . ILE B 1 150 ? 8.969 -2.926 8.156 1 96.62 150 ILE B CA 1
ATOM 3190 C C . ILE B 1 150 ? 9.594 -1.788 7.355 1 96.62 150 ILE B C 1
ATOM 3192 O O . ILE B 1 150 ? 9.789 -1.908 6.145 1 96.62 150 ILE B O 1
ATOM 3196 N N . ALA B 1 151 ? 9.867 -0.676 8.023 1 96.56 151 ALA B N 1
ATOM 3197 C CA . ALA B 1 151 ? 10.688 0.367 7.406 1 96.56 151 ALA B CA 1
ATOM 3198 C C . ALA B 1 151 ? 12.078 -0.157 7.07 1 96.56 151 ALA B C 1
ATOM 3200 O O . ALA B 1 151 ? 12.633 -0.987 7.797 1 96.56 151 ALA B O 1
ATOM 3201 N N . PRO B 1 152 ? 12.641 0.345 5.996 1 96.62 152 PRO B N 1
ATOM 3202 C CA . PRO B 1 152 ? 13.977 -0.122 5.617 1 96.62 152 PRO B CA 1
ATOM 3203 C C . PRO B 1 152 ? 15.039 0.208 6.664 1 96.62 152 PRO B C 1
ATOM 3205 O O . PRO B 1 152 ? 14.961 1.248 7.324 1 96.62 152 PRO B O 1
ATOM 3208 N N . LYS B 1 153 ? 15.906 -0.729 6.852 1 96.31 153 LYS B N 1
ATOM 3209 C CA . LYS B 1 153 ? 17.109 -0.452 7.625 1 96.31 153 LYS B CA 1
ATOM 3210 C C . LYS B 1 153 ? 18.141 0.314 6.793 1 96.31 153 LYS B C 1
ATOM 3212 O O . LYS B 1 153 ? 19.109 -0.268 6.301 1 96.31 153 LYS B O 1
ATOM 3217 N N . PHE B 1 154 ? 17.984 1.604 6.738 1 96.25 154 PHE B N 1
ATOM 3218 C CA . PHE B 1 154 ? 18.75 2.426 5.805 1 96.25 154 PHE B CA 1
ATOM 3219 C C . PHE B 1 154 ? 20.234 2.389 6.141 1 96.25 154 PHE B C 1
ATOM 3221 O O . PHE B 1 154 ? 21.078 2.684 5.289 1 96.25 154 PHE B O 1
ATOM 3228 N N . GLU B 1 155 ? 20.578 2.027 7.375 1 94.62 155 GLU B N 1
ATOM 3229 C CA . GLU B 1 155 ? 21.984 1.984 7.801 1 94.62 155 GLU B CA 1
ATOM 3230 C C . GLU B 1 155 ? 22.781 0.969 6.984 1 94.62 155 GLU B C 1
ATOM 3232 O O . GLU B 1 155 ? 23.984 1.102 6.836 1 94.62 155 GLU B O 1
ATOM 3237 N N . ILE B 1 156 ? 22.125 -0.056 6.426 1 96 156 ILE B N 1
ATOM 3238 C CA . ILE B 1 156 ? 22.859 -1.104 5.727 1 96 156 ILE B CA 1
ATOM 3239 C C . ILE B 1 156 ? 23.266 -0.612 4.34 1 96 156 ILE B C 1
ATOM 3241 O O . ILE B 1 156 ? 24.078 -1.242 3.67 1 96 156 ILE B O 1
ATOM 3245 N N . TYR B 1 157 ? 22.672 0.466 3.914 1 95.19 157 TYR B N 1
ATOM 3246 C CA . TYR B 1 157 ? 22.969 1.022 2.602 1 95.19 157 TYR B CA 1
ATOM 3247 C C . TYR B 1 157 ? 24.062 2.082 2.695 1 95.19 157 TYR B C 1
ATOM 3249 O O . TYR B 1 157 ? 24.547 2.588 1.676 1 95.19 157 TYR B O 1
ATOM 3257 N N . LYS B 1 158 ? 24.516 2.414 3.949 1 91.12 158 LYS B N 1
ATOM 3258 C CA . LYS B 1 158 ? 25.531 3.449 4.141 1 91.12 158 LYS B CA 1
ATOM 3259 C C . LYS B 1 158 ? 26.828 3.086 3.422 1 91.12 158 LYS B C 1
ATOM 3261 O O . LYS B 1 158 ? 27.25 1.933 3.455 1 91.12 158 LYS B O 1
ATOM 3266 N N . ASP B 1 159 ? 27.406 4.051 2.719 1 88.5 159 ASP B N 1
ATOM 3267 C CA . ASP B 1 159 ? 28.672 3.926 2.02 1 88.5 159 ASP B CA 1
ATOM 3268 C C . ASP B 1 159 ? 28.531 3.055 0.773 1 88.5 159 ASP B C 1
ATOM 3270 O O . ASP B 1 159 ? 29.469 2.348 0.395 1 88.5 159 ASP B O 1
ATOM 3274 N N . THR B 1 160 ? 27.344 2.879 0.283 1 90.69 160 THR B N 1
ATOM 3275 C CA . THR B 1 160 ? 27.047 2.25 -0.997 1 90.69 160 THR B CA 1
ATOM 3276 C C . THR B 1 160 ? 26.172 3.164 -1.855 1 90.69 160 THR B C 1
ATOM 3278 O O . THR B 1 160 ? 25.547 4.094 -1.343 1 90.69 160 THR B O 1
ATOM 3281 N N . PRO B 1 161 ? 26.266 2.953 -3.082 1 88.31 161 PRO B N 1
ATOM 3282 C CA . PRO B 1 161 ? 25.375 3.74 -3.93 1 88.31 161 PRO B CA 1
ATOM 3283 C C . PRO B 1 161 ? 23.922 3.25 -3.877 1 88.31 161 PRO B C 1
ATOM 3285 O O . PRO B 1 161 ? 23.062 3.787 -4.574 1 88.31 161 PRO B O 1
ATOM 3288 N N . MET B 1 162 ? 23.672 2.307 -3.031 1 91.56 162 MET B N 1
ATOM 3289 C CA . MET B 1 162 ? 22.359 1.666 -3.004 1 91.56 162 MET B CA 1
ATOM 3290 C C . MET B 1 162 ? 21.422 2.404 -2.064 1 91.56 162 MET B C 1
ATOM 3292 O O . MET B 1 162 ? 21.859 3.15 -1.19 1 91.56 162 MET B O 1
ATOM 3296 N N . THR B 1 163 ? 20.156 2.318 -2.301 1 93.31 163 THR B N 1
ATOM 3297 C CA . THR B 1 163 ? 19.094 2.752 -1.403 1 93.31 163 THR B CA 1
ATOM 3298 C C . THR B 1 163 ? 17.891 1.827 -1.508 1 93.31 163 THR B C 1
ATOM 3300 O O . THR B 1 163 ? 17.922 0.831 -2.234 1 93.31 163 THR B O 1
ATOM 3303 N N . MET B 1 164 ? 16.938 2.061 -0.667 1 94.75 164 MET B N 1
ATOM 3304 C CA . MET B 1 164 ? 15.656 1.382 -0.781 1 94.75 164 MET B CA 1
ATOM 3305 C C . MET B 1 164 ? 14.594 2.314 -1.359 1 94.75 164 MET B C 1
ATOM 3307 O O . MET B 1 164 ? 14.25 3.326 -0.746 1 94.75 164 MET B O 1
ATOM 3311 N N . PRO B 1 165 ? 14.117 1.923 -2.523 1 96.5 165 PRO B N 1
ATOM 3312 C CA . PRO B 1 165 ? 13.156 2.82 -3.168 1 96.5 165 PRO B CA 1
ATOM 3313 C C . PRO B 1 165 ? 11.836 2.922 -2.398 1 96.5 165 PRO B C 1
ATOM 3315 O O . PRO B 1 165 ? 11.305 1.907 -1.94 1 96.5 165 PRO B O 1
ATOM 3318 N N . VAL B 1 166 ? 11.281 4.156 -2.299 1 98.19 166 VAL B N 1
ATOM 3319 C CA . VAL B 1 166 ? 10.031 4.402 -1.578 1 98.19 166 VAL B CA 1
ATOM 3320 C C . VAL B 1 166 ? 8.875 3.717 -2.297 1 98.19 166 VAL B C 1
ATOM 3322 O O . VAL B 1 166 ? 7.934 3.24 -1.656 1 98.19 166 VAL B O 1
ATOM 3325 N N . GLU B 1 167 ? 8.93 3.6 -3.633 1 98 167 GLU B N 1
ATOM 3326 C CA . GLU B 1 167 ? 7.91 2.896 -4.41 1 98 167 GLU B CA 1
ATOM 3327 C C . GLU B 1 167 ? 7.82 1.429 -3.998 1 98 167 GLU B C 1
ATOM 3329 O O . GLU B 1 167 ? 6.723 0.878 -3.885 1 98 167 GLU B O 1
ATOM 3334 N N . TYR B 1 168 ? 9.031 0.845 -3.793 1 97.5 168 TYR B N 1
ATOM 3335 C CA . TYR B 1 168 ? 9.094 -0.562 -3.412 1 97.5 168 TYR B CA 1
ATOM 3336 C C . TYR B 1 168 ? 8.375 -0.798 -2.086 1 97.5 168 TYR B C 1
ATOM 3338 O O . TYR B 1 168 ? 7.551 -1.705 -1.973 1 97.5 168 TYR B O 1
ATOM 3346 N N . ALA B 1 169 ? 8.727 0.023 -1.146 1 97.44 169 ALA B N 1
ATOM 3347 C CA . ALA B 1 169 ? 8.125 -0.084 0.181 1 97.44 169 ALA B CA 1
ATOM 3348 C C . ALA B 1 169 ? 6.609 0.064 0.112 1 97.44 169 ALA B C 1
ATOM 3350 O O . ALA B 1 169 ? 5.875 -0.735 0.697 1 97.44 169 ALA B O 1
ATOM 3351 N N . ALA B 1 170 ? 6.156 1.072 -0.576 1 98.44 170 ALA B N 1
ATOM 3352 C CA . ALA B 1 170 ? 4.723 1.316 -0.718 1 98.44 170 ALA B CA 1
ATOM 3353 C C . ALA B 1 170 ? 4.035 0.153 -1.426 1 98.44 170 ALA B C 1
ATOM 3355 O O . ALA B 1 170 ? 3.01 -0.347 -0.959 1 98.44 170 ALA B O 1
ATOM 3356 N N . ILE B 1 171 ? 4.578 -0.303 -2.529 1 98.75 171 ILE B N 1
ATOM 3357 C CA . ILE B 1 171 ? 3.996 -1.345 -3.369 1 98.75 171 ILE B CA 1
ATOM 3358 C C . ILE B 1 171 ? 3.92 -2.654 -2.588 1 98.75 171 ILE B C 1
ATOM 3360 O O . ILE B 1 171 ? 2.863 -3.289 -2.529 1 98.75 171 ILE B O 1
ATOM 3364 N N . LYS B 1 172 ? 5.016 -3.031 -1.98 1 98.81 172 LYS B N 1
ATOM 3365 C CA . LYS B 1 172 ? 5.062 -4.344 -1.346 1 98.81 172 LYS B CA 1
ATOM 3366 C C . LYS B 1 172 ? 4.211 -4.375 -0.08 1 98.81 172 LYS B C 1
ATOM 3368 O O . LYS B 1 172 ? 3.625 -5.406 0.255 1 98.81 172 LYS B O 1
ATOM 3373 N N . SER B 1 173 ? 4.094 -3.25 0.627 1 98.75 173 SER B N 1
ATOM 3374 C CA . SER B 1 173 ? 3.146 -3.193 1.736 1 98.75 173 SER B CA 1
ATOM 3375 C C . SER B 1 173 ? 1.712 -3.352 1.246 1 98.75 173 SER B C 1
ATOM 3377 O O . SER B 1 173 ? 0.917 -4.07 1.856 1 98.75 173 SER B O 1
ATOM 3379 N N . ALA B 1 174 ? 1.441 -2.691 0.181 1 98.81 174 ALA B N 1
ATOM 3380 C CA . ALA B 1 174 ? 0.098 -2.777 -0.387 1 98.81 174 ALA B CA 1
ATOM 3381 C C . ALA B 1 174 ? -0.183 -4.176 -0.924 1 98.81 174 ALA B C 1
ATOM 3383 O O . ALA B 1 174 ? -1.317 -4.656 -0.862 1 98.81 174 ALA B O 1
ATOM 3384 N N . VAL B 1 175 ? 0.789 -4.852 -1.459 1 98.88 175 VAL B N 1
ATOM 3385 C CA . VAL B 1 175 ? 0.63 -6.223 -1.935 1 98.88 175 VAL B CA 1
ATOM 3386 C C . VAL B 1 175 ? 0.259 -7.133 -0.768 1 98.88 175 VAL B C 1
ATOM 3388 O O . VAL B 1 175 ? -0.632 -7.977 -0.891 1 98.88 175 VAL B O 1
ATOM 3391 N N . ILE B 1 176 ? 0.964 -7 0.362 1 98.81 176 ILE B N 1
ATOM 3392 C CA . ILE B 1 176 ? 0.662 -7.793 1.548 1 98.81 176 ILE B CA 1
ATOM 3393 C C . ILE B 1 176 ? -0.788 -7.562 1.968 1 98.81 176 ILE B C 1
ATOM 3395 O O . ILE B 1 176 ? -1.524 -8.516 2.23 1 98.81 176 ILE B O 1
ATOM 3399 N N . HIS B 1 177 ? -1.167 -6.316 1.945 1 98.81 177 HIS B N 1
ATOM 3400 C CA . HIS B 1 177 ? -2.523 -6.012 2.389 1 98.81 177 HIS B CA 1
ATOM 3401 C C . HIS B 1 177 ? -3.553 -6.449 1.354 1 98.81 177 HIS B C 1
ATOM 3403 O O . HIS B 1 177 ? -4.652 -6.879 1.709 1 98.81 177 HIS B O 1
ATOM 3409 N N . LEU B 1 178 ? -3.258 -6.258 0.087 1 98.75 178 LEU B N 1
ATOM 3410 C CA . LEU B 1 178 ? -4.105 -6.754 -0.99 1 98.75 178 LEU B CA 1
ATOM 3411 C C . LEU B 1 178 ? -4.371 -8.25 -0.828 1 98.75 178 LEU B C 1
ATOM 3413 O O . LEU B 1 178 ? -5.477 -8.719 -1.098 1 98.75 178 LEU B O 1
ATOM 3417 N N . THR B 1 179 ? -3.365 -8.977 -0.403 1 98.81 179 THR B N 1
ATOM 3418 C CA . THR B 1 179 ? -3.484 -10.406 -0.14 1 98.81 179 THR B CA 1
ATOM 3419 C C . THR B 1 179 ? -4.566 -10.672 0.903 1 98.81 179 THR B C 1
ATOM 3421 O O . THR B 1 179 ? -5.469 -11.477 0.672 1 98.81 179 THR B O 1
ATOM 3424 N N . ALA B 1 180 ? -4.488 -9.977 2.025 1 98.5 180 ALA B N 1
ATOM 3425 C CA . ALA B 1 180 ? -5.469 -10.141 3.092 1 98.5 180 ALA B CA 1
ATOM 3426 C C . ALA B 1 180 ? -6.863 -9.734 2.621 1 98.5 180 ALA B C 1
ATOM 3428 O O . ALA B 1 180 ? -7.852 -10.406 2.93 1 98.5 180 ALA B O 1
ATOM 3429 N N . TYR B 1 181 ? -6.941 -8.633 1.89 1 98.69 181 TYR B N 1
ATOM 3430 C CA . TYR B 1 181 ? -8.211 -8.172 1.336 1 98.69 181 TYR B CA 1
ATOM 3431 C C . TYR B 1 181 ? -8.859 -9.25 0.477 1 98.69 181 TYR B C 1
ATOM 3433 O O . TYR B 1 181 ? -10.023 -9.586 0.672 1 98.69 181 TYR B O 1
ATOM 3441 N N . MET B 1 182 ? -8.109 -9.766 -0.465 1 98.75 182 MET B N 1
ATOM 3442 C CA . MET B 1 182 ? -8.641 -10.742 -1.413 1 98.75 182 MET B CA 1
ATOM 3443 C C . MET B 1 182 ? -9.039 -12.031 -0.703 1 98.75 182 MET B C 1
ATOM 3445 O O . MET B 1 182 ? -10.055 -12.641 -1.036 1 98.75 182 MET B O 1
ATOM 3449 N N . ALA B 1 183 ? -8.195 -12.477 0.244 1 98.62 183 ALA B N 1
ATOM 3450 C CA . ALA B 1 183 ? -8.523 -13.68 0.996 1 98.62 183 ALA B CA 1
ATOM 3451 C C . ALA B 1 183 ? -9.906 -13.562 1.637 1 98.62 183 ALA B C 1
ATOM 3453 O O . ALA B 1 183 ? -10.703 -14.508 1.588 1 98.62 183 ALA B O 1
ATOM 3454 N N . LYS B 1 184 ? -10.18 -12.367 2.25 1 98 184 LYS B N 1
ATOM 3455 C CA . LYS B 1 184 ? -11.477 -12.156 2.896 1 98 184 LYS B CA 1
ATOM 3456 C C . LYS B 1 184 ? -12.586 -12 1.866 1 98 184 LYS B C 1
ATOM 3458 O O . LYS B 1 184 ? -13.648 -12.609 1.997 1 98 184 LYS B O 1
ATOM 3463 N N . TYR B 1 185 ? -12.352 -11.258 0.815 1 97.69 185 TYR B N 1
ATOM 3464 C CA . TYR B 1 185 ? -13.359 -10.977 -0.2 1 97.69 185 TYR B CA 1
ATOM 3465 C C . TYR B 1 185 ? -13.781 -12.25 -0.921 1 97.69 185 TYR B C 1
ATOM 3467 O O . TYR B 1 185 ? -14.953 -12.414 -1.271 1 97.69 185 TYR B O 1
ATOM 3475 N N . LEU B 1 186 ? -12.82 -13.117 -1.146 1 97.62 186 LEU B N 1
ATOM 3476 C CA . LEU B 1 186 ? -13.047 -14.305 -1.965 1 97.62 186 LEU B CA 1
ATOM 3477 C C . LEU B 1 186 ? -13.328 -15.523 -1.091 1 97.62 186 LEU B C 1
ATOM 3479 O O . LEU B 1 186 ? -13.266 -16.656 -1.565 1 97.62 186 LEU B O 1
ATOM 3483 N N . SER B 1 187 ? -13.586 -15.305 0.158 1 93.94 187 SER B N 1
ATOM 3484 C CA . SER B 1 187 ? -13.68 -16.375 1.136 1 93.94 187 SER B CA 1
ATOM 3485 C C . SER B 1 187 ? -14.789 -17.359 0.779 1 93.94 187 SER B C 1
ATOM 3487 O O . SER B 1 187 ? -14.742 -18.531 1.159 1 93.94 187 SER B O 1
ATOM 3489 N N . ASP B 1 188 ? -15.773 -16.922 0.013 1 94.62 188 ASP B N 1
ATOM 3490 C CA . ASP B 1 188 ? -16.906 -17.781 -0.315 1 94.62 188 ASP B CA 1
ATOM 3491 C C . ASP B 1 188 ? -16.734 -18.406 -1.698 1 94.62 188 ASP B C 1
ATOM 3493 O O . ASP B 1 188 ? -17.656 -19.047 -2.211 1 94.62 188 ASP B O 1
ATOM 3497 N N . LYS B 1 189 ? -15.594 -18.281 -2.318 1 96.5 189 LYS B N 1
ATOM 3498 C CA . LYS B 1 189 ? -15.383 -18.734 -3.691 1 96.5 189 LYS B CA 1
ATOM 3499 C C . LYS B 1 189 ? -14.391 -19.891 -3.748 1 96.5 189 LYS B C 1
ATOM 3501 O O . LYS B 1 189 ? -13.945 -20.281 -4.828 1 96.5 189 LYS B O 1
ATOM 3506 N N . ASN B 1 190 ? -14.023 -20.484 -2.574 1 96.81 190 ASN B N 1
ATOM 3507 C CA . ASN B 1 190 ? -13.031 -21.547 -2.498 1 96.81 190 ASN B CA 1
ATOM 3508 C C . ASN B 1 190 ? -11.695 -21.109 -3.102 1 96.81 190 ASN B C 1
ATOM 3510 O O . ASN B 1 190 ? -11.094 -21.859 -3.879 1 96.81 190 ASN B O 1
ATOM 3514 N N . ILE B 1 191 ? -11.383 -19.891 -2.936 1 98.31 191 ILE B N 1
ATOM 3515 C CA . ILE B 1 191 ? -10.117 -19.328 -3.389 1 98.31 191 ILE B CA 1
ATOM 3516 C C . ILE B 1 191 ? -9.281 -18.906 -2.186 1 98.31 191 ILE B C 1
ATOM 3518 O O . ILE B 1 191 ? -9.773 -18.219 -1.289 1 98.31 191 ILE B O 1
ATOM 3522 N N . ARG B 1 192 ? -8.031 -19.406 -2.096 1 98.06 192 ARG B N 1
ATOM 3523 C CA . ARG B 1 192 ? -7.105 -18.938 -1.071 1 98.06 192 ARG B CA 1
ATOM 3524 C C . ARG B 1 192 ? -6.078 -17.969 -1.661 1 98.06 192 ARG B C 1
ATOM 3526 O O . ARG B 1 192 ? -5.648 -18.141 -2.805 1 98.06 192 ARG B O 1
ATOM 3533 N N . VAL B 1 193 ? -5.785 -16.953 -0.92 1 98.81 193 VAL B N 1
ATOM 3534 C CA . VAL B 1 193 ? -4.801 -15.945 -1.316 1 98.81 193 VAL B CA 1
ATOM 3535 C C . VAL B 1 193 ? -3.795 -15.734 -0.186 1 98.81 193 VAL B C 1
ATOM 3537 O O . VAL B 1 193 ? -4.176 -15.414 0.942 1 98.81 193 VAL B O 1
ATOM 3540 N N . ASN B 1 194 ? -2.514 -15.992 -0.461 1 98.81 194 ASN B N 1
ATOM 3541 C CA . ASN B 1 194 ? -1.427 -15.766 0.487 1 98.81 194 ASN B CA 1
ATOM 3542 C C . ASN B 1 194 ? -0.239 -15.078 -0.174 1 98.81 194 ASN B C 1
ATOM 3544 O O . ASN B 1 194 ? -0.22 -14.891 -1.393 1 98.81 194 ASN B O 1
ATOM 3548 N N . CYS B 1 195 ? 0.671 -14.586 0.621 1 98.69 195 CYS B N 1
ATOM 3549 C CA . CYS B 1 195 ? 1.908 -14.047 0.072 1 98.69 195 CYS B CA 1
ATOM 3550 C C . CYS B 1 195 ? 3.111 -14.492 0.892 1 98.69 195 CYS B C 1
ATOM 3552 O O . CYS B 1 195 ? 2.957 -15.023 1.994 1 98.69 195 CYS B O 1
ATOM 3554 N N . VAL B 1 196 ? 4.258 -14.484 0.296 1 98.62 196 VAL B N 1
ATOM 3555 C CA . VAL B 1 196 ? 5.527 -14.664 0.993 1 98.62 196 VAL B CA 1
ATOM 3556 C C . VAL B 1 196 ? 6.305 -13.352 0.99 1 98.62 196 VAL B C 1
ATOM 3558 O O . VAL B 1 196 ? 6.234 -12.578 0.028 1 98.62 196 VAL B O 1
ATOM 3561 N N . SER B 1 197 ? 6.973 -13.078 2.033 1 98.75 197 SER B N 1
ATOM 3562 C CA . SER B 1 197 ? 7.844 -11.914 2.166 1 98.75 197 SER B CA 1
ATOM 3563 C C . SER B 1 197 ? 9.289 -12.328 2.424 1 98.75 197 SER B C 1
ATOM 3565 O O . SER B 1 197 ? 9.68 -12.547 3.572 1 98.75 197 SER B O 1
ATOM 3567 N N . PRO B 1 198 ? 10.078 -12.391 1.327 1 98.44 198 PRO B N 1
ATOM 3568 C CA . PRO B 1 198 ? 11.5 -12.719 1.5 1 98.44 198 PRO B CA 1
ATOM 3569 C C . PRO B 1 198 ? 12.32 -11.531 1.999 1 98.44 198 PRO B C 1
ATOM 3571 O O . PRO B 1 198 ? 11.977 -10.383 1.729 1 98.44 198 PRO B O 1
ATOM 3574 N N . GLY B 1 199 ? 13.375 -11.906 2.709 1 97.81 199 GLY B N 1
ATOM 3575 C CA . GLY B 1 199 ? 14.453 -10.945 2.893 1 97.81 199 GLY B CA 1
ATOM 3576 C C . GLY B 1 199 ? 15.289 -10.75 1.644 1 97.81 199 GLY B C 1
ATOM 3577 O O . GLY B 1 199 ? 14.852 -11.062 0.536 1 97.81 199 GLY B O 1
ATOM 3578 N N . GLY B 1 200 ? 16.422 -10.141 1.795 1 97 200 GLY B N 1
ATOM 3579 C CA . GLY B 1 200 ? 17.281 -9.844 0.661 1 97 200 GLY B CA 1
ATOM 3580 C C . GLY B 1 200 ? 17.75 -11.086 -0.075 1 97 200 GLY B C 1
ATOM 3581 O O . GLY B 1 200 ? 18.125 -12.078 0.549 1 97 200 GLY B O 1
ATOM 3582 N N . ILE B 1 201 ? 17.594 -11.039 -1.387 1 96.81 201 ILE B N 1
ATOM 3583 C CA . ILE B 1 201 ? 18.078 -12.109 -2.254 1 96.81 201 ILE B CA 1
ATOM 3584 C C . ILE B 1 201 ? 19.438 -11.742 -2.822 1 96.81 201 ILE B C 1
ATOM 3586 O O . ILE B 1 201 ? 19.625 -10.641 -3.361 1 96.81 201 ILE B O 1
ATOM 3590 N N . LEU B 1 202 ? 20.328 -12.625 -2.701 1 95.19 202 LEU B N 1
ATOM 3591 C CA . LEU B 1 202 ? 21.688 -12.375 -3.193 1 95.19 202 LEU B CA 1
ATOM 3592 C C . LEU B 1 202 ? 21.688 -12.219 -4.711 1 95.19 202 LEU B C 1
ATOM 3594 O O . LEU B 1 202 ? 21.109 -13.039 -5.426 1 95.19 202 LEU B O 1
ATOM 3598 N N . ASP B 1 203 ? 22.188 -11.102 -5.25 1 93 203 ASP B N 1
ATOM 3599 C CA . ASP B 1 203 ? 22.281 -10.805 -6.676 1 93 203 ASP B CA 1
ATOM 3600 C C . ASP B 1 203 ? 23.375 -9.773 -6.949 1 93 203 ASP B C 1
ATOM 3602 O O . ASP B 1 203 ? 23.109 -8.711 -7.512 1 93 203 ASP B O 1
ATOM 3606 N N . ASN B 1 204 ? 24.594 -10.039 -6.68 1 92.06 204 ASN B N 1
ATOM 3607 C CA . ASN B 1 204 ? 25.797 -9.281 -6.965 1 92.06 204 ASN B CA 1
ATOM 3608 C C . ASN B 1 204 ? 25.828 -7.953 -6.219 1 92.06 204 ASN B C 1
ATOM 3610 O O . ASN B 1 204 ? 26.297 -6.949 -6.746 1 92.06 204 ASN B O 1
ATOM 3614 N N . GLN B 1 205 ? 25.281 -7.832 -5.027 1 94.19 205 GLN B N 1
ATOM 3615 C CA . GLN B 1 205 ? 25.375 -6.621 -4.219 1 94.19 205 GLN B CA 1
ATOM 3616 C C . GLN B 1 205 ? 26.797 -6.406 -3.715 1 94.19 205 GLN B C 1
ATOM 3618 O O . GLN B 1 205 ? 27.578 -7.359 -3.596 1 94.19 205 GLN B O 1
ATOM 3623 N N . PRO B 1 206 ? 27.156 -5.172 -3.412 1 94.12 206 PRO B N 1
ATOM 3624 C CA . PRO B 1 206 ? 28.5 -4.875 -2.904 1 94.12 206 PRO B CA 1
ATOM 3625 C C . PRO B 1 206 ? 28.781 -5.551 -1.565 1 94.12 206 PRO B C 1
ATOM 3627 O O . PRO B 1 206 ? 27.875 -5.699 -0.738 1 94.12 206 PRO B O 1
ATOM 3630 N N . GLU B 1 207 ? 30.062 -5.805 -1.376 1 93.62 207 GLU B N 1
ATOM 3631 C CA . GLU B 1 207 ? 30.5 -6.508 -0.173 1 93.62 207 GLU B CA 1
ATOM 3632 C C . GLU B 1 207 ? 30.141 -5.723 1.085 1 93.62 207 GLU B C 1
ATOM 3634 O O . GLU B 1 207 ? 29.734 -6.305 2.096 1 93.62 207 GLU B O 1
ATOM 3639 N N . ALA B 1 208 ? 30.359 -4.445 1.022 1 94.19 208 ALA B N 1
ATOM 3640 C CA . ALA B 1 208 ? 30.062 -3.613 2.184 1 94.19 208 ALA B CA 1
ATOM 3641 C C . ALA B 1 208 ? 28.609 -3.746 2.592 1 94.19 208 ALA B C 1
ATOM 3643 O O . ALA B 1 208 ? 28.281 -3.822 3.781 1 94.19 208 ALA B O 1
ATOM 3644 N N . PHE B 1 209 ? 27.719 -3.781 1.668 1 95.94 209 PHE B N 1
ATOM 3645 C CA . PHE B 1 209 ? 26.297 -3.979 1.907 1 95.94 209 PHE B CA 1
ATOM 3646 C C . PHE B 1 209 ? 26.016 -5.367 2.475 1 95.94 209 PHE B C 1
ATOM 3648 O O . PHE B 1 209 ? 25.266 -5.516 3.439 1 95.94 209 PHE B O 1
ATOM 3655 N N . LEU B 1 210 ? 26.656 -6.375 1.914 1 96.12 210 LEU B N 1
ATOM 3656 C CA . LEU B 1 210 ? 26.438 -7.758 2.328 1 96.12 210 LEU B CA 1
ATOM 3657 C C . LEU B 1 210 ? 26.844 -7.957 3.785 1 96.12 210 LEU B C 1
ATOM 3659 O O . LEU B 1 210 ? 26.156 -8.648 4.535 1 96.12 210 LEU B O 1
ATOM 3663 N N . LYS B 1 211 ? 27.922 -7.348 4.168 1 95 211 LYS B N 1
ATOM 3664 C CA . LYS B 1 211 ? 28.406 -7.465 5.539 1 95 211 LYS B CA 1
ATOM 3665 C C . LYS B 1 211 ? 27.438 -6.828 6.523 1 95 211 LYS B C 1
ATOM 3667 O O . LYS B 1 211 ? 27.062 -7.445 7.523 1 95 211 LYS B O 1
ATOM 3672 N N . LYS B 1 212 ? 27.047 -5.633 6.23 1 96.5 212 LYS B N 1
ATOM 3673 C CA . LYS B 1 212 ? 26.109 -4.922 7.102 1 96.5 212 LYS B CA 1
ATOM 3674 C C . LYS B 1 212 ? 24.766 -5.637 7.156 1 96.5 212 LYS B C 1
ATOM 3676 O O . LYS B 1 212 ? 24.125 -5.707 8.219 1 96.5 212 LYS B O 1
ATOM 3681 N N . TYR B 1 213 ? 24.297 -6.141 5.98 1 97.44 213 TYR B N 1
ATOM 3682 C CA . TYR B 1 213 ? 23.031 -6.875 5.922 1 97.44 213 TYR B CA 1
ATOM 3683 C C . TYR B 1 213 ? 23.078 -8.109 6.82 1 97.44 213 TYR B C 1
ATOM 3685 O O . TYR B 1 213 ? 22.141 -8.367 7.574 1 97.44 213 TYR B O 1
ATOM 3693 N N . ARG B 1 214 ? 24.141 -8.844 6.781 1 96.69 214 ARG B N 1
ATOM 3694 C CA . ARG B 1 214 ? 24.297 -10.078 7.547 1 96.69 214 ARG B CA 1
ATOM 3695 C C . ARG B 1 214 ? 24.234 -9.805 9.047 1 96.69 214 ARG B C 1
ATOM 3697 O O . ARG B 1 214 ? 23.719 -10.617 9.812 1 96.69 214 ARG B O 1
ATOM 3704 N N . GLU B 1 215 ? 24.719 -8.664 9.469 1 96.44 215 GLU B N 1
ATOM 3705 C CA . GLU B 1 215 ? 24.719 -8.289 10.875 1 96.44 215 GLU B CA 1
ATOM 3706 C C . GLU B 1 215 ? 23.297 -8.18 11.422 1 96.44 215 GLU B C 1
ATOM 3708 O O . GLU B 1 215 ? 23.094 -8.227 12.641 1 96.44 215 GLU B O 1
ATOM 3713 N N . ASN B 1 216 ? 22.375 -8.023 10.531 1 96.88 216 ASN B N 1
ATOM 3714 C CA . ASN B 1 216 ? 20.969 -7.898 10.938 1 96.88 216 ASN B CA 1
ATOM 3715 C C . ASN B 1 216 ? 20.219 -9.219 10.812 1 96.88 216 ASN B C 1
ATOM 3717 O O . ASN B 1 216 ? 19 -9.266 10.953 1 96.88 216 ASN B O 1
ATOM 3721 N N . CYS B 1 217 ? 20.938 -10.305 10.516 1 96.88 217 CYS B N 1
ATOM 3722 C CA . CYS B 1 217 ? 20.328 -11.625 10.328 1 96.88 217 CYS B CA 1
ATOM 3723 C C . CYS B 1 217 ? 20.828 -12.609 11.375 1 96.88 217 CYS B C 1
ATOM 3725 O O . CYS B 1 217 ? 21.719 -12.281 12.18 1 96.88 217 CYS B O 1
ATOM 3727 N N . LEU B 1 218 ? 20.219 -13.789 11.422 1 94.81 218 LEU B N 1
ATOM 3728 C CA . LEU B 1 218 ? 20.484 -14.727 12.508 1 94.81 218 LEU B CA 1
ATOM 3729 C C . LEU B 1 218 ? 21.562 -15.734 12.094 1 94.81 218 LEU B C 1
ATOM 3731 O O . LEU B 1 218 ? 22.297 -16.25 12.945 1 94.81 218 LEU B O 1
ATOM 3735 N N . SER B 1 219 ? 21.672 -16.078 10.867 1 91.75 219 SER B N 1
ATOM 3736 C CA . SER B 1 219 ? 22.578 -17.156 10.477 1 91.75 219 SER B CA 1
ATOM 3737 C C . SER B 1 219 ? 23.172 -16.906 9.094 1 91.75 219 SER B C 1
ATOM 3739 O O . SER B 1 219 ? 24.297 -16.391 8.977 1 91.75 219 SER B O 1
ATOM 3741 N N . LYS B 1 220 ? 22.547 -16.844 8.008 1 92.56 220 LYS B N 1
ATOM 3742 C CA . LYS B 1 220 ? 22.969 -16.891 6.613 1 92.56 220 LYS B CA 1
ATOM 3743 C C . LYS B 1 220 ? 23.156 -15.477 6.059 1 92.56 220 LYS B C 1
ATOM 3745 O O . LYS B 1 220 ? 24.109 -15.203 5.336 1 92.56 220 LYS B O 1
ATOM 3750 N N . GLY B 1 221 ? 22.312 -14.656 6.422 1 94.81 221 GLY B N 1
ATOM 3751 C CA . GLY B 1 221 ? 22.234 -13.352 5.781 1 94.81 221 GLY B CA 1
ATOM 3752 C C . GLY B 1 221 ? 21.312 -13.328 4.582 1 94.81 221 GLY B C 1
ATOM 3753 O O . GLY B 1 221 ? 20.141 -13.711 4.688 1 94.81 221 GLY B O 1
ATOM 3754 N N . MET B 1 222 ? 21.875 -12.836 3.418 1 96.75 222 MET B N 1
ATOM 3755 C CA . MET B 1 222 ? 21.047 -12.773 2.213 1 96.75 222 MET B CA 1
ATOM 3756 C C . MET B 1 222 ? 20.672 -14.172 1.736 1 96.75 222 MET B C 1
ATOM 3758 O O . MET B 1 222 ? 21.484 -15.102 1.824 1 96.75 222 MET B O 1
ATOM 3762 N N . LEU B 1 223 ? 19.562 -14.289 1.18 1 97.5 223 LEU B N 1
ATOM 3763 C CA . LEU B 1 223 ? 19 -15.562 0.737 1 97.5 223 LEU B CA 1
ATOM 3764 C C . LEU B 1 223 ? 19.422 -15.867 -0.696 1 97.5 223 LEU B C 1
ATOM 3766 O O . LEU B 1 223 ? 19.641 -14.953 -1.492 1 97.5 223 LEU B O 1
ATOM 3770 N N . ASP B 1 224 ? 19.531 -17.188 -0.943 1 96.44 224 ASP B N 1
ATOM 3771 C CA . ASP B 1 224 ? 19.469 -17.656 -2.324 1 96.44 224 ASP B CA 1
ATOM 3772 C C . ASP B 1 224 ? 18.016 -17.781 -2.789 1 96.44 224 ASP B C 1
ATOM 3774 O O . ASP B 1 224 ? 17.125 -18.094 -1.995 1 96.44 224 ASP B O 1
ATOM 3778 N N . PRO B 1 225 ? 17.766 -17.547 -4.055 1 95.69 225 PRO B N 1
ATOM 3779 C CA . PRO B 1 225 ? 16.406 -17.703 -4.543 1 95.69 225 PRO B CA 1
ATOM 3780 C C . PRO B 1 225 ? 15.773 -19.031 -4.129 1 95.69 225 PRO B C 1
ATOM 3782 O O . PRO B 1 225 ? 14.578 -19.094 -3.846 1 95.69 225 PRO B O 1
ATOM 3785 N N . ASP B 1 226 ? 16.547 -20.016 -3.955 1 96.31 226 ASP B N 1
ATOM 3786 C CA . ASP B 1 226 ? 16.047 -21.344 -3.602 1 96.31 226 ASP B CA 1
ATOM 3787 C C . ASP B 1 226 ? 15.531 -21.375 -2.166 1 96.31 226 ASP B C 1
ATOM 3789 O O . ASP B 1 226 ? 14.664 -22.172 -1.83 1 96.31 226 ASP B O 1
ATOM 3793 N N . ASP B 1 227 ? 16.047 -20.484 -1.365 1 96.56 227 ASP B N 1
ATOM 3794 C CA . ASP B 1 227 ? 15.617 -20.422 0.03 1 96.56 227 ASP B CA 1
ATOM 3795 C C . ASP B 1 227 ? 14.156 -20 0.139 1 96.56 227 ASP B C 1
ATOM 3797 O O . ASP B 1 227 ? 13.516 -20.234 1.166 1 96.56 227 ASP B O 1
ATOM 3801 N N . VAL B 1 228 ? 13.617 -19.422 -0.925 1 97.31 228 VAL B N 1
ATOM 3802 C CA . VAL B 1 228 ? 12.266 -18.875 -0.913 1 97.31 228 VAL B CA 1
ATOM 3803 C C . VAL B 1 228 ? 11.289 -19.906 -1.476 1 97.31 228 VAL B C 1
ATOM 3805 O O . VAL B 1 228 ? 10.109 -19.922 -1.103 1 97.31 228 VAL B O 1
ATOM 3808 N N . THR B 1 229 ? 11.703 -20.844 -2.309 1 97.75 229 THR B N 1
ATOM 3809 C CA . THR B 1 229 ? 10.844 -21.688 -3.131 1 97.75 229 THR B CA 1
ATOM 3810 C C . THR B 1 229 ? 10.07 -22.672 -2.266 1 97.75 229 THR B C 1
ATOM 3812 O O . THR B 1 229 ? 8.945 -23.047 -2.596 1 97.75 229 THR B O 1
ATOM 3815 N N . GLY B 1 230 ? 10.688 -23.125 -1.132 1 96.88 230 GLY B N 1
ATOM 3816 C CA . GLY B 1 230 ? 10 -24.078 -0.268 1 96.88 230 GLY B CA 1
ATOM 3817 C C . GLY B 1 230 ? 8.68 -23.547 0.262 1 96.88 230 GLY B C 1
ATOM 3818 O O . GLY B 1 230 ? 7.68 -24.281 0.286 1 96.88 230 GLY B O 1
ATOM 3819 N N . SER B 1 231 ? 8.695 -22.344 0.714 1 97.88 231 SER B N 1
ATOM 3820 C CA . SER B 1 231 ? 7.48 -21.719 1.236 1 97.88 231 SER B CA 1
ATOM 3821 C C . SER B 1 231 ? 6.426 -21.578 0.147 1 97.88 231 SER B C 1
ATOM 3823 O O . SER B 1 231 ? 5.23 -21.75 0.402 1 97.88 231 SER B O 1
ATOM 3825 N N . VAL B 1 232 ? 6.855 -21.266 -1.088 1 98.5 232 VAL B N 1
ATOM 3826 C CA . VAL B 1 232 ? 5.926 -21.125 -2.201 1 98.5 232 VAL B CA 1
ATOM 3827 C C . VAL B 1 232 ? 5.305 -22.469 -2.539 1 98.5 232 VAL B C 1
ATOM 3829 O O . VAL B 1 232 ? 4.086 -22.578 -2.695 1 98.5 232 VAL B O 1
ATOM 3832 N N . VAL B 1 233 ? 6.129 -23.516 -2.578 1 98.56 233 VAL B N 1
ATOM 3833 C CA . VAL B 1 233 ? 5.648 -24.859 -2.871 1 98.56 233 VAL B CA 1
ATOM 3834 C C . VAL B 1 233 ? 4.676 -25.312 -1.783 1 98.56 233 VAL B C 1
ATOM 3836 O O . VAL B 1 233 ? 3.625 -25.891 -2.08 1 98.56 233 VAL B O 1
ATOM 3839 N N . PHE B 1 234 ? 5.039 -25.031 -0.538 1 98.31 234 PHE B N 1
ATOM 3840 C CA . PHE B 1 234 ? 4.168 -25.344 0.589 1 98.31 234 PHE B CA 1
ATOM 3841 C C . PHE B 1 234 ? 2.805 -24.688 0.42 1 98.31 234 PHE B C 1
ATOM 3843 O O . PHE B 1 234 ? 1.771 -25.344 0.526 1 98.31 234 PHE B O 1
ATOM 3850 N N . LEU B 1 235 ? 2.793 -23.422 0.032 1 98.38 235 LEU B N 1
ATOM 3851 C CA . LEU B 1 235 ? 1.552 -22.672 -0.101 1 98.38 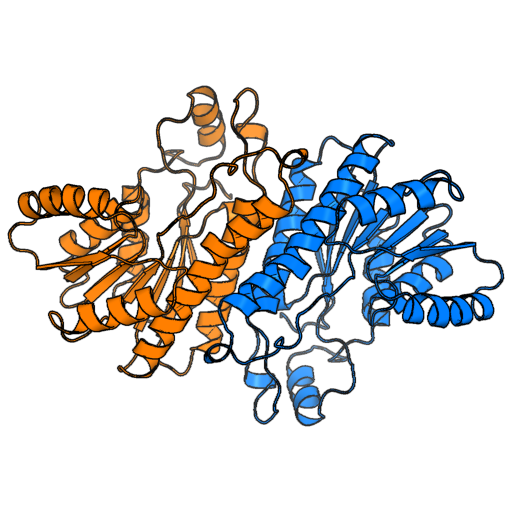235 LEU B CA 1
ATOM 3852 C C . LEU B 1 235 ? 0.768 -23.125 -1.328 1 98.38 235 LEU B C 1
ATOM 3854 O O . LEU B 1 235 ? -0.452 -22.953 -1.388 1 98.38 235 LEU B O 1
ATOM 3858 N N . LEU B 1 236 ? 1.427 -23.703 -2.297 1 98.44 236 LEU B N 1
ATOM 3859 C CA . LEU B 1 236 ? 0.771 -24.203 -3.5 1 98.44 236 LEU B CA 1
ATOM 3860 C C . LEU B 1 236 ? 0.154 -25.578 -3.248 1 98.44 236 LEU B C 1
ATOM 3862 O O . LEU B 1 236 ? -0.69 -26.031 -4.023 1 98.44 236 LEU B O 1
ATOM 3866 N N . SER B 1 237 ? 0.585 -26.234 -2.189 1 97.56 237 SER B N 1
ATOM 3867 C CA . SER B 1 237 ? 0.195 -27.625 -1.939 1 97.56 237 SER B CA 1
ATOM 3868 C C . SER B 1 237 ? -1.084 -27.688 -1.111 1 97.56 237 SER B C 1
ATOM 3870 O O . SER B 1 237 ? -1.551 -26.672 -0.591 1 97.56 237 SER B O 1
ATOM 3872 N N . ASP B 1 238 ? -1.545 -28.891 -0.926 1 95.12 238 ASP B N 1
ATOM 3873 C CA . ASP B 1 238 ? -2.738 -29.141 -0.125 1 95.12 238 ASP B CA 1
ATOM 3874 C C . ASP B 1 238 ? -2.408 -29.156 1.365 1 95.12 238 ASP B C 1
ATOM 3876 O O . ASP B 1 238 ? -3.311 -29.156 2.207 1 95.12 238 ASP B O 1
ATOM 3880 N N . GLN B 1 239 ? -1.15 -29.016 1.656 1 94.25 239 GLN B N 1
ATOM 3881 C CA . GLN B 1 239 ? -0.739 -29 3.055 1 94.25 239 GLN B CA 1
ATOM 3882 C C . GLN B 1 239 ? -1.025 -27.641 3.693 1 94.25 239 GLN B C 1
ATOM 3884 O O . GLN B 1 239 ? -0.955 -27.5 4.914 1 94.25 239 GLN B O 1
ATOM 3889 N N . SER B 1 240 ? -1.409 -26.719 2.85 1 96 240 SER B N 1
ATOM 3890 C CA . SER B 1 240 ? -1.661 -25.375 3.346 1 96 240 SER B CA 1
ATOM 3891 C C . SER B 1 240 ? -3.111 -24.969 3.115 1 96 240 SER B C 1
ATOM 3893 O O . SER B 1 240 ? -3.404 -23.781 2.916 1 96 240 SER B O 1
ATOM 3895 N N . LYS B 1 241 ? -4.023 -25.906 3.158 1 93.56 241 LYS B N 1
ATOM 3896 C CA . LYS B 1 241 ? -5.41 -25.703 2.748 1 93.56 241 LYS B CA 1
ATOM 3897 C C . LYS B 1 241 ? -6.102 -24.672 3.629 1 93.56 241 LYS B C 1
ATOM 3899 O O . LYS B 1 241 ? -7.02 -23.984 3.184 1 93.56 241 LYS B O 1
ATOM 3904 N N . PHE B 1 242 ? -5.598 -24.562 4.883 1 95 242 PHE B N 1
ATOM 3905 C CA . PHE B 1 242 ? -6.297 -23.672 5.805 1 95 242 PHE B CA 1
ATOM 3906 C C . PHE B 1 242 ? -5.449 -22.453 6.133 1 95 242 PHE B C 1
ATOM 3908 O O . PHE B 1 242 ? -5.715 -21.75 7.113 1 95 242 PHE B O 1
ATOM 3915 N N . ILE B 1 243 ? -4.43 -22.234 5.371 1 96.69 243 ILE B N 1
ATOM 3916 C CA . ILE B 1 243 ? -3.674 -20.984 5.422 1 96.69 243 ILE B CA 1
ATOM 3917 C C . ILE B 1 243 ? -4.207 -20.016 4.367 1 96.69 243 ILE B C 1
ATOM 3919 O O . ILE B 1 243 ? -4.043 -20.234 3.166 1 96.69 243 ILE B O 1
ATOM 3923 N N . ASN B 1 244 ? -4.91 -19.031 4.789 1 98.12 244 ASN B N 1
ATOM 3924 C CA . ASN B 1 244 ? -5.535 -18.047 3.914 1 98.12 244 ASN B CA 1
ATOM 3925 C C . ASN B 1 244 ? -5.352 -16.625 4.445 1 98.12 244 ASN B C 1
ATOM 3927 O O . ASN B 1 244 ? -5.574 -16.375 5.629 1 98.12 244 ASN B O 1
ATOM 3931 N N . GLY B 1 245 ? -4.871 -15.688 3.586 1 98.38 245 GLY B N 1
ATOM 3932 C CA . GLY B 1 245 ? -4.68 -14.289 3.951 1 98.38 245 GLY B CA 1
ATOM 3933 C C . GLY B 1 245 ? -3.385 -14.047 4.703 1 98.38 245 GLY B C 1
ATOM 3934 O O . GLY B 1 245 ? -3.219 -13 5.34 1 98.38 245 GLY B O 1
ATOM 3935 N N . GLN B 1 246 ? -2.465 -15.023 4.695 1 97.69 246 GLN B N 1
ATOM 3936 C CA . GLN B 1 246 ? -1.275 -14.953 5.535 1 97.69 246 GLN B CA 1
ATOM 3937 C C . GLN B 1 246 ? -0.073 -14.445 4.742 1 97.69 246 GLN B C 1
ATOM 3939 O O . GLN B 1 246 ? -0.019 -14.602 3.521 1 97.69 246 GLN B O 1
ATOM 3944 N N . ASN B 1 247 ? 0.805 -13.766 5.355 1 98.44 247 ASN B N 1
ATOM 3945 C CA . ASN B 1 247 ? 2.141 -13.406 4.891 1 98.44 247 ASN B CA 1
ATOM 3946 C C . ASN B 1 247 ? 3.215 -14.266 5.551 1 98.44 247 ASN B C 1
ATOM 3948 O O . ASN B 1 247 ? 3.455 -14.156 6.754 1 98.44 247 ASN B O 1
ATOM 3952 N N . ILE B 1 248 ? 3.859 -15.117 4.816 1 97.88 248 ILE B N 1
ATOM 3953 C CA . ILE B 1 248 ? 4.93 -15.953 5.352 1 97.88 248 ILE B CA 1
ATOM 3954 C C . ILE B 1 248 ? 6.277 -15.266 5.148 1 97.88 248 ILE B C 1
ATOM 3956 O O . ILE B 1 248 ? 6.691 -15.023 4.012 1 97.88 248 ILE B O 1
ATOM 3960 N N . VAL B 1 249 ? 6.957 -14.977 6.195 1 98.31 249 VAL B N 1
ATOM 3961 C CA . VAL B 1 249 ? 8.219 -14.234 6.168 1 98.31 249 VAL B CA 1
ATOM 3962 C C . VAL B 1 249 ? 9.383 -15.219 6.059 1 98.31 249 VAL B C 1
ATOM 3964 O O . VAL B 1 249 ? 9.438 -16.219 6.785 1 98.31 249 VAL B O 1
ATOM 3967 N N . ILE B 1 250 ? 10.273 -15.047 5.113 1 98.06 250 ILE B N 1
ATOM 3968 C CA . ILE B 1 250 ? 11.508 -15.789 4.91 1 98.06 250 ILE B CA 1
ATOM 3969 C C . ILE B 1 250 ? 12.688 -14.828 4.844 1 98.06 250 ILE B C 1
ATOM 3971 O O . ILE B 1 250 ? 13.031 -14.328 3.768 1 98.06 250 ILE B O 1
ATOM 3975 N N . ASP B 1 251 ? 13.367 -14.602 6.035 1 97.88 251 ASP B N 1
ATOM 3976 C CA . ASP B 1 251 ? 14.289 -13.477 5.988 1 97.88 251 ASP B CA 1
ATOM 3977 C C . ASP B 1 251 ? 15.492 -13.711 6.898 1 97.88 251 ASP B C 1
ATOM 3979 O O . ASP B 1 251 ? 16.188 -12.766 7.262 1 97.88 251 ASP B O 1
ATOM 3983 N N . ASP B 1 252 ? 15.688 -14.961 7.398 1 97.12 252 ASP B N 1
ATOM 3984 C CA . ASP B 1 252 ? 16.766 -15.305 8.32 1 97.12 252 ASP B CA 1
ATOM 3985 C C . ASP B 1 252 ? 16.797 -14.352 9.516 1 97.12 252 ASP B C 1
ATOM 3987 O O . ASP B 1 252 ? 17.875 -13.93 9.945 1 97.12 252 ASP B O 1
ATOM 3991 N N . GLY B 1 253 ? 15.641 -13.922 9.938 1 95 253 GLY B N 1
ATOM 3992 C CA . GLY B 1 253 ? 15.523 -13.125 11.148 1 95 253 GLY B CA 1
ATOM 3993 C C . GLY B 1 253 ? 15.75 -11.641 10.906 1 95 253 GLY B C 1
ATOM 3994 O O . GLY B 1 253 ? 15.805 -10.859 11.859 1 95 253 GLY B O 1
ATOM 3995 N N . PHE B 1 254 ? 15.883 -11.18 9.656 1 97.06 254 PHE B N 1
ATOM 3996 C CA . PHE B 1 254 ? 16.203 -9.797 9.328 1 97.06 254 PHE B CA 1
ATOM 3997 C C . PHE B 1 254 ? 15.219 -8.836 9.992 1 97.06 254 PHE B C 1
ATOM 3999 O O . PHE B 1 254 ? 15.609 -7.762 10.445 1 97.06 254 PHE B O 1
ATOM 4006 N N . THR B 1 255 ? 13.898 -9.227 10.094 1 96.31 255 THR B N 1
ATOM 4007 C CA . THR B 1 255 ? 12.875 -8.297 10.578 1 96.31 255 THR B CA 1
ATOM 4008 C C . THR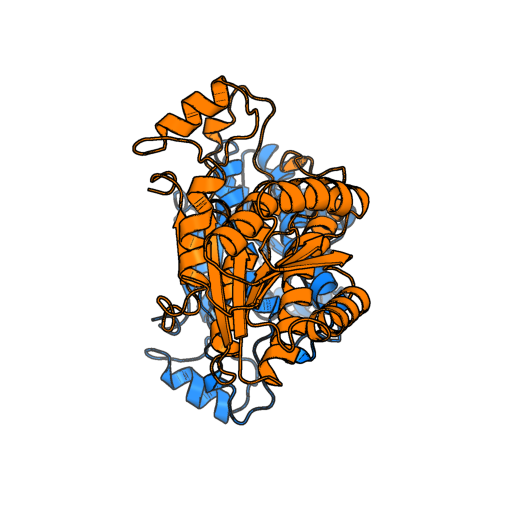 B 1 255 ? 12.758 -8.367 12.094 1 96.31 255 THR B C 1
ATOM 4010 O O . THR B 1 255 ? 11.969 -7.633 12.695 1 96.31 255 THR B O 1
ATOM 4013 N N . LEU B 1 256 ? 13.57 -9.297 12.75 1 90.38 256 LEU B N 1
ATOM 4014 C CA . LEU B 1 256 ? 13.523 -9.422 14.203 1 90.38 256 LEU B CA 1
ATOM 4015 C C . LEU B 1 256 ? 14.414 -8.375 14.867 1 90.38 256 LEU B C 1
ATOM 4017 O O . LEU B 1 256 ? 15.422 -7.961 14.297 1 90.38 256 LEU B O 1
#

pLDDT: mean 96.9, std 2.4, range [84.88, 98.94]

Nearest PDB structures (foldseek):
  1iy8-assembly1_B  TM=8.779E-01  e=3.575E-21  Leifsonia aquatica
  4is3-assembly1_A  TM=9.215E-01  e=4.115E-20  [Clostridium] scindens
  5epo-assembly1_D  TM=8.741E-01  e=1.526E-19  Clostridium sardiniense
  6ihi-assembly1_C  TM=9.219E-01  e=1.332E-17  Ralstonia sp.
  6m5n-assembly1_A  TM=8.808E-01  e=3.257E-17  Pseudomonas sp. TCU-HL1

Secondary structure (DSSP, 8-state):
--TT-EEEEETTTSHHHHHHHHHHHHTT-EEEEEES-HHHHHHHHHHHHHH-TT--EEEEE--TT-HHHHHHHHHHHHHHHS---EEEE------TTTT--GGG--HHHHHHHIIIIIIHHHHHHHHHHHHHHHTT-EEEEEE--GGGTS---GGGGTTSS----HHHHHHHHHHHHHHHHHHHHTTTTTEEEEEEEE-PBPSS--HHHHHHHHTTSSSS-SBPHHHHHHHHHHHHSGGGTT--S-EEEESTTTT-/--TT-EEEEETTTSHHHHHHHHHHHHTT-EEEEEES-HHHHHHHHHHHHHH-TT--EEEEE--TT-HHHHHHHHHHHHHHHS---EEEE------TTTT--GGG--HHHHHHHIIIIIIHHHHHHHHHHHHHHHTT-EEEEEE--GGGTS---GGGGTTSS----HHHHHHHHHHHHHHHHHHHHTTTTTEEEEEEEE-PBPSS--HHHHHHHHTTSSSS-SBPHHHHHHHHHHHHSGGGTT--S-EEEESTTTT-

Foldseek 3Di:
DAALAEEEEEQLLDQLNVLLQVLCQVVHHEYEAEYQDPVSQVVSVVVCCVVPVPGHYHYANAQLLDLVRLVVRLVVSCVVSVHHAEYEYDDQDADPPPFDDPVPDDPVRLVVNLCRRLVSLVRNCVNVLVVQLVPQEHEYEYEAAVLLVDPDPQVLCPPHPGGDTPSNNVSRVVVLVVQLVCLVVCVVSLYAGEYEHEAAEDDPDDPSSQVSQVVLAQPDGHDHSNQRNVVVVCRRDCVCSPPGSYYHYHYRNNSD/DAALAEEEEEQLLDQLNVLLQVLCQVVHHEYEAEYQDPVSQVVSVVVCCVVRVPGHYHYANAQLLDLVRLVVRLVVSCVPSVHHAEYEYDDQDADPPPFDDPVPDDPVRLVVNLCRRLVSVVRNCVNVLVVQLVPQEHEYEYEAAVLLVDPDPQVLCPPHPGGDTPSNNVSRVVVLVVQLVCLVVCVVSLYAGEYEHEAAEDDPDDPSSQVSQVVLAQPDGHDHSNQRSVVVVCRRDVVCSPPGSYYHYHYRNNSD

Sequence (512 aa):
MLKNKVIFVAGGTGLLGRRISKAVLMNGGKLILGDINRSALDKFKLELDEEFPSQKYITSLIDINEKNSILNSIQDSILPFGRIDALVNSAYPRNKNYGRHFFDVEYSDFCENLSLHLGGYFLVSQQFAKYFSENQGGNIINIASVYGMIAPKFEIYKDTPMTMPVEYAAIKSAVIHLTAYMAKYLSDKNIRVNCVSPGGILDNQPEAFLKKYRENCLSKGMLDPDDVTGSVVFLLSDQSKFINGQNIVIDDGFTLMLKNKVIFVAGGTGLLGRRISKAVLMNGGKLILGDINRSALDKFKLELDEEFPSQKYITSLIDINEKNSILNSIQDSILPFGRIDALVNSAYPRNKNYGRHFFDVEYSDFCENLSLHLGGYFLVSQQFAKYFSENQGGNIINIASVYGMIAPKFEIYKDTPMTMPVEYAAIKSAVIHLTAYMAKYLSDKNIRVNCVSPGGILDNQPEAFLKKYRENCLSKGMLDPDDVTGSVVFLLSDQSKFINGQNIVIDDGFTL

Solvent-accessible surface area (backbone atoms only — not comparable to full-atom values): 26351 Å² total; per-residue (Å²): 105,28,68,86,36,28,37,35,29,37,21,20,70,43,81,55,17,39,45,40,53,50,48,38,49,74,30,50,18,33,39,37,42,17,24,69,48,63,69,51,49,54,56,48,48,55,53,43,49,69,77,41,69,86,60,59,66,49,78,34,73,30,42,53,78,33,69,65,38,44,52,50,38,54,56,61,50,28,70,85,63,71,49,69,44,31,42,35,48,45,57,79,58,67,59,94,73,65,67,40,54,75,91,68,54,46,62,69,56,48,31,49,33,41,32,47,32,47,35,9,54,48,42,44,49,52,54,48,46,55,52,18,58,73,59,89,12,32,36,39,38,38,63,43,27,45,47,29,75,43,54,69,69,64,74,37,32,63,98,48,96,56,71,79,33,63,57,54,32,27,34,23,17,15,48,53,46,42,26,25,34,48,17,56,74,32,55,88,40,60,34,39,18,29,31,37,17,42,40,58,62,67,76,87,70,56,65,72,36,52,54,46,47,32,73,44,27,74,77,80,24,60,32,54,57,67,72,53,35,60,62,53,53,44,62,71,19,76,86,30,75,86,61,58,36,46,72,47,74,50,33,46,51,48,91,104,105,28,67,86,36,29,37,35,29,35,21,21,68,40,81,55,17,38,46,42,53,51,48,39,49,75,30,49,18,34,40,36,41,18,24,68,49,62,70,51,48,54,56,48,48,54,53,45,48,69,77,40,70,84,60,59,66,49,79,34,74,30,41,53,77,34,69,66,37,43,53,51,37,55,57,62,50,28,70,83,63,72,46,69,43,30,40,35,47,45,57,78,56,68,58,95,74,64,69,41,53,76,90,68,54,45,63,69,56,46,30,49,34,42,32,47,32,47,34,9,52,48,44,44,50,50,54,50,46,54,52,18,58,74,58,89,12,32,36,38,38,39,65,42,28,43,49,28,76,42,54,67,70,64,74,37,33,62,98,50,96,56,71,80,32,61,57,56,32,27,36,24,19,15,48,54,45,42,25,24,34,48,17,57,73,33,55,86,40,60,34,38,19,28,30,38,17,40,42,58,62,69,75,86,70,57,66,72,38,52,54,46,47,30,73,45,28,74,77,80,24,60,34,54,56,68,72,53,34,60,60,53,52,45,62,71,19,77,86,29,73,84,60,58,36,45,74,48,75,50,35,48,50,48,91,105

Organism: NCBI:txid2484901

Radius of gyration: 23.88 Å; Cα contacts (8 Å, |Δi|>4): 1066; chains: 2; bounding box: 60×72×49 Å

InterPro domains:
  IPR002347 Short-chain dehydrogenase/reductase SDR [PF13561] (16-255)
  IPR002347 Short-chain dehydrogenase/reductase SDR [PR00080] (82-93)
  IPR002347 Short-chain dehydrogenase/reductase SDR [PR00080] (138-146)
  IPR002347 Short-chain dehydrogenase/reductase SDR [PR00080] (168-187)
  IPR002347 Short-chain dehydrogenase/reductase SDR [PR00081] (6-23)
  IPR002347 Short-chain dehydrogenase/reductase SDR [PR00081] (82-93)
  IPR002347 Short-chain dehydrogenase/reductase SDR [PR00081] (132-148)
  IPR002347 Short-chain dehydrogenase/reductase SDR [PR00081] (168-187)
  IPR002347 Short-chain dehydrogenase/reductase SDR [PR00081] (189-206)
  IPR002347 Short-chain dehydrogenase/reductase SDR [PR00081] (218-238)
  IPR036291 NAD(P)-binding domain superfamily [SSF51735] (3-256)